Protein 7UQ2 (pdb70)

Radius of gyration: 23.05 Å; Cα contacts (8 Å, |Δi|>4): 635; chains: 6; bounding box: 56×60×63 Å

Secondary structure (DSSP, 8-state):
--GGGSTT-----HHHHHHHHHHHHHHHHHHHHHHHHHHHHHHHHHHHTTSTTHHHHHHHHHHHHHHHHHHHHHHHHHHHHHH------/-TTSTT-----HHHHHHHHHHHHHHHHHHHHHHHHHHHHHHHHHHHTTSTTHHHHHHHHHHHHHHHHHHHHHHHHHHHHHH------/-TTSTT-----HHHHHHHHHHHHHHHHHHHHHHHHHHHHHHHHHH-TTSTTHHHHHHHHHHHHHHHHHHHHHHHHHHHHHH------/----STT-----HHHHHHHHHHHHHHHHHHHHHHHHHHHHHHHHHT--TTHHHHHHHHHHHHHHHHHHHHHHHHHHHHHH------/-GGGSTT-----HHHHHHHHHHHHHHHHHHHHHHHHHHHHHHHHHT--TTHHHHHHHHHHHHHHHHHHHHHHHHHHHHHH------/-TTSTT-----HHHHHHHHHHHHHHHHHHHHHHHHHHHHHHHHHH-TTSTTHHHHHHHHHHHHHHHHHHHHHHHHHHHHHH------

Organism: Enterobacteria phage T4 (NCBI:txid10665)

B-factor: mean 27.43, std 14.89, range [6.22, 125.49]

Nearest PDB structures (foldseek):
  7uq2-assembly1_E  TM=9.913E-01  e=6.673E-12  Tequatrovirus
  4wwf-assembly1_A-3  TM=8.194E-01  e=4.900E-01  Cupriavidus metallidurans CH34
  2y3d-assembly1_A  TM=8.731E-01  e=9.202E-01  Cupriavidus metallidurans CH34
  8q72-assembly1_B  TM=6.284E-01  e=1.840E+00  Escherichia coli
  6c04-assembly1_D  TM=8.275E-01  e=6.095E+00  Mycobacterium tuberculosis

InterPro domains:
  IPR056098 Acb2/Tad1, hairpin domain [PF24729] (4-82)

Structure (mmCIF, N/CA/C/O backbone):
data_7UQ2
#
_entry.id   7UQ2
#
_cell.length_a   81.694
_cell.length_b   81.694
_cell.length_c   217.616
_cell.angle_alpha   90.000
_cell.angle_beta   90.000
_cell.angle_gamma   90.000
#
_symmetry.space_group_name_H-M   'P 41 21 2'
#
loop_
_entity.id
_entity.type
_entity.pdbx_description
1 polymer Vs.4
2 non-polymer "2-amino-9-[(2R,3R,3aS,5R,7aR,9R,10R,10aS,12R,14aR)-9-(6-amino-9H-purin-9-yl)-3,5,10,12-tetrahydroxy-5,12-dioxidooctahydro-2H,7H-difuro[3,2-d:3',2'-j][1,3,7,9,2,8]tetraoxadiphosphacyclododecin-2-yl]-1,9-dihydro-6H-purin-6-one"
3 non-polymer 'CALCIUM ION'
4 water water
#
loop_
_atom_site.group_PDB
_atom_site.id
_atom_site.type_symbol
_atom_site.label_atom_id
_atom_site.label_alt_id
_atom_site.label_comp_id
_atom_site.label_asym_id
_atom_site.label_entity_id
_atom_site.label_seq_id
_atom_site.pdbx_PDB_ins_code
_atom_site.Cartn_x
_atom_site.Cartn_y
_atom_site.Cartn_z
_atom_site.occupancy
_atom_site.B_iso_or_equiv
_atom_site.auth_seq_id
_atom_site.auth_comp_id
_atom_site.auth_asym_id
_atom_site.auth_atom_id
_atom_site.pdbx_PDB_model_num
ATOM 1 N N . SER A 1 1 ? 59.55500 24.85700 106.28200 1.000 39.52000 0 SER A N 1
ATOM 2 C CA . SER A 1 1 ? 59.80500 23.52000 105.75500 1.000 43.74000 0 SER A CA 1
ATOM 3 C C . SER A 1 1 ? 60.30600 23.57800 104.31700 1.000 53.67000 0 SER A C 1
ATOM 4 O O . SER A 1 1 ? 60.02700 24.53100 103.59000 1.000 51.91000 0 SER A O 1
ATOM 7 N N . MET A 1 2 ? 61.04700 22.54900 103.91300 1.000 41.51000 1 MET A N 1
ATOM 8 C CA . MET A 1 2 ? 61.65500 22.48100 102.59000 1.000 48.28000 1 MET A CA 1
ATOM 9 C C . MET A 1 2 ? 61.11900 21.26200 101.85500 1.000 37.65000 1 MET A C 1
ATOM 10 O O . MET A 1 2 ? 61.27300 20.13100 102.32800 1.000 33.52000 1 MET A O 1
ATOM 15 N N . ILE A 1 3 ? 60.49100 21.49300 100.70000 1.000 30.39000 2 ILE A N 1
ATOM 16 C CA . ILE A 1 3 ? 60.05600 20.37800 99.86300 1.000 34.73000 2 ILE A CA 1
ATOM 17 C C . ILE A 1 3 ? 61.25000 19.54500 99.42400 1.000 34.61000 2 ILE A C 1
ATOM 18 O O . ILE A 1 3 ? 61.12700 18.33300 99.20100 1.000 28.84000 2 ILE A O 1
ATOM 23 N N . GLU A 1 4 ? 62.42200 20.17300 99.29600 1.000 28.90000 3 GLU A N 1
ATOM 24 C CA . GLU A 1 4 ? 63.61800 19.46300 98.86200 1.000 30.59000 3 GLU A CA 1
ATOM 25 C C . GLU A 1 4 ? 63.99600 18.33100 99.80800 1.000 28.90000 3 GLU A C 1
ATOM 26 O O . GLU A 1 4 ? 64.72800 17.42000 99.40300 1.000 32.12000 3 GLU A O 1
ATOM 32 N N . ASP A 1 5 ? 63.53800 18.38000 101.04300 1.000 28.39000 4 ASP A N 1
ATOM 33 C CA . ASP A 1 5 ? 63.80100 17.32300 102.00000 1.000 34.38000 4 ASP A CA 1
ATOM 34 C C . ASP A 1 5 ? 63.06300 16.00200 101.65300 1.000 35.71000 4 ASP A C 1
ATOM 35 O O . ASP A 1 5 ? 63.45700 14.94900 102.09000 1.000 27.57000 4 ASP A O 1
ATOM 40 N N . ILE A 1 6 ? 62.01200 16.09100 100.86100 1.000 20.81000 5 ILE A N 1
ATOM 41 C CA . ILE A 1 6 ? 61.22700 14.91400 100.51700 1.000 22.43000 5 ILE A CA 1
ATOM 42 C C . ILE A 1 6 ? 61.66400 14.29500 99.18500 1.000 24.00000 5 ILE A C 1
ATOM 43 O O . ILE A 1 6 ? 61.72700 14.96700 98.21200 1.000 25.10000 5 ILE A O 1
ATOM 48 N N . LYS A 1 7 ? 61.88800 13.00600 99.15100 1.000 16.89000 6 LYS A N 1
ATOM 49 C CA . LYS A 1 7 ? 62.32600 12.36300 97.94000 1.000 20.69000 6 LYS A CA 1
ATOM 50 C C . LYS A 1 7 ? 61.36800 12.47900 96.75800 1.000 38.37000 6 LYS A C 1
ATOM 51 O O . LYS A 1 7 ? 60.22400 12.16700 96.86900 1.000 21.75000 6 LYS A O 1
ATOM 57 N N . GLY A 1 8 ? 61.87300 12.96400 95.64100 1.000 21.01000 7 GLY A N 1
ATOM 58 C CA . GLY A 1 8 ? 61.08800 13.10000 94.44300 1.000 20.92000 7 GLY A CA 1
ATOM 59 C C . GLY A 1 8 ? 60.30900 14.37800 94.27100 1.000 21.91000 7 GLY A C 1
ATOM 60 O O . GLY A 1 8 ? 59.76100 14.63100 93.22100 1.000 24.78000 7 GLY A O 1
ATOM 61 N N . TYR A 1 9 ? 60.26300 15.17200 95.31000 1.000 16.06000 8 TYR A N 1
ATOM 62 C CA . TYR A 1 9 ? 59.55200 16.41000 95.26200 1.000 17.73000 8 TYR A CA 1
ATOM 63 C C . TYR A 1 9 ? 60.31200 17.42900 94.42700 1.000 30.62000 8 TYR A C 1
ATOM 64 O O . TYR A 1 9 ? 61.49500 17.39700 94.34000 1.000 24.50000 8 TYR A O 1
ATOM 73 N N . LYS A 1 10 ? 59.57000 18.27900 93.76900 1.000 24.86000 9 LYS A N 1
ATOM 74 C CA . LYS A 1 10 ? 60.11800 19.34600 92.98000 1.000 28.20000 9 LYS A CA 1
ATOM 75 C C . LYS A 1 10 ? 59.51500 20.64700 93.46400 1.000 33.51000 9 LYS A C 1
ATOM 76 O O . LYS A 1 10 ? 58.51500 20.66000 94.11200 1.000 25.99000 9 LYS A O 1
ATOM 82 N N . PRO A 1 11 ? 60.16000 21.76100 93.14900 1.000 34.59000 10 PRO A N 1
ATOM 83 C CA . PRO A 1 11 ? 59.71800 23.07600 93.58800 1.000 28.36000 10 PRO A CA 1
ATOM 84 C C . PRO A 1 11 ? 58.35300 23.47900 93.08100 1.000 27.69000 10 PRO A C 1
ATOM 85 O O . PRO A 1 11 ? 57.93400 23.07500 92.04400 1.000 22.90000 10 PRO A O 1
ATOM 89 N N . HIS A 1 12 ? 57.69300 24.29800 93.86600 1.000 24.41000 11 HIS A N 1
ATOM 90 C CA . HIS A 1 12 ? 56.40800 24.81800 93.52900 1.000 27.42000 11 HIS A CA 1
ATOM 91 C C . HIS A 1 12 ? 56.57300 25.96600 92.53300 1.000 36.75000 11 HIS A C 1
ATOM 92 O O . HIS A 1 12 ? 57.62700 26.53300 92.39500 1.000 29.91000 11 HIS A O 1
ATOM 99 N N . THR A 1 13 ? 55.49100 26.28900 91.86900 1.000 24.97000 12 THR A N 1
ATOM 100 C CA . THR A 1 13 ? 55.36000 27.43200 90.99500 1.000 23.07000 12 THR A CA 1
ATOM 101 C C . THR A 1 13 ? 53.96800 28.02600 91.26900 1.000 29.27000 12 THR A C 1
ATOM 102 O O . THR A 1 13 ? 53.09100 27.35000 91.73100 1.000 27.49000 12 THR A O 1
ATOM 106 N N . GLU A 1 14 ? 53.79600 29.30000 91.00400 1.000 22.22000 13 GLU A N 1
ATOM 107 C CA . GLU A 1 14 ? 52.53100 30.01500 91.13300 1.000 32.91000 13 GLU A CA 1
ATOM 108 C C . GLU A 1 14 ? 51.43500 29.27500 90.37700 1.000 30.76000 13 GLU A C 1
ATOM 109 O O . GLU A 1 14 ? 50.31000 29.14300 90.85900 1.000 21.27000 13 GLU A O 1
ATOM 115 N N . GLU A 1 15 ? 51.77700 28.79500 89.18600 1.000 22.73000 14 GLU A N 1
ATOM 116 C CA . GLU A 1 15 ? 50.86400 28.07200 88.37200 1.000 27.97000 14 GLU A CA 1
ATOM 117 C C . GLU A 1 15 ? 50.39300 26.77700 89.06000 1.000 21.39000 14 GLU A C 1
ATOM 118 O O . GLU A 1 15 ? 49.22300 26.54300 89.16400 1.000 22.34000 14 GLU A O 1
ATOM 124 N N . LYS A 1 16 ? 51.32900 25.97600 89.51900 1.000 15.51000 15 LYS A N 1
ATOM 125 C CA . LY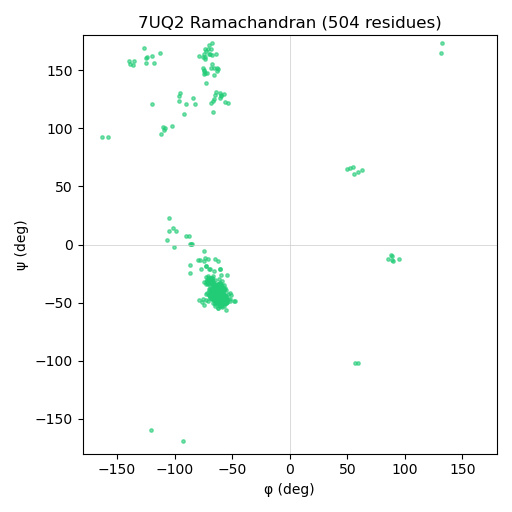S A 1 16 ? 51.00800 24.74700 90.19600 1.000 21.74000 15 LYS A CA 1
ATOM 126 C C . LYS A 1 16 ? 50.19100 24.99200 91.46400 1.000 22.01000 15 LYS A C 1
ATOM 127 O O . LYS A 1 16 ? 49.22500 24.34700 91.67800 1.000 16.07000 15 LYS A O 1
ATOM 133 N N . ILE A 1 17 ? 50.61300 25.95200 92.27200 1.000 18.82000 16 ILE A N 1
ATOM 134 C CA . ILE A 1 17 ? 49.95300 26.29500 93.51800 1.000 18.93000 16 ILE A CA 1
ATOM 135 C C . ILE A 1 17 ? 48.49800 26.63500 93.26000 1.000 26.05000 16 ILE A C 1
ATOM 136 O O . ILE A 1 17 ? 47.62700 26.12100 93.89400 1.000 18.81000 16 ILE A O 1
ATOM 141 N N . GLY A 1 18 ? 48.26200 27.51300 92.30200 1.000 18.54000 17 GLY A N 1
ATOM 142 C CA . GLY A 1 18 ? 46.92200 27.89900 91.95400 1.000 22.27000 17 GLY A CA 1
ATOM 143 C C . GLY A 1 18 ? 46.06000 26.71900 91.52500 1.000 23.02000 17 GLY A C 1
ATOM 144 O O . GLY A 1 18 ? 44.94200 26.58500 91.94500 1.000 19.29000 17 GLY A O 1
ATOM 145 N N . LYS A 1 19 ? 46.61300 25.87400 90.68400 1.000 16.51000 18 LYS A N 1
ATOM 146 C CA . LYS A 1 19 ? 45.89800 24.71200 90.19400 1.000 19.84000 18 LYS A CA 1
ATOM 147 C C . LYS A 1 19 ? 45.63900 23.68900 91.31100 1.000 15.13000 18 LYS A C 1
ATOM 148 O O . LYS A 1 19 ? 44.54900 23.21100 91.46500 1.000 14.95000 18 LYS A O 1
ATOM 154 N N . VAL A 1 20 ? 46.66300 23.40600 92.08200 1.000 13.90000 19 VAL A N 1
ATOM 155 C CA . VAL A 1 20 ? 46.51700 22.44800 93.17400 1.000 17.40000 19 VAL A CA 1
ATOM 156 C C . VAL A 1 20 ? 45.46100 22.92900 94.16200 1.000 22.59000 19 VAL A C 1
ATOM 157 O O . VAL A 1 20 ? 44.59000 22.16200 94.59000 1.000 16.80000 19 VAL A O 1
ATOM 161 N N . ASN A 1 21 ? 45.51300 24.21100 94.53100 1.000 15.06000 20 ASN A N 1
ATOM 162 C CA . ASN A 1 21 ? 44.54700 24.73600 95.49000 1.000 15.56000 20 ASN A CA 1
ATOM 163 C C . ASN A 1 21 ? 43.14600 24.81500 94.89700 1.000 19.02000 20 ASN A C 1
ATOM 164 O O . ASN A 1 21 ? 42.15900 24.71200 95.63400 1.000 19.76000 20 ASN A O 1
ATOM 169 N N . ALA A 1 22 ? 43.03400 25.00200 93.57900 1.000 16.07000 21 ALA A N 1
ATOM 170 C CA . ALA A 1 22 ? 41.72200 24.94000 92.94300 1.000 17.25000 21 ALA A CA 1
ATOM 171 C C . ALA A 1 22 ? 41.13500 23.53700 93.04200 1.000 19.55000 21 ALA A C 1
ATOM 172 O O . ALA A 1 22 ? 39.93300 23.37500 93.28800 1.000 13.41000 21 ALA A O 1
ATOM 174 N N . ILE A 1 23 ? 41.96800 22.51200 92.85400 1.000 17.23000 22 ILE A N 1
ATOM 175 C CA . ILE A 1 23 ? 41.51300 21.13500 93.03100 1.000 16.57000 22 ILE A CA 1
ATOM 176 C C . ILE A 1 23 ? 41.04500 20.91700 94.46300 1.000 13.66000 22 ILE A C 1
ATOM 177 O O . ILE A 1 23 ? 39.94200 20.41400 94.70800 1.000 14.94000 22 ILE A O 1
ATOM 182 N N . LYS A 1 24 ? 41.88100 21.29600 95.43100 1.000 11.89000 23 LYS A N 1
ATOM 183 C CA . LYS A 1 24 ? 41.55600 21.05000 96.83200 1.000 15.21000 23 LYS A CA 1
ATOM 184 C C . LYS A 1 24 ? 40.31900 21.83000 97.26100 1.000 15.78000 23 LYS A C 1
ATOM 185 O O . LYS A 1 24 ? 39.50800 21.33300 98.05100 1.000 15.50000 23 LYS A O 1
ATOM 191 N N . ASP A 1 25 ? 40.15600 23.05400 96.75200 1.000 19.65000 24 ASP A N 1
ATOM 192 C CA . ASP A 1 25 ? 38.95900 23.82900 97.06500 1.000 18.98000 24 ASP A CA 1
ATOM 193 C C . ASP A 1 25 ? 37.70200 23.09700 96.61200 1.000 20.43000 24 ASP A C 1
ATOM 194 O O . ASP A 1 25 ? 36.74700 22.94000 97.38200 1.000 17.17000 24 ASP A O 1
ATOM 199 N N . ALA A 1 26 ? 37.68400 22.64200 95.35600 1.000 14.19000 25 ALA A N 1
ATOM 200 C CA . ALA A 1 26 ? 36.52400 21.91900 94.84900 1.000 14.50000 25 ALA A CA 1
ATOM 201 C C . ALA A 1 26 ? 36.36400 20.56600 95.53100 1.000 12.87000 25 ALA A C 1
ATOM 202 O O . ALA A 1 26 ? 35.23500 20.10800 95.74000 1.000 14.27000 25 ALA A O 1
ATOM 204 N N . GLU A 1 27 ? 37.47500 19.91400 95.88100 1.000 11.00000 26 GLU A N 1
ATOM 205 C CA . GLU A 1 27 ? 37.39500 18.63600 96.58100 1.000 10.54000 26 GLU A CA 1
ATOM 206 C C . GLU A 1 27 ? 36.71300 18.79600 97.93400 1.000 11.41000 26 GLU A C 1
ATOM 207 O O . GLU A 1 27 ? 35.78300 18.05200 98.26700 1.000 15.91000 26 GLU A O 1
ATOM 213 N N . VAL A 1 28 ? 37.16300 19.77100 98.72800 1.000 10.69000 27 VAL A N 1
ATOM 214 C CA . VAL A 1 28 ? 36.58000 19.98500 100.04900 1.000 11.67000 27 VAL A CA 1
ATOM 215 C C . VAL A 1 28 ? 35.10800 20.35500 99.94200 1.000 19.02000 27 VAL A C 1
ATOM 216 O O . VAL A 1 28 ? 34.30000 19.97500 100.79800 1.000 14.63000 27 VAL A O 1
ATOM 220 N N . ARG A 1 29 ? 34.73300 21.07400 98.90500 1.000 13.63000 28 ARG A N 1
ATOM 221 C CA . ARG A 1 29 ? 33.35700 21.45000 98.69000 1.000 19.07000 28 ARG A CA 1
ATOM 222 C C . ARG A 1 29 ? 32.48100 20.19000 98.62500 1.000 19.51000 28 ARG A C 1
ATOM 223 O O . ARG A 1 29 ? 31.50500 20.07700 99.30000 1.000 15.46000 28 ARG A O 1
ATOM 231 N N . LEU A 1 30 ? 32.89200 19.23900 97.81500 1.000 12.43000 29 LEU A N 1
ATOM 232 C CA . LEU A 1 30 ? 32.15600 17.98500 97.71300 1.000 15.30000 29 LEU A CA 1
ATOM 233 C C . LEU A 1 30 ? 32.25300 17.19100 99.00800 1.000 11.35000 29 LEU A C 1
ATOM 234 O O . LEU A 1 30 ? 31.26200 16.60300 99.45700 1.000 14.02000 29 LEU A O 1
ATOM 239 N N . GLY A 1 31 ? 33.43400 17.17300 99.62900 1.000 12.07000 30 GLY A N 1
ATOM 240 C CA . GLY A 1 31 ? 33.60200 16.40600 100.85200 1.000 9.11000 30 GLY A CA 1
ATOM 241 C C . GLY A 1 31 ? 32.70900 16.89200 101.97700 1.000 17.54000 30 GLY A C 1
ATOM 242 O O . GLY A 1 31 ? 32.21700 16.09500 102.78100 1.000 11.88000 30 GLY A O 1
ATOM 243 N N . LEU A 1 32 ? 32.49100 18.20700 102.05600 1.000 14.20000 31 LEU A N 1
ATOM 244 C CA . LEU A 1 32 ? 31.60000 18.74000 103.08100 1.000 16.54000 31 LEU A CA 1
ATOM 245 C C . LEU A 1 32 ? 30.15500 18.32500 102.83500 1.000 18.29000 31 LEU A C 1
ATOM 246 O O . LEU A 1 32 ? 29.38700 18.16500 103.78900 1.000 14.73000 31 LEU A O 1
ATOM 251 N N . ILE A 1 33 ? 29.76800 18.14400 101.57000 1.000 17.44000 32 ILE A N 1
ATOM 252 C CA . ILE A 1 33 ? 28.44800 17.59600 101.27300 1.000 14.51000 32 ILE A CA 1
ATOM 253 C C . ILE A 1 33 ? 28.35200 16.16100 101.77400 1.000 17.10000 32 ILE A C 1
ATOM 254 O O . ILE A 1 33 ? 27.36600 15.77300 102.41200 1.000 13.74000 32 ILE A O 1
ATOM 259 N N . PHE A 1 34 ? 29.37900 15.35100 101.49300 1.000 15.14000 33 PHE A N 1
ATOM 260 C CA . PHE A 1 34 ? 29.43900 14.00600 102.05700 1.000 13.49000 33 PHE A CA 1
ATOM 261 C C . PHE A 1 34 ? 29.33300 14.04700 103.57500 1.000 14.03000 33 PHE A C 1
ATOM 262 O O . PHE A 1 34 ? 28.60400 13.25200 104.18000 1.000 14.34000 33 PHE A O 1
ATOM 270 N N . ASP A 1 35 ? 30.06500 14.96700 104.20800 1.000 13.46000 34 ASP A N 1
ATOM 271 C CA . ASP A 1 35 ? 30.07700 15.03900 105.66500 1.000 11.75000 34 ASP A CA 1
ATOM 272 C C . ASP A 1 35 ? 28.70800 15.42200 106.21400 1.000 17.98000 34 ASP A C 1
ATOM 273 O O . ASP A 1 35 ? 28.26400 14.87000 107.22700 1.000 16.08000 34 ASP A O 1
ATOM 278 N N . ALA A 1 36 ? 28.02700 16.36900 105.56500 1.000 14.72000 35 ALA A N 1
ATOM 279 C CA . ALA A 1 36 ? 26.68700 16.74500 106.00300 1.000 19.84000 35 ALA A CA 1
ATOM 280 C C . ALA A 1 36 ? 25.73000 15.56300 105.91000 1.000 17.60000 35 ALA A C 1
ATOM 281 O O . ALA A 1 36 ? 24.95400 15.30200 106.83600 1.000 15.98000 35 ALA A O 1
ATOM 283 N N . LEU A 1 37 ? 25.77000 14.83400 104.79200 1.000 11.54000 36 LEU A N 1
ATOM 284 C CA . LEU A 1 37 ? 24.92800 13.64900 104.65900 1.000 9.80000 36 LEU A CA 1
ATOM 285 C C . LEU A 1 37 ? 25.29400 12.59800 105.69800 1.000 13.92000 36 LEU A C 1
ATOM 286 O O . LEU A 1 37 ? 24.41400 11.94400 106.27000 1.000 13.38000 36 LEU A O 1
ATOM 291 N N . TYR A 1 38 ? 26.59200 12.42100 105.95500 1.000 11.77000 37 TYR A N 1
ATOM 292 C CA . TYR A 1 38 ? 27.02700 11.46900 106.97100 1.000 17.53000 37 TYR A CA 1
ATOM 293 C C . TYR A 1 38 ? 26.46000 11.83300 108.33800 1.000 18.20000 37 TYR A C 1
ATOM 294 O O . TYR A 1 38 ? 25.87400 10.98900 109.02700 1.000 14.36000 37 TYR A O 1
ATOM 303 N N . ASP A 1 39 ? 26.62500 13.09300 108.74700 1.000 16.27000 38 ASP A N 1
ATOM 304 C CA . ASP A 1 39 ? 26.11000 13.52200 110.04300 1.000 15.83000 38 ASP A CA 1
ATOM 305 C C . ASP A 1 39 ? 24.59900 13.34300 110.12500 1.000 16.97000 38 ASP A C 1
ATOM 306 O O . ASP A 1 39 ? 24.06400 12.99100 111.18200 1.000 19.64000 38 ASP A O 1
ATOM 311 N N . GLU A 1 40 ? 23.89300 13.58300 109.01800 1.000 12.77000 39 GLU A N 1
ATOM 312 C CA . GLU A 1 40 ? 22.44400 13.41400 109.01600 1.000 17.10000 39 GLU A CA 1
ATOM 313 C C . GLU A 1 40 ? 22.06100 11.95900 109.25900 1.000 18.58000 39 GLU A C 1
ATOM 314 O O . GLU A 1 40 ? 21.16700 11.66400 110.06200 1.000 15.15000 39 GLU A O 1
ATOM 320 N N . PHE A 1 41 ? 22.72800 11.02900 108.57100 1.000 13.70000 40 PHE A N 1
ATOM 321 C CA . PHE A 1 41 ? 22.46700 9.61300 108.80800 1.000 11.67000 40 PHE A CA 1
ATOM 322 C C . PHE A 1 41 ? 22.87600 9.20800 110.21800 1.000 18.25000 40 PHE A C 1
ATOM 323 O O . PHE A 1 41 ? 22.20800 8.38400 110.85300 1.000 14.49000 40 PHE A O 1
ATOM 331 N N . TRP A 1 42 ? 23.97500 9.77500 110.72300 1.000 9.95000 41 TRP A N 1
ATOM 332 C CA . TRP A 1 42 ? 24.41700 9.46500 112.07900 1.000 9.94000 41 TRP A CA 1
ATOM 333 C C . TRP A 1 42 ? 23.36100 9.86200 113.10200 1.000 21.32000 41 TRP A C 1
ATOM 334 O O . TRP A 1 42 ? 23.03000 9.08600 114.00600 1.000 16.67000 41 TRP A O 1
ATOM 345 N N . GLU A 1 43 ? 22.82700 11.08000 112.98100 1.000 17.04000 42 GLU A N 1
ATOM 346 C CA . GLU A 1 43 ? 21.77900 11.52200 113.89400 1.000 18.81000 42 GLU A CA 1
ATOM 347 C C . GLU A 1 43 ? 20.53400 10.65600 113.75800 1.000 24.80000 42 GLU A C 1
ATOM 348 O O . GLU A 1 43 ? 19.90400 10.29700 114.76100 1.000 23.81000 42 GLU A O 1
ATOM 354 N N . ALA A 1 44 ? 20.16100 10.31400 112.52300 1.000 19.49000 43 ALA A N 1
ATOM 355 C CA . ALA A 1 44 ? 19.01100 9.44100 112.31400 1.000 25.21000 43 ALA A CA 1
ATOM 356 C C . ALA A 1 44 ? 19.20400 8.10500 113.01800 1.000 23.65000 43 ALA A C 1
ATOM 357 O O . ALA A 1 44 ? 18.28000 7.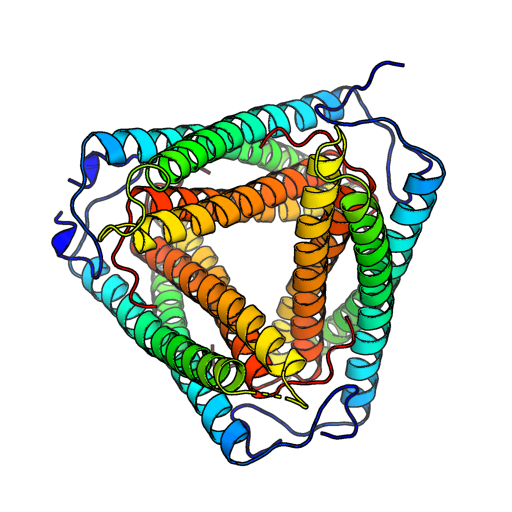59500 113.66400 1.000 22.54000 43 ALA A O 1
ATOM 359 N N . LEU A 1 45 ? 20.40000 7.56600 112.98600 1.000 19.13000 44 LEU A N 1
ATOM 360 C CA . LEU A 1 45 ? 20.68400 6.30800 113.63600 1.000 21.81000 44 LEU A CA 1
ATOM 361 C C . LEU A 1 45 ? 20.67200 6.41500 115.15500 1.000 21.42000 44 LEU A C 1
ATOM 362 O O . LEU A 1 45 ? 20.18000 5.55500 115.82500 1.000 19.23000 44 LEU A O 1
ATOM 367 N N . ASP A 1 46 ? 21.17700 7.52000 115.65900 1.000 15.28000 45 ASP A N 1
ATOM 368 C CA . ASP A 1 46 ? 21.18500 7.81200 117.06800 1.000 17.95000 45 ASP A CA 1
ATOM 369 C C . ASP A 1 46 ? 19.71200 7.79500 117.57200 1.000 25.37000 45 ASP A C 1
ATOM 370 O O . ASP A 1 46 ? 19.40300 7.26000 118.59800 1.000 17.07000 45 ASP A O 1
ATOM 375 N N . ASN A 1 47 ? 18.84400 8.45900 116.82400 1.000 22.48000 46 ASN A N 1
ATOM 376 C CA . ASN A 1 47 ? 17.42600 8.48000 117.09500 1.000 19.92000 46 ASN A CA 1
ATOM 377 C C . ASN A 1 47 ? 16.67800 7.17200 116.84300 1.000 24.20000 46 ASN A C 1
ATOM 378 O O . ASN A 1 47 ? 15.84800 6.81300 117.60200 1.000 37.98000 46 ASN A O 1
ATOM 383 N N . CYS A 1 48 ? 16.95800 6.50200 115.74600 1.000 22.40000 47 CYS A N 1
ATOM 384 C CA . CYS A 1 48 ? 16.31100 5.25900 115.37300 1.000 27.53000 47 CYS A CA 1
ATOM 385 C C . CYS A 1 48 ? 16.59600 4.08800 116.27200 1.000 36.00000 47 CYS A C 1
ATOM 386 O O . CYS A 1 48 ? 15.70200 3.38500 116.63900 1.000 35.13000 47 CYS A O 1
ATOM 389 N N . GLU A 1 49 ? 17.87500 3.83800 116.54600 1.000 29.58000 48 GLU A N 1
ATOM 390 C CA . GLU A 1 49 ? 18.31600 2.70500 117.37500 1.000 39.83000 48 GLU A CA 1
ATOM 391 C C . GLU A 1 49 ? 17.84800 1.32500 116.86900 1.000 37.91000 48 GLU A C 1
ATOM 392 O O . GLU A 1 49 ? 18.42300 0.77900 115.92700 1.000 34.61000 48 GLU A O 1
ATOM 398 N N . ASP A 1 50 ? 16.81200 0.77000 117.49600 1.000 48.12000 49 ASP A N 1
ATOM 399 C CA . ASP A 1 50 ? 16.28300 -0.54900 117.13800 1.000 53.93000 49 ASP A CA 1
ATOM 400 C C . ASP A 1 50 ? 15.24900 -0.53200 116.03900 1.000 33.69000 49 ASP A C 1
ATOM 401 O O . ASP A 1 50 ? 14.79600 -1.55900 115.61700 1.000 40.72000 49 ASP A O 1
ATOM 406 N N . CYS A 1 51 ? 14.93200 0.62800 115.51200 1.000 40.41000 50 CYS A N 1
ATOM 407 C CA . CYS A 1 51 ? 13.91200 0.76400 114.48600 1.000 37.04000 50 CYS A CA 1
ATOM 408 C C . CYS A 1 51 ? 14.22500 0.06900 113.15900 1.000 35.70000 50 CYS A C 1
ATOM 409 O O . CYS A 1 51 ? 15.33900 -0.27700 112.86300 1.000 35.60000 50 CYS A O 1
ATOM 412 N N . GLU A 1 52 ? 13.19600 -0.10400 112.35500 1.000 35.45000 51 GLU A N 1
ATOM 413 C CA . GLU A 1 52 ? 13.28500 -0.84900 111.11300 1.000 40.26000 51 GLU A CA 1
ATOM 414 C C . GLU A 1 52 ? 14.33600 -0.33400 110.11900 1.000 35.24000 51 GLU A C 1
ATOM 415 O O . GLU A 1 52 ? 14.92200 -1.12000 109.42800 1.000 40.90000 51 GLU A O 1
ATOM 421 N N . PHE A 1 53 ? 14.55700 0.96600 110.05200 1.000 32.96000 52 PHE A N 1
ATOM 422 C CA . PHE A 1 53 ? 15.53600 1.53300 109.13800 1.000 35.89000 52 PHE A CA 1
ATOM 423 C C . PHE A 1 53 ? 16.99500 1.58900 109.59200 1.000 34.45000 52 PHE A C 1
ATOM 424 O O . PHE A 1 53 ? 17.83200 2.08400 108.89000 1.000 30.54000 52 PHE A O 1
ATOM 432 N N . ALA A 1 54 ? 17.26400 1.10600 110.78000 1.000 33.15000 53 ALA A N 1
ATOM 433 C CA . ALA A 1 54 ? 18.58800 1.09300 111.32900 1.000 19.95000 53 ALA A CA 1
ATOM 434 C C . ALA A 1 54 ? 19.64100 0.49000 110.39300 1.000 27.51000 53 ALA A C 1
ATOM 435 O O . ALA A 1 54 ? 20.71600 1.02300 110.26900 1.000 24.61000 53 ALA A O 1
ATOM 437 N N . LYS A 1 55 ? 19.32700 -0.61800 109.74500 1.000 23.16000 54 LYS A N 1
ATOM 438 C CA . LYS A 1 55 ? 20.29000 -1.23500 108.83600 1.000 20.41000 54 LYS A CA 1
ATOM 439 C C . LYS A 1 55 ? 20.54100 -0.35600 107.61600 1.000 22.27000 54 LYS A C 1
ATOM 440 O O . LYS A 1 55 ? 21.67300 -0.27900 107.12300 1.000 21.95000 54 LYS A O 1
ATOM 442 N N . ASN A 1 56 ? 19.49900 0.31000 107.11300 1.000 16.35000 55 ASN A N 1
ATOM 443 C CA . ASN A 1 56 ? 19.67800 1.21700 105.98400 1.000 24.17000 55 ASN A CA 1
ATOM 444 C C . ASN A 1 56 ? 20.61200 2.36500 106.35000 1.000 23.73000 55 ASN A C 1
ATOM 445 O O . ASN A 1 56 ? 21.52100 2.71000 105.58600 1.000 19.24000 55 ASN A O 1
ATOM 450 N N . TYR A 1 57 ? 20.39600 2.97300 107.51900 1.000 16.89000 56 TYR A N 1
ATOM 451 C CA . TYR A 1 57 ? 21.24000 4.08600 107.94000 1.000 18.51000 56 TYR A CA 1
ATOM 452 C C . TYR A 1 57 ? 22.69000 3.64800 108.10100 1.000 19.56000 56 TYR A C 1
ATOM 453 O O . TYR A 1 57 ? 23.61200 4.35800 107.68100 1.000 13.26000 56 TYR A O 1
ATOM 462 N N . ALA A 1 58 ? 22.91300 2.47900 108.70800 1.000 13.41000 57 ALA A N 1
ATOM 463 C CA . ALA A 1 58 ? 24.27600 2.00700 108.92800 1.000 15.74000 57 ALA A CA 1
ATOM 464 C C . ALA A 1 58 ? 24.98300 1.72200 107.60900 1.000 17.19000 57 ALA A C 1
ATOM 465 O O . ALA A 1 58 ? 26.17100 2.02900 107.45500 1.000 16.67000 57 ALA A O 1
ATOM 467 N N . GLU A 1 59 ? 24.27300 1.13000 106.64600 1.000 15.02000 58 GLU A N 1
ATOM 468 C CA . GLU A 1 59 ? 24.86700 0.90600 105.33200 1.000 20.25000 58 GLU A CA 1
ATOM 469 C C . GLU A 1 59 ? 25.16800 2.22800 104.63800 1.000 15.24000 58 GLU A C 1
ATOM 470 O O . GLU A 1 59 ? 26.22000 2.38100 104.00600 1.000 15.93000 58 GLU A O 1
ATOM 476 N N . SER A 1 60 ? 24.25800 3.19900 104.74800 1.000 12.91000 59 SER A N 1
ATOM 477 C CA . SER A 1 60 ? 24.50400 4.51300 104.16000 1.000 14.87000 59 SER A CA 1
ATOM 478 C C . SER A 1 60 ? 25.75200 5.15700 104.75100 1.000 17.31000 59 SER A C 1
ATOM 479 O O . SER A 1 60 ? 26.54600 5.77200 104.02800 1.000 11.88000 59 SER A O 1
ATOM 482 N N . LEU A 1 61 ? 25.94300 5.02900 106.06600 1.000 14.22000 60 LEU A N 1
ATOM 483 C CA . LEU A 1 61 ? 27.14700 5.56600 106.69000 1.000 14.45000 60 LEU A CA 1
ATOM 484 C C . LEU A 1 61 ? 28.39700 4.89800 106.13300 1.000 13.00000 60 LEU A C 1
ATOM 485 O O . LEU A 1 61 ? 29.39300 5.57000 105.83700 1.000 11.51000 60 LEU A O 1
ATOM 490 N N . ASP A 1 62 ? 28.36500 3.57100 105.98200 1.000 8.55000 61 ASP A N 1
ATOM 491 C CA . ASP A 1 62 ? 29.51500 2.86000 105.43500 1.000 12.23000 61 ASP A CA 1
ATOM 492 C C . ASP A 1 62 ? 29.80400 3.29900 104.00700 1.000 14.51000 61 ASP A C 1
ATOM 493 O O . ASP A 1 62 ? 30.96800 3.43300 103.61200 1.000 14.52000 61 ASP A O 1
ATOM 498 N N . GLN A 1 63 ? 28.75500 3.52800 103.21500 1.000 9.74000 62 GLN A N 1
ATOM 499 C CA . GLN A 1 63 ? 28.95700 3.90300 101.82100 1.000 11.48000 62 GLN A CA 1
ATOM 500 C C . GLN A 1 63 ? 29.46100 5.33500 101.69200 1.000 10.86000 62 GLN A C 1
ATOM 501 O O . GLN A 1 63 ? 30.23400 5.63800 100.77600 1.000 11.74000 62 GLN A O 1
ATOM 507 N N . LEU A 1 64 ? 29.05400 6.22500 102.60100 1.000 7.96000 63 LEU A N 1
ATOM 508 C CA . LEU A 1 64 ? 29.58100 7.58500 102.57500 1.000 10.94000 63 LEU A CA 1
ATOM 509 C C . LEU A 1 64 ? 31.03200 7.62900 103.03500 1.000 11.18000 63 LEU A C 1
ATOM 510 O O . LEU A 1 64 ? 31.80000 8.48500 102.58000 1.000 10.47000 63 LEU A O 1
ATOM 515 N N . THR A 1 65 ? 31.42500 6.72000 103.93000 1.000 10.93000 64 THR A N 1
ATOM 516 C CA . THR A 1 65 ? 32.83300 6.60900 104.29800 1.000 11.38000 64 THR A CA 1
ATOM 517 C C . THR A 1 65 ? 33.67600 6.18800 103.10100 1.000 9.83000 64 THR A C 1
ATOM 518 O O . THR A 1 65 ? 34.77800 6.70900 102.89300 1.000 12.61000 64 THR A O 1
ATOM 522 N N . ILE A 1 66 ? 33.17200 5.24500 102.30200 1.000 7.54000 65 ILE A N 1
ATOM 523 C CA . ILE A 1 66 ? 33.86000 4.86200 101.07100 1.000 11.99000 65 ILE A CA 1
ATOM 524 C C . ILE A 1 66 ? 33.94200 6.05100 100.12200 1.000 10.15000 65 ILE A C 1
ATOM 525 O O . ILE A 1 66 ? 34.99500 6.33200 99.53700 1.000 11.53000 65 ILE A O 1
ATOM 530 N N . ALA A 1 67 ? 32.82500 6.76200 99.95000 1.000 10.49000 66 ALA A N 1
ATOM 531 C CA . ALA A 1 67 ? 32.80400 7.91500 99.05600 1.000 10.46000 66 ALA A CA 1
ATOM 532 C C . ALA A 1 67 ? 33.87800 8.92500 99.44000 1.000 9.77000 66 ALA A C 1
ATOM 533 O O . ALA A 1 67 ? 34.61600 9.42100 98.58200 1.000 10.37000 66 ALA A O 1
ATOM 535 N N . LYS A 1 68 ? 33.97800 9.24300 100.73300 1.000 8.68000 67 LYS A N 1
ATOM 536 C CA . LYS A 1 68 ? 35.00800 10.16900 101.19200 1.000 11.78000 67 LYS A CA 1
ATOM 537 C C . LYS A 1 68 ? 36.39800 9.67200 100.81600 1.000 13.69000 67 LYS A C 1
ATOM 538 O O . LYS A 1 68 ? 37.23300 10.43800 100.32000 1.000 10.67000 67 LYS A O 1
ATOM 544 N N . THR A 1 69 ? 36.66500 8.38500 101.05300 1.000 11.95000 68 THR A N 1
ATOM 545 C CA . THR A 1 69 ? 37.97000 7.82400 100.71900 1.000 10.96000 68 THR A CA 1
ATOM 546 C C . THR A 1 69 ? 38.26700 7.96000 99.23100 1.000 12.32000 68 THR A C 1
ATOM 547 O O . THR A 1 69 ? 39.38600 8.31800 98.84300 1.000 11.96000 68 THR A O 1
ATOM 551 N N . LYS A 1 70 ? 37.27600 7.67700 98.38000 1.000 9.92000 69 LYS A N 1
ATOM 552 C CA . LYS A 1 70 ? 37.48200 7.78500 96.93900 1.000 9.76000 69 LYS A CA 1
ATOM 553 C C . LYS A 1 70 ? 37.75500 9.22400 96.52400 1.000 12.79000 69 LYS A C 1
ATOM 554 O O . LYS A 1 70 ? 38.55700 9.47700 95.61700 1.000 10.15000 69 LYS A O 1
ATOM 560 N N . LEU A 1 71 ? 37.08400 10.18300 97.16600 1.000 7.86000 70 LEU A N 1
ATOM 561 C CA . LEU A 1 71 ? 37.27800 11.58200 96.80300 1.000 6.22000 70 LEU A CA 1
ATOM 562 C C . LEU A 1 71 ? 38.68700 12.04900 97.14300 1.000 9.43000 70 LEU A C 1
ATOM 563 O O . LEU A 1 71 ? 39.30400 12.79400 96.37200 1.000 9.94000 70 LEU A O 1
ATOM 568 N N . LYS A 1 72 ? 39.21200 11.62900 98.29600 1.000 11.59000 71 LYS A N 1
ATOM 569 C CA . LYS A 1 72 ? 40.58100 11.98800 98.64900 1.000 10.63000 71 LYS A CA 1
ATOM 570 C C . LYS A 1 72 ? 41.57700 11.37100 97.67600 1.000 13.83000 71 LYS A C 1
ATOM 571 O O . LYS A 1 72 ? 42.57100 12.00700 97.30700 1.000 11.00000 71 LYS A O 1
ATOM 577 N N . GLU A 1 73 ? 41.32300 10.13300 97.24300 1.000 9.62000 72 GLU A N 1
ATOM 578 C CA . GLU A 1 73 ? 42.17200 9.51700 96.22800 1.000 9.81000 72 GLU A CA 1
ATOM 579 C C . GLU A 1 73 ? 42.11600 10.29300 94.91900 1.000 12.32000 72 GLU A C 1
ATOM 580 O O . GLU A 1 73 ? 43.15000 10.52200 94.28000 1.000 13.99000 72 GLU A O 1
ATOM 586 N N . ALA A 1 74 ? 40.91700 10.70800 94.50300 1.000 7.06000 73 ALA A N 1
ATOM 587 C CA . ALA A 1 74 ? 40.78800 11.49700 93.28200 1.000 11.96000 73 ALA A CA 1
ATOM 588 C C . ALA A 1 74 ? 41.58600 12.79100 93.38200 1.000 13.26000 73 ALA A C 1
ATOM 589 O O . ALA A 1 74 ? 42.28600 13.17900 92.43900 1.000 13.78000 73 ALA A O 1
ATOM 591 N N . SER A 1 75 ? 41.48200 13.48500 94.49900 1.000 9.02000 74 SER A N 1
ATOM 592 C CA . SER A 1 75 ? 42.22100 14.70000 94.70900 1.000 8.69000 74 SER A CA 1
ATOM 593 C C . SER A 1 75 ? 43.73500 14.48200 94.67700 1.000 14.98000 74 SER A C 1
ATOM 594 O O . SER A 1 75 ? 44.46200 15.24900 94.10300 1.000 13.09000 74 SER A O 1
ATOM 597 N N . MET A 1 76 ? 44.16200 13.42900 95.33600 1.000 10.58000 75 MET A N 1
ATOM 598 C CA . MET A 1 76 ? 45.54900 13.09700 95.41500 1.000 15.13000 75 MET A CA 1
ATOM 599 C C . MET A 1 76 ? 46.13400 12.81100 94.03500 1.000 13.30000 75 MET A C 1
ATOM 600 O O . MET A 1 76 ? 47.12700 13.33900 93.70600 1.000 12.77000 75 MET A O 1
ATOM 605 N N . TRP A 1 77 ? 45.44300 12.04600 93.21100 1.000 10.68000 76 TRP A N 1
ATOM 606 C CA . TRP A 1 77 ? 45.92700 11.76200 91.88100 1.000 11.38000 76 TRP A CA 1
ATOM 607 C C . TRP A 1 77 ? 46.00000 13.04800 90.98700 1.000 9.65000 76 TRP A C 1
ATOM 608 O O . TRP A 1 77 ? 46.94700 13.26600 90.31200 1.000 13.23000 76 TRP A O 1
ATOM 619 N N . ALA A 1 78 ? 44.98500 13.88300 91.06500 1.000 8.68000 77 ALA A N 1
ATOM 620 C CA . ALA A 1 78 ? 44.93700 15.12400 90.30600 1.000 10.92000 77 ALA A CA 1
ATOM 621 C C . ALA A 1 78 ? 46.05200 16.10900 90.71900 1.000 14.94000 77 ALA A C 1
ATOM 622 O O . ALA A 1 78 ? 46.68700 16.71300 89.91000 1.000 11.02000 77 ALA A O 1
ATOM 624 N N . CYS A 1 79 ? 46.25100 16.22500 92.01700 1.000 11.04000 78 CYS A N 1
ATOM 625 C CA . CYS A 1 79 ? 47.28600 17.06600 92.54500 1.000 13.13000 78 CYS A CA 1
ATOM 626 C C . CYS A 1 79 ? 48.68500 16.54400 92.11600 1.000 16.88000 78 CYS A C 1
ATOM 627 O O . CYS A 1 79 ? 49.53400 17.30300 91.73200 1.000 13.55000 78 CYS A O 1
ATOM 630 N N . ARG A 1 80 ? 48.85500 15.23600 92.16700 1.000 11.31000 79 ARG A N 1
ATOM 631 C CA . ARG A 1 80 ? 50.08800 14.60500 91.74100 1.000 16.40000 79 ARG A CA 1
ATOM 632 C C . ARG A 1 80 ? 50.31600 14.94000 90.25000 1.000 15.93000 79 ARG A C 1
ATOM 633 O O . ARG A 1 80 ? 51.40300 15.23500 89.85600 1.000 13.93000 79 ARG A O 1
ATOM 641 N N . ALA A 1 81 ? 49.24700 14.93600 89.46800 1.000 13.80000 80 ALA A N 1
ATOM 642 C CA . ALA A 1 81 ? 49.38300 15.24500 88.05000 1.000 16.70000 80 ALA A CA 1
ATOM 643 C C . ALA A 1 81 ? 49.86900 16.67300 87.84100 1.000 11.99000 80 ALA A C 1
ATOM 644 O O . ALA A 1 81 ? 50.62300 16.94600 86.90000 1.000 12.69000 80 ALA A O 1
ATOM 646 N N . VAL A 1 82 ? 49.44500 17.59900 88.70100 1.000 13.03000 81 VAL A N 1
ATOM 647 C CA . VAL A 1 82 ? 49.86300 18.99100 88.56300 1.000 14.29000 81 VAL A CA 1
ATOM 648 C C . VAL A 1 82 ? 51.27600 19.18500 89.09900 1.000 20.16000 81 VAL A C 1
ATOM 649 O O . VAL A 1 82 ? 52.12700 19.79800 88.44400 1.000 16.07000 81 VAL A O 1
ATOM 653 N N . PHE A 1 83 ? 51.54400 18.66300 90.30000 1.000 15.96000 82 PHE A N 1
ATOM 654 C CA . PHE A 1 83 ? 52.87300 18.78900 90.89000 1.000 20.90000 82 PHE A CA 1
ATOM 655 C C . PHE A 1 83 ? 53.94200 18.18800 89.98500 1.000 18.82000 82 PHE A C 1
ATOM 656 O O . PHE A 1 83 ? 55.01400 18.77600 89.80100 1.000 22.40000 82 PHE A O 1
ATOM 664 N N . GLN A 1 84 ? 53.67400 17.01000 89.42900 1.000 18.81000 83 GLN A N 1
ATOM 665 C CA . GLN A 1 84 ? 54.60600 16.30500 88.55900 1.000 17.46000 83 GLN A CA 1
ATOM 666 C C . GLN A 1 84 ? 55.87800 15.93900 89.31300 1.000 25.79000 83 GLN A C 1
ATOM 667 O O . GLN A 1 84 ? 56.96600 16.42100 88.97200 1.000 20.42000 83 GLN A O 1
ATOM 673 N N . PRO A 1 85 ? 55.78700 15.09100 90.33400 1.000 22.71000 84 PRO A N 1
ATOM 674 C CA . PRO A 1 85 ? 56.99900 14.62400 91.01100 1.000 18.96000 84 PRO A CA 1
ATOM 675 C C . PRO A 1 85 ? 57.80600 13.70600 90.11000 1.000 19.92000 84 PRO A C 1
ATOM 676 O O . PRO A 1 85 ? 57.32500 13.20400 89.09200 1.000 20.62000 84 PRO A O 1
ATOM 680 N N . GLU A 1 86 ? 59.06000 13.49500 90.49700 1.000 24.22000 85 GLU A N 1
ATOM 681 C CA . GLU A 1 86 ? 59.86300 12.48300 89.83000 1.000 28.65000 85 GLU A CA 1
ATOM 682 C C . GLU A 1 86 ? 59.18700 11.12700 89.97400 1.000 30.11000 85 GLU A C 1
ATOM 683 O O . GLU A 1 86 ? 58.83100 10.71200 91.08100 1.000 31.49000 85 GLU A O 1
ATOM 689 N N . GLU A 1 87 ? 58.99200 10.44500 88.85300 1.000 28.18000 86 GLU A N 1
ATOM 690 C CA . GLU A 1 87 ? 58.34400 9.13600 88.82700 1.000 26.34000 86 GLU A CA 1
ATOM 691 C C . GLU A 1 87 ? 59.40500 8.09900 88.47400 1.000 37.41000 86 GLU A C 1
ATOM 692 O O . GLU A 1 87 ? 59.77000 7.94300 87.30500 1.000 38.41000 86 GLU A O 1
ATOM 698 N N . LYS A 1 88 ? 59.90200 7.39500 89.49200 1.000 26.55000 87 LYS A N 1
ATOM 699 C CA . LYS A 1 88 ? 60.94600 6.39800 89.28500 1.000 32.25000 87 LYS A CA 1
ATOM 700 C C . LYS A 1 88 ? 60.42600 5.12000 88.64200 1.000 30.18000 87 LYS A C 1
ATOM 701 O O . LYS A 1 88 ? 61.23500 4.31000 88.17800 1.000 31.40000 87 LYS A O 1
ATOM 707 N N . TYR A 1 89 ? 59.11300 4.91900 88.60400 1.000 23.26000 88 TYR A N 1
ATOM 708 C CA . TYR A 1 89 ? 58.53500 3.72700 87.99300 1.000 27.86000 88 TYR A CA 1
ATOM 709 C C . TYR A 1 89 ? 57.11500 4.00200 87.50900 1.000 31.04000 88 TYR A C 1
ATOM 710 O O . TYR A 1 89 ? 56.53800 3.22200 86.75200 1.000 32.12000 88 TYR A O 1
ATOM 720 N N . ILE B 1 3 ? 11.44400 3.46600 87.10900 1.000 41.91000 2 ILE B N 1
ATOM 721 C CA . ILE B 1 3 ? 12.50600 3.02900 88.01100 1.000 53.11000 2 ILE B CA 1
ATOM 722 C C . ILE B 1 3 ? 12.22600 1.63400 88.55100 1.000 43.27000 2 ILE B C 1
ATOM 723 O O . ILE B 1 3 ? 13.15500 0.84500 88.76500 1.000 38.20000 2 ILE B O 1
ATOM 728 N N . GLU B 1 4 ? 10.95400 1.30200 88.78200 1.000 42.23000 3 GLU B N 1
ATOM 729 C CA . GLU B 1 4 ? 10.61000 -0.01000 89.31700 1.000 38.15000 3 GLU B CA 1
ATOM 730 C C . GLU B 1 4 ? 11.00400 -1.14700 88.38500 1.000 34.12000 3 GLU B C 1
ATOM 731 O O . GLU B 1 4 ? 11.01100 -2.30500 88.81700 1.000 37.05000 3 GLU B O 1
ATOM 733 N N . ASP B 1 5 ? 11.32600 -0.85100 87.12200 1.000 24.04000 4 ASP B N 1
ATOM 734 C CA . ASP B 1 5 ? 11.79100 -1.89600 86.21800 1.000 34.15000 4 ASP B CA 1
ATOM 735 C C . ASP B 1 5 ? 13.18900 -2.37400 86.58800 1.000 20.58000 4 ASP B C 1
ATOM 736 O O . ASP B 1 5 ? 13.54500 -3.52300 86.30300 1.000 30.36000 4 ASP B O 1
ATOM 741 N N . ILE B 1 6 ? 13.98900 -1.51600 87.21500 1.000 25.64000 5 ILE B N 1
ATOM 742 C CA . ILE B 1 6 ? 15.33500 -1.88900 87.63600 1.000 26.51000 5 ILE B CA 1
ATOM 743 C C . ILE B 1 6 ? 15.25500 -2.58500 88.98800 1.000 20.95000 5 ILE B C 1
ATOM 744 O O . ILE B 1 6 ? 14.69100 -2.04500 89.94600 1.000 23.18000 5 ILE B O 1
ATOM 749 N N . LYS B 1 7 ? 15.82900 -3.78300 89.07000 1.000 15.11000 6 LYS B N 1
ATOM 750 C CA . LYS B 1 7 ? 15.76500 -4.55800 90.30200 1.000 24.04000 6 LYS B CA 1
ATOM 751 C C . LYS B 1 7 ? 16.50700 -3.84500 91.42500 1.000 26.81000 6 LYS B C 1
ATOM 752 O O . LYS B 1 7 ? 17.63000 -3.36500 91.24100 1.000 20.47000 6 LYS B O 1
ATOM 758 N N . GLY B 1 8 ? 15.85000 -3.73900 92.56700 1.000 19.75000 7 GLY B N 1
ATOM 759 C CA . GLY B 1 8 ? 16.43000 -3.10000 93.72300 1.000 18.44000 7 GLY B CA 1
ATOM 760 C C . GLY B 1 8 ? 16.19600 -1.61300 93.86200 1.000 17.50000 7 GLY B C 1
ATOM 761 O O . GLY B 1 8 ? 16.41400 -1.05300 94.90700 1.000 19.02000 7 GLY B O 1
ATOM 762 N N . TYR B 1 9 ? 15.74000 -0.99100 92.79700 1.000 17.55000 8 TYR B N 1
ATOM 763 C CA . TYR B 1 9 ? 15.48900 0.43100 92.80300 1.000 20.89000 8 TYR B CA 1
ATOM 764 C C . TYR B 1 9 ? 14.21800 0.80500 93.57800 1.000 27.19000 8 TYR B C 1
ATOM 765 O O . TYR B 1 9 ? 13.30000 0.04000 93.64900 1.000 30.75000 8 TYR B O 1
ATOM 774 N N . LYS B 1 10 ? 14.20500 1.97900 94.16800 1.000 19.15000 9 LYS B N 1
ATOM 775 C CA . LYS B 1 10 ? 13.06000 2.47000 94.89600 1.000 23.08000 9 LYS B CA 1
ATOM 776 C C . LYS B 1 10 ? 12.57800 3.74200 94.26100 1.000 30.88000 9 LYS B C 1
ATOM 777 O O . LYS B 1 10 ? 13.28700 4.37000 93.55200 1.000 24.70000 9 LYS B O 1
ATOM 783 N N . PRO B 1 11 ? 11.35600 4.15500 94.54800 1.000 31.37000 10 PRO B N 1
ATOM 784 C CA . PRO B 1 11 ? 10.89500 5.38200 93.91100 1.000 31.48000 10 PRO B CA 1
ATOM 785 C C . PRO B 1 11 ? 11.67400 6.61500 94.37300 1.000 25.63000 10 PRO B C 1
ATOM 786 O O . PRO B 1 11 ? 12.16700 6.68700 95.45800 1.000 26.57000 10 PRO B O 1
ATOM 790 N N . HIS B 1 12 ? 11.76000 7.60300 93.51200 1.000 25.44000 11 HIS B N 1
ATOM 791 C CA . HIS B 1 12 ? 12.41400 8.82700 93.87000 1.000 23.05000 11 HIS B CA 1
ATOM 792 C C . HIS B 1 12 ? 11.50900 9.61700 94.80300 1.000 31.17000 11 HIS B C 1
ATOM 793 O O . HIS B 1 12 ? 10.30500 9.49300 94.74200 1.000 25.42000 11 HIS B O 1
ATOM 800 N N . THR B 1 13 ? 12.11200 10.39600 95.67600 1.000 19.10000 12 THR B N 1
ATOM 801 C CA . THR B 1 13 ? 11.39900 11.32300 96.52700 1.000 17.16000 12 THR B CA 1
ATOM 802 C C . THR B 1 13 ? 12.02100 12.69600 96.29700 1.000 19.88000 12 THR B C 1
ATOM 803 O O . THR B 1 13 ? 13.15200 12.80900 95.84700 1.000 15.54000 12 THR B O 1
ATOM 807 N N . GLU B 1 14 ? 11.25500 13.73700 96.57700 1.000 18.54000 13 GLU B N 1
ATOM 808 C CA . GLU B 1 14 ? 11.78100 15.08600 96.39900 1.000 20.66000 13 GLU B CA 1
ATOM 809 C C . GLU B 1 14 ? 13.04900 15.28700 97.22000 1.000 20.24000 13 GLU B C 1
ATOM 810 O O . GLU B 1 14 ? 14.00600 15.91800 96.75600 1.000 17.97000 13 GLU B O 1
ATOM 816 N N . GLU B 1 15 ? 13.07900 14.74600 98.43900 1.000 17.05000 14 GLU B N 1
ATOM 817 C CA . GLU B 1 15 ? 14.25900 14.89300 99.28300 1.000 19.40000 14 GLU B CA 1
ATOM 818 C C . GLU B 1 15 ? 15.46700 14.20100 98.66200 1.000 14.23000 14 GLU B C 1
ATOM 819 O O . GLU B 1 15 ? 16.56000 14.77500 98.59800 1.000 16.85000 14 GLU B O 1
ATOM 825 N N . LYS B 1 16 ? 15.29000 12.96000 98.20100 1.000 14.42000 15 LYS B N 1
ATOM 826 C CA . LYS B 1 16 ? 16.40600 12.23300 97.60400 1.000 18.36000 15 LYS B CA 1
ATOM 827 C C . LYS B 1 16 ? 16.89000 12.91500 96.33100 1.000 20.79000 15 LYS B C 1
ATOM 828 O O . LYS B 1 16 ? 18.09900 12.99100 96.08000 1.000 15.95000 15 LYS B O 1
ATOM 834 N N . ILE B 1 17 ? 15.96000 13.41400 95.51200 1.000 14.38000 16 ILE B N 1
ATOM 835 C CA . ILE B 1 17 ? 16.34100 14.08700 94.27300 1.000 16.49000 16 ILE B CA 1
ATOM 836 C C . ILE B 1 17 ? 17.22900 15.28800 94.56900 1.000 15.76000 16 ILE B C 1
ATOM 837 O O . ILE B 1 17 ? 18.24000 15.51400 93.89200 1.000 16.56000 16 ILE B O 1
ATOM 842 N N . GLY B 1 18 ? 16.86800 16.07700 95.58200 1.000 15.37000 17 GLY B N 1
ATOM 843 C CA . GLY B 1 18 ? 17.66500 17.24800 95.91200 1.000 16.22000 17 GLY B CA 1
ATOM 844 C C . GLY B 1 18 ? 19.06100 16.89600 96.38800 1.000 21.03000 17 GLY B C 1
ATOM 845 O O . GLY B 1 18 ? 20.03900 17.54200 96.00300 1.000 19.17000 17 GLY B O 1
ATOM 846 N N . LYS B 1 19 ? 19.17500 15.86900 97.23200 1.000 14.53000 18 LYS B N 1
ATOM 847 C CA . LYS B 1 19 ? 20.48100 15.48700 97.76100 1.000 15.58000 18 LYS B CA 1
ATOM 848 C C . LYS B 1 19 ? 21.36700 14.89900 96.67000 1.000 14.44000 18 LYS B C 1
ATOM 849 O O . LYS B 1 19 ? 22.54500 15.25500 96.55200 1.000 13.67000 18 LYS B O 1
ATOM 855 N N . VAL B 1 20 ? 20.79900 14.00000 95.87300 1.000 13.03000 19 VAL B N 1
ATOM 856 C CA . VAL B 1 20 ? 21.53600 13.36400 94.78800 1.000 14.18000 19 VAL B CA 1
ATOM 857 C C . VAL B 1 20 ? 22.04500 14.40300 93.79400 1.000 17.69000 19 VAL B C 1
ATOM 858 O O . VAL B 1 20 ? 23.19600 14.35000 93.36100 1.000 14.05000 19 VAL B O 1
ATOM 862 N N . ASN B 1 21 ? 21.18000 15.34700 93.43900 1.000 15.42000 20 ASN B N 1
ATOM 863 C CA . ASN B 1 21 ? 21.53800 16.40200 92.49800 1.000 17.11000 20 ASN B CA 1
ATOM 864 C C . ASN B 1 21 ? 22.65600 17.27600 93.05400 1.000 16.19000 20 ASN B C 1
ATOM 865 O O . ASN B 1 21 ? 23.55700 17.68700 92.32300 1.000 13.97000 20 ASN B O 1
ATOM 870 N N . ALA B 1 22 ? 22.59000 17.55800 94.35100 1.000 14.13000 21 ALA B N 1
ATOM 871 C CA . ALA B 1 22 ? 23.59800 18.38100 95.00800 1.000 14.49000 21 ALA B CA 1
ATOM 872 C C . ALA B 1 22 ? 24.96600 17.71000 94.96300 1.000 15.39000 21 ALA B C 1
ATOM 873 O O . ALA B 1 22 ? 25.98400 18.36600 94.74200 1.000 15.29000 21 ALA B O 1
ATOM 875 N N . ILE B 1 23 ? 24.98200 16.39700 95.17200 1.000 12.48000 22 ILE B N 1
ATOM 876 C CA . ILE B 1 23 ? 26.22500 15.63500 95.15200 1.000 14.86000 22 ILE B CA 1
ATOM 877 C C . ILE B 1 23 ? 26.81900 15.60100 93.74900 1.000 10.84000 22 ILE B C 1
ATOM 878 O O . ILE B 1 23 ? 28.02900 15.74200 93.57300 1.000 13.08000 22 ILE B O 1
ATOM 883 N N . LYS B 1 24 ? 25.96000 15.41400 92.75200 1.000 8.71000 23 LYS B N 1
ATOM 884 C CA . LYS B 1 24 ? 26.39900 15.36500 91.36300 1.000 9.67000 23 LYS B CA 1
ATOM 885 C C . LYS B 1 24 ? 26.88600 16.73500 90.90300 1.000 18.53000 23 LYS B C 1
ATOM 886 O O . LYS B 1 24 ? 27.88600 16.84300 90.19400 1.000 14.13000 23 LYS B O 1
ATOM 892 N N . ASP B 1 25 ? 26.17100 17.77800 91.31200 1.000 13.30000 24 ASP B N 1
ATOM 893 C CA . ASP B 1 25 ? 26.52900 19.14200 90.94700 1.000 15.56000 24 ASP B CA 1
ATOM 894 C C . ASP B 1 25 ? 27.96900 19.44800 91.34100 1.000 14.64000 24 ASP B C 1
ATOM 895 O O . ASP B 1 25 ? 28.75000 19.95300 90.53500 1.000 14.70000 24 ASP B O 1
ATOM 900 N N . ALA B 1 26 ? 28.31400 19.13700 92.58700 1.000 12.26000 25 ALA B N 1
ATOM 901 C CA . ALA B 1 26 ? 29.66100 19.37500 93.09000 1.000 14.88000 25 ALA B CA 1
ATOM 902 C C . ALA B 1 26 ? 30.66800 18.46500 92.39400 1.000 12.92000 25 ALA B C 1
ATOM 903 O O . ALA B 1 26 ? 31.78200 18.88200 92.07700 1.000 15.19000 25 ALA B O 1
ATOM 905 N N . GLU B 1 27 ? 30.26700 17.21900 92.16000 1.000 11.02000 26 GLU B N 1
ATOM 906 C CA . GLU B 1 27 ? 31.13100 16.24900 91.49900 1.000 13.71000 26 GLU B CA 1
ATOM 907 C C . GLU B 1 27 ? 31.51700 16.72800 90.10400 1.000 13.93000 26 GLU B C 1
ATOM 908 O O . GLU B 1 27 ? 32.67400 16.62100 89.69900 1.000 15.20000 26 GLU B O 1
ATOM 914 N N . VAL B 1 28 ? 30.54100 17.25900 89.37400 1.000 12.88000 27 VAL B N 1
ATOM 915 C CA . VAL B 1 28 ? 30.77900 17.75900 88.02500 1.000 14.48000 27 VAL B CA 1
ATOM 916 C C . VAL B 1 28 ? 31.74500 18.93800 88.04900 1.000 10.92000 27 VAL B C 1
ATOM 917 O O . VAL B 1 28 ? 32.60700 19.06400 87.17800 1.000 16.66000 27 VAL B O 1
ATOM 921 N N . ARG B 1 29 ? 31.59300 19.80100 89.04900 1.000 13.96000 28 ARG B N 1
ATOM 922 C CA . ARG B 1 29 ? 32.45800 20.96500 89.19000 1.000 18.35000 28 ARG B CA 1
ATOM 923 C C . ARG B 1 29 ? 33.91900 20.53300 89.22400 1.000 21.65000 28 ARG B C 1
ATOM 924 O O . ARG B 1 29 ? 34.73000 20.98800 88.41700 1.000 12.50000 28 ARG B O 1
ATOM 932 N N . LEU B 1 30 ? 34.24800 19.65100 90.16200 1.000 12.00000 29 LEU B N 1
ATOM 933 C CA . LEU B 1 30 ? 35.60900 19.14800 90.28800 1.000 11.16000 29 LEU B CA 1
ATOM 934 C C . LEU B 1 30 ? 36.00400 18.43000 89.00500 1.000 12.12000 29 LEU B C 1
ATOM 935 O O . LEU B 1 30 ? 37.10900 18.61000 88.49300 1.000 14.04000 29 LEU B O 1
ATOM 940 N N . GLY B 1 31 ? 35.08900 17.61600 88.48900 1.000 11.13000 30 GLY B N 1
ATOM 941 C CA . GLY B 1 31 ? 35.32500 16.88200 87.26800 1.000 11.38000 30 GLY B CA 1
ATOM 942 C C . GLY B 1 31 ? 35.72500 17.77000 86.08700 1.000 14.04000 30 GLY B C 1
ATOM 943 O O . GLY B 1 31 ? 36.59700 17.44800 85.33800 1.000 13.68000 30 GLY B O 1
ATOM 944 N N . LEU B 1 32 ? 35.09100 18.92400 85.99300 1.000 10.90000 31 LEU B N 1
ATOM 945 C CA . LEU B 1 32 ? 35.36200 19.88800 84.96300 1.000 16.53000 31 LEU B CA 1
ATOM 946 C C . LEU B 1 32 ? 36.75600 20.50100 85.17300 1.000 13.70000 31 LEU B C 1
ATOM 947 O O . LEU B 1 32 ? 37.38100 20.85600 84.24000 1.000 18.05000 31 LEU B O 1
ATOM 952 N N . ILE B 1 33 ? 37.19500 20.63300 86.41700 1.000 12.11000 32 ILE B N 1
ATOM 953 C CA . ILE B 1 33 ? 38.52900 21.09700 86.72000 1.000 14.59000 32 ILE B CA 1
ATOM 954 C C . ILE B 1 33 ? 39.51300 20.03600 86.19100 1.000 18.78000 32 ILE B C 1
ATOM 955 O O . ILE B 1 33 ? 40.43400 20.37500 85.48400 1.000 13.98000 32 ILE B O 1
ATOM 960 N N . PHE B 1 34 ? 39.28700 18.77000 86.54000 1.000 10.72000 33 PHE B N 1
ATOM 961 C CA . PHE B 1 34 ? 40.10400 17.68900 85.99700 1.000 15.41000 33 PHE B CA 1
ATOM 962 C C . PHE B 1 34 ? 40.12800 17.73800 84.47500 1.000 15.64000 33 PHE B C 1
ATOM 963 O O . PHE B 1 34 ? 41.18100 17.55800 83.85200 1.000 13.66000 33 PHE B O 1
ATOM 971 N N . ASP B 1 35 ? 38.96900 17.98000 83.85900 1.000 13.52000 34 ASP B N 1
ATOM 972 C CA . ASP B 1 35 ? 38.88800 17.99600 82.40200 1.000 15.94000 34 ASP B CA 1
ATOM 973 C C . ASP B 1 35 ? 39.69300 19.14900 81.81400 1.000 19.95000 34 ASP B C 1
ATOM 974 O O . ASP B 1 35 ? 40.36300 18.98500 80.78700 1.000 13.36000 34 ASP B O 1
ATOM 979 N N . ALA B 1 36 ? 39.63600 20.32300 82.44600 1.000 18.33000 35 ALA B N 1
ATOM 980 C CA . ALA B 1 36 ? 40.40600 21.46300 81.96000 1.000 19.41000 35 ALA B CA 1
ATOM 981 C C . ALA B 1 36 ? 41.90200 21.20800 82.07900 1.000 19.53000 35 ALA B C 1
ATOM 982 O O . ALA B 1 36 ? 42.66700 21.52500 81.16000 1.000 16.90000 35 ALA B O 1
ATOM 984 N N . LEU B 1 37 ? 42.34100 20.64200 83.20500 1.000 16.53000 36 LEU B N 1
ATOM 985 C CA . LEU B 1 37 ? 43.75200 20.30300 83.35300 1.000 15.28000 36 LEU B CA 1
ATOM 986 C C . LEU B 1 37 ? 44.17100 19.25900 82.32700 1.000 16.31000 36 LEU B C 1
ATOM 987 O O . LEU B 1 37 ? 45.27000 19.33300 81.76600 1.000 15.38000 36 LEU B O 1
ATOM 992 N N . TYR B 1 38 ? 43.30400 18.27900 82.06900 1.000 11.72000 37 TYR B N 1
ATOM 993 C CA . TYR B 1 38 ? 43.59300 17.27800 81.04800 1.000 14.48000 37 TYR B CA 1
ATOM 994 C C . TYR B 1 38 ? 43.79900 17.93500 79.68800 1.000 12.59000 37 TYR B C 1
ATOM 995 O O . TYR B 1 38 ? 44.76600 17.63500 78.97800 1.000 12.19000 37 TYR B O 1
ATOM 1004 N N . ASP B 1 39 ? 42.89500 18.84200 79.31100 1.000 14.03000 38 ASP B N 1
ATOM 1005 C CA . ASP B 1 39 ? 43.02600 19.52600 78.02900 1.000 16.50000 38 ASP B CA 1
ATOM 1006 C C . ASP B 1 39 ? 44.30900 20.34300 77.95800 1.000 14.99000 38 ASP B C 1
ATOM 1007 O O . ASP B 1 39 ? 44.90900 20.46300 76.88300 1.000 17.60000 38 ASP B O 1
ATOM 1012 N N . GLU B 1 40 ? 44.74300 20.91200 79.08600 1.000 13.59000 39 GLU B N 1
ATOM 1013 C CA . GLU B 1 40 ? 45.98600 21.67800 79.10400 1.000 20.40000 39 GLU B CA 1
ATOM 1014 C C . GLU B 1 40 ? 47.18100 20.79300 78.77600 1.000 21.36000 39 GLU B C 1
ATOM 1015 O O . GLU B 1 40 ? 48.01000 21.13700 77.92700 1.000 18.19000 39 GLU B O 1
ATOM 1021 N N . PHE B 1 41 ? 47.29400 19.64900 79.45700 1.000 16.48000 40 PHE B N 1
ATOM 1022 C CA . PHE B 1 41 ? 48.40000 18.73800 79.18100 1.000 11.27000 40 PHE B CA 1
ATOM 1023 C C . PHE B 1 41 ? 48.32600 18.20200 77.75700 1.000 18.44000 40 PHE B C 1
ATOM 1024 O O . PHE B 1 41 ? 49.35700 18.01000 77.10200 1.000 19.39000 40 PHE B O 1
ATOM 1032 N N . TRP B 1 42 ? 47.11300 17.95500 77.26000 1.000 13.23000 41 TRP B N 1
ATOM 1033 C CA . TRP B 1 42 ? 46.95400 17.49600 75.88400 1.000 15.26000 41 TRP B CA 1
ATOM 1034 C C . TRP B 1 42 ? 47.47500 18.53600 74.90000 1.000 13.23000 41 TRP B C 1
ATOM 1035 O O . TRP B 1 42 ? 48.21100 18.20900 73.96100 1.000 15.19000 41 TRP B O 1
ATOM 1046 N N . GLU B 1 43 ? 47.09800 19.80100 75.10000 1.000 12.20000 42 GLU B N 1
ATOM 1047 C CA . GLU B 1 43 ? 47.60100 20.86900 74.24400 1.000 14.67000 42 GLU B CA 1
ATOM 1048 C C . GLU B 1 43 ? 49.11400 21.00400 74.36500 1.000 23.93000 42 GLU B C 1
ATOM 1049 O O . GLU B 1 43 ? 49.80300 21.26800 73.37200 1.000 21.27000 42 GLU B O 1
ATOM 1055 N N . ALA B 1 44 ? 49.65000 20.82800 75.57700 1.000 18.56000 43 ALA B N 1
ATOM 1056 C CA . ALA B 1 44 ? 51.09800 20.85500 75.75500 1.000 21.64000 43 ALA B CA 1
ATOM 1057 C C . ALA B 1 44 ? 51.76800 19.74500 74.95700 1.000 23.45000 43 ALA B C 1
ATOM 1058 O O . ALA B 1 44 ? 52.81700 19.95900 74.33800 1.000 19.27000 43 ALA B O 1
ATOM 1060 N N A LEU B 1 45 ? 51.15200 18.58000 74.90300 0.590 16.10000 44 LEU B N 1
ATOM 1061 N N B LEU B 1 45 ? 51.14500 18.58500 74.90300 0.410 16.16000 44 LEU B N 1
ATOM 1062 C CA A LEU B 1 45 ? 51.71400 17.48200 74.14000 0.590 20.27000 44 LEU B CA 1
ATOM 1063 C CA B LEU B 1 45 ? 51.70200 17.47700 74.15500 0.410 20.28000 44 LEU B CA 1
ATOM 1064 C C A LEU B 1 45 ? 51.64600 17.76700 72.64000 0.590 21.19000 44 LEU B C 1
ATOM 1065 C C B LEU B 1 45 ? 51.64100 17.76000 72.64800 0.410 21.19000 44 LEU B C 1
ATOM 1066 O O A LEU B 1 45 ? 52.53700 17.42500 71.89700 0.590 21.94000 44 LEU B O 1
ATOM 1067 O O B LEU B 1 45 ? 52.54700 17.43200 71.90800 0.410 21.94000 44 LEU B O 1
ATOM 1076 N N . ASP B 1 46 ? 50.59800 18.45800 72.23100 1.000 17.43000 45 ASP B N 1
ATOM 1077 C CA . ASP B 1 46 ? 50.42000 18.80000 70.85200 1.000 18.61000 45 ASP B CA 1
ATOM 1078 C C . ASP B 1 46 ? 51.60700 19.66200 70.42200 1.000 25.23000 45 ASP B C 1
ATOM 1079 O O . ASP B 1 46 ? 52.18200 19.42000 69.43600 1.000 20.22000 45 ASP B O 1
ATOM 1084 N N . ASN B 1 47 ? 51.95700 20.65500 71.21800 1.000 19.61000 46 ASN B N 1
ATOM 1085 C CA . ASN B 1 47 ? 53.09000 21.50200 70.94400 1.000 20.95000 46 ASN B CA 1
ATOM 1086 C C . ASN B 1 47 ? 54.45500 20.87200 71.14200 1.000 25.48000 46 ASN B C 1
ATOM 1087 O O . ASN B 1 47 ? 55.34500 21.15100 70.41500 1.000 31.63000 46 ASN B O 1
ATOM 1092 N N . CYS B 1 48 ? 54.61000 20.13200 72.22200 1.000 26.79000 47 CYS B N 1
ATOM 1093 C CA . CYS B 1 48 ? 55.85900 19.50500 72.59800 1.000 25.75000 47 CYS B CA 1
ATOM 1094 C C . CYS B 1 48 ? 56.35100 18.38100 71.75800 1.000 38.81000 47 CYS B C 1
ATOM 1095 O O . CYS B 1 48 ? 57.51900 18.34300 71.46000 1.000 38.76000 47 CYS B O 1
ATOM 1098 N N . GLU B 1 49 ? 55.44200 17.47300 71.41900 1.000 31.69000 48 GLU B N 1
ATOM 1099 C CA . GLU B 1 49 ? 55.73400 16.31000 70.61200 1.000 37.11000 48 GLU B CA 1
ATOM 1100 C C . GLU B 1 49 ? 56.78000 15.39300 71.19700 1.000 41.60000 48 GLU B C 1
ATOM 1101 O O . GLU B 1 49 ? 56.52500 14.57900 72.02200 1.000 46.58000 48 GLU B O 1
ATOM 1107 N N . ASP B 1 50 ? 57.96000 15.51600 70.63800 1.000 49.08000 49 ASP B N 1
ATOM 1108 C CA . ASP B 1 50 ? 59.13000 14.74400 70.93100 1.000 45.09000 49 ASP B CA 1
ATOM 1109 C C . ASP B 1 50 ? 59.99600 15.33500 72.01800 1.000 42.33000 49 ASP B C 1
ATOM 1110 O O . ASP B 1 50 ? 61.05400 14.85000 72.28600 1.000 45.84000 49 ASP B O 1
ATOM 1115 N N . CYS B 1 51 ? 59.53900 16.37800 72.66800 1.000 38.57000 50 CYS B N 1
ATOM 1116 C CA . CYS B 1 51 ? 60.34800 17.05100 73.64900 1.000 32.27000 50 CYS B CA 1
ATOM 1117 C C . CYS B 1 51 ? 60.62900 16.30900 74.94800 1.000 34.39000 50 CYS B C 1
ATOM 1118 O O . CYS B 1 51 ? 60.07600 15.28100 75.22800 1.000 32.95000 50 CYS B O 1
ATOM 1121 N N . GLU B 1 52 ? 61.51000 16.87400 75.74200 1.000 34.20000 51 GLU B N 1
ATOM 1122 C CA . GLU B 1 52 ? 61.92400 16.25200 76.96800 1.000 46.10000 51 GLU B CA 1
ATOM 1123 C C . GLU B 1 52 ? 60.77000 15.94700 77.94000 1.000 33.17000 51 GLU B C 1
ATOM 1124 O O . GLU B 1 52 ? 60.78000 14.93300 78.56700 1.000 37.16000 51 GLU B O 1
ATOM 1130 N N . PHE B 1 53 ? 59.79300 16.82200 78.03600 1.000 31.94000 52 PHE B N 1
ATOM 1131 C CA . PHE B 1 53 ? 58.68500 16.60500 78.93300 1.000 38.48000 52 PHE B CA 1
ATOM 1132 C C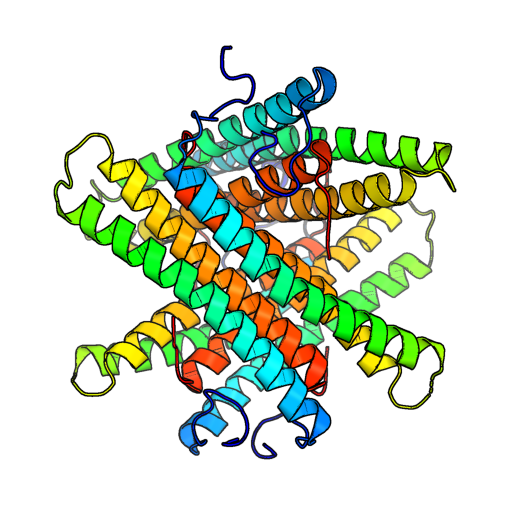 . PHE B 1 53 ? 57.49500 15.80500 78.40300 1.000 29.07000 52 PHE B C 1
ATOM 1133 O O . PHE B 1 53 ? 56.50000 15.69600 79.08300 1.000 27.75000 52 PHE B O 1
ATOM 1141 N N . ALA B 1 54 ? 57.60800 15.23500 77.21900 1.000 25.79000 53 ALA B N 1
ATOM 1142 C CA . ALA B 1 54 ? 56.49900 14.50000 76.61900 1.000 22.71000 53 ALA B CA 1
ATOM 1143 C C . ALA B 1 54 ? 56.03500 13.36500 77.52400 1.000 23.07000 53 ALA B C 1
ATOM 1144 O O . ALA B 1 54 ? 54.82900 13.15600 77.70100 1.000 20.25000 53 ALA B O 1
ATOM 1146 N N . LYS B 1 55 ? 56.97700 12.62200 78.10900 1.000 24.06000 54 LYS B N 1
ATOM 1147 C CA . LYS B 1 55 ? 56.60200 11.52000 78.98700 1.000 28.50000 54 LYS B CA 1
ATOM 1148 C C . LYS B 1 55 ? 55.94900 12.01900 80.27000 1.000 26.38000 54 LYS B C 1
ATOM 1149 O O . LYS B 1 55 ? 55.05600 11.35400 80.80700 1.000 18.64000 54 LYS B O 1
ATOM 1155 N N . ASN B 1 56 ? 56.37400 13.18000 80.77400 1.000 20.67000 55 ASN B N 1
ATOM 1156 C CA . ASN B 1 56 ? 55.75300 13.73100 81.97400 1.000 20.25000 55 ASN B CA 1
ATOM 1157 C C . ASN B 1 56 ? 54.32500 14.18300 81.69900 1.000 18.44000 55 ASN B C 1
ATOM 1158 O O . ASN B 1 56 ? 53.42600 13.95000 82.51600 1.000 19.78000 55 ASN B O 1
ATOM 1163 N N . TYR B 1 57 ? 54.09500 14.83700 80.55800 1.000 16.02000 56 TYR B N 1
ATOM 1164 C CA . TYR B 1 57 ? 52.73400 15.20900 80.18700 1.000 22.61000 56 TYR B CA 1
ATOM 1165 C C . TYR B 1 57 ? 51.85400 13.97500 80.03700 1.000 17.36000 56 TYR B C 1
ATOM 1166 O O . TYR B 1 57 ? 50.70500 13.96200 80.49500 1.000 18.86000 56 TYR B O 1
ATOM 1175 N N . ALA B 1 58 ? 52.37700 12.92900 79.39200 1.000 15.13000 57 ALA B N 1
ATOM 1176 C CA . ALA B 1 58 ? 51.60000 11.70700 79.20900 1.000 17.85000 57 ALA B CA 1
ATOM 1177 C C . ALA B 1 58 ? 51.28300 11.04800 80.54400 1.000 19.73000 57 ALA B C 1
ATOM 1178 O O . ALA B 1 58 ? 50.19200 10.49600 80.72900 1.000 22.48000 57 ALA B O 1
ATOM 1180 N N . GLU B 1 59 ? 52.22500 11.09300 81.49000 1.000 20.66000 58 GLU B N 1
ATOM 1181 C CA . GLU B 1 59 ? 51.96800 10.51300 82.80500 1.000 19.64000 58 GLU B CA 1
ATOM 1182 C C . GLU B 1 59 ? 50.90400 11.30200 83.55800 1.000 17.25000 58 GLU B C 1
ATOM 1183 O O . GLU B 1 59 ? 50.03300 10.71400 84.21000 1.000 16.46000 58 GLU B O 1
ATOM 1189 N N . SER B 1 60 ? 50.95700 12.63400 83.48200 1.000 12.13000 59 SER B N 1
ATOM 1190 C CA . SER B 1 60 ? 49.93300 13.44700 84.13300 1.000 14.51000 59 SER B CA 1
ATOM 1191 C C . SER B 1 60 ? 48.56700 13.21600 83.50000 1.000 14.39000 59 SER B C 1
ATOM 1192 O O . SER B 1 60 ? 47.54100 13.23800 84.19200 1.000 13.17000 59 SER B O 1
ATOM 1195 N N . LEU B 1 61 ? 48.52900 13.00000 82.18400 1.000 13.12000 60 LEU B N 1
ATOM 1196 C CA . LEU B 1 61 ? 47.27300 12.65100 81.52800 1.000 15.94000 60 LEU B CA 1
ATOM 1197 C C . LEU B 1 61 ? 46.70300 11.35700 82.09900 1.000 16.74000 60 LEU B C 1
ATOM 1198 O O . LEU B 1 61 ? 45.51100 11.27500 82.41500 1.000 14.43000 60 LEU B O 1
ATOM 1203 N N . ASP B 1 62 ? 47.54900 10.33200 82.23900 1.000 11.71000 61 ASP B N 1
ATOM 1204 C CA . ASP B 1 62 ? 47.09600 9.06900 82.81400 1.000 15.25000 61 ASP B CA 1
ATOM 1205 C C . ASP B 1 62 ? 46.62500 9.25300 84.25000 1.000 16.94000 61 ASP B C 1
ATOM 1206 O O . ASP B 1 62 ? 45.63400 8.64500 84.67100 1.000 16.35000 61 ASP B O 1
ATOM 1211 N N . GLN B 1 63 ? 47.32900 10.08300 85.02200 1.000 9.11000 62 GLN B N 1
ATOM 1212 C CA . GLN B 1 63 ? 46.95100 10.28000 86.41500 1.000 7.67000 62 GLN B CA 1
ATOM 1213 C C . GLN B 1 63 ? 45.64600 11.05800 86.53800 1.000 12.69000 62 GLN B C 1
ATOM 1214 O O . GLN B 1 63 ? 44.85700 10.79800 87.45400 1.000 9.75000 62 GLN B O 1
ATOM 1220 N N . LEU B 1 64 ? 45.39400 12.00300 85.62800 1.000 8.51000 63 LEU B N 1
ATOM 1221 C CA . LEU B 1 64 ? 44.11600 12.70700 85.64300 1.000 13.69000 63 LEU B CA 1
ATOM 1222 C C . LEU B 1 64 ? 42.97400 11.79800 85.20600 1.000 13.08000 63 LEU B C 1
ATOM 1223 O O . LEU B 1 64 ? 41.83900 11.96300 85.66900 1.000 10.83000 63 LEU B O 1
ATOM 1228 N N . THR B 1 65 ? 43.24900 10.84100 84.31700 1.000 8.74000 64 THR B N 1
ATOM 1229 C CA . THR B 1 65 ? 42.24200 9.84000 83.98200 1.000 13.18000 64 THR B CA 1
ATOM 1230 C C . THR B 1 65 ? 41.88000 9.00400 85.20200 1.000 12.71000 64 THR B C 1
ATOM 1231 O O . THR B 1 65 ? 40.70200 8.70700 85.43600 1.000 11.98000 64 THR B O 1
ATOM 1235 N N . ILE B 1 66 ? 42.87300 8.67800 86.00200 1.000 10.42000 65 ILE B N 1
ATOM 1236 C CA . ILE B 1 66 ? 42.63500 7.94600 87.21200 1.000 9.76000 65 ILE B CA 1
ATOM 1237 C C . ILE B 1 66 ? 41.79600 8.79200 88.17900 1.000 10.43000 65 ILE B C 1
ATOM 1238 O O . ILE B 1 66 ? 40.86600 8.29800 88.74500 1.000 10.44000 65 ILE B O 1
ATOM 1243 N N . ALA B 1 67 ? 42.14800 10.05600 88.33300 1.000 8.57000 66 ALA B N 1
ATOM 1244 C CA . ALA B 1 67 ? 41.44000 10.97600 89.21200 1.000 10.36000 66 ALA B CA 1
ATOM 1245 C C . ALA B 1 67 ? 39.94500 11.03000 88.85800 1.000 10.39000 66 ALA B C 1
ATOM 1246 O O . ALA B 1 67 ? 39.11400 10.92100 89.70300 1.000 10.45000 66 ALA B O 1
ATOM 1248 N N . LYS B 1 68 ? 39.67000 11.17200 87.57200 1.000 10.31000 67 LYS B N 1
ATOM 1249 C CA . LYS B 1 68 ? 38.31700 11.19800 87.04100 1.000 12.20000 67 LYS B CA 1
ATOM 1250 C C . LYS B 1 68 ? 37.55000 9.91900 87.46100 1.000 12.03000 67 LYS B C 1
ATOM 1251 O O . LYS B 1 68 ? 36.43100 9.98400 87.87800 1.000 10.28000 67 LYS B O 1
ATOM 1257 N N . THR B 1 69 ? 38.20200 8.78400 87.31400 1.000 11.05000 68 THR B N 1
ATOM 1258 C CA . THR B 1 69 ? 37.64100 7.51000 87.68400 1.000 12.03000 68 THR B CA 1
ATOM 1259 C C . THR B 1 69 ? 37.29000 7.46600 89.16200 1.000 12.04000 68 THR B C 1
ATOM 1260 O O . THR B 1 69 ? 36.22000 7.08700 89.52900 1.000 10.96000 68 THR B O 1
ATOM 1264 N N . LYS B 1 70 ? 38.22500 7.89000 89.98900 1.000 10.07000 69 LYS B N 1
ATOM 1265 C CA . LYS B 1 70 ? 38.03500 7.93400 91.40500 1.000 9.25000 69 LYS B CA 1
ATOM 1266 C C . LYS B 1 70 ? 36.84100 8.82500 91.77600 1.000 9.81000 69 LYS B C 1
ATOM 1267 O O . LYS B 1 70 ? 36.05100 8.47100 92.57900 1.000 10.55000 69 LYS B O 1
ATOM 1273 N N . LEU B 1 71 ? 36.75300 9.97600 91.14500 1.000 6.77000 70 LEU B N 1
ATOM 1274 C CA . LEU B 1 71 ? 35.70100 10.91400 91.41900 1.000 9.23000 70 LEU B CA 1
ATOM 1275 C C . LEU B 1 71 ? 34.31500 10.31800 91.12700 1.000 11.02000 70 LEU B C 1
ATOM 1276 O O . LEU B 1 71 ? 33.43300 10.44000 91.90800 1.000 8.84000 70 LEU B O 1
ATOM 1281 N N . LYS B 1 72 ? 34.19100 9.69300 89.97200 1.000 11.71000 71 LYS B N 1
ATOM 1282 C CA . LYS B 1 72 ? 32.95400 9.06000 89.58500 1.000 14.40000 71 LYS B CA 1
ATOM 1283 C C . LYS B 1 72 ? 32.55900 7.99500 90.61600 1.000 12.20000 71 LYS B C 1
ATOM 1284 O O . LYS B 1 72 ? 31.42000 7.89600 90.95500 1.000 10.66000 71 LYS B O 1
ATOM 1290 N N . GLU B 1 73 ? 33.53300 7.23300 91.10000 1.000 9.66000 72 GLU B N 1
ATOM 1291 C CA . GLU B 1 73 ? 33.26300 6.21600 92.11100 1.000 11.33000 72 GLU B CA 1
ATOM 1292 C C . GLU B 1 73 ? 32.80300 6.84900 93.41900 1.000 13.62000 72 GLU B C 1
ATOM 1293 O O . GLU B 1 73 ? 31.88400 6.34100 94.07200 1.000 12.16000 72 GLU B O 1
ATOM 1299 N N . ALA B 1 74 ? 33.38200 7.97500 93.79200 1.000 11.81000 73 ALA B N 1
ATOM 1300 C CA . ALA B 1 74 ? 32.98900 8.67700 94.99300 1.000 11.04000 73 ALA B CA 1
ATOM 1301 C C . ALA B 1 74 ? 31.49100 9.09900 94.89400 1.000 13.62000 73 ALA B C 1
ATOM 1302 O O . ALA B 1 74 ? 30.71100 8.85600 95.77000 1.000 10.36000 73 ALA B O 1
ATOM 1304 N N . SER B 1 75 ? 31.15100 9.69800 93.77300 1.000 10.53000 74 SER B N 1
ATOM 1305 C CA . SER B 1 75 ? 29.82100 10.14900 93.52400 1.000 10.70000 74 SER B CA 1
ATOM 1306 C C . SER B 1 75 ? 28.82900 8.99100 93.53800 1.000 10.76000 74 SER B C 1
ATOM 1307 O O . SER B 1 75 ? 27.77100 9.11000 94.07600 1.000 9.64000 74 SER B O 1
ATOM 1310 N N . MET B 1 76 ? 29.21000 7.89000 92.92800 1.000 9.48000 75 MET B N 1
ATOM 1311 C CA . MET B 1 76 ? 28.35100 6.73600 92.84600 1.000 7.67000 75 MET B CA 1
ATOM 1312 C C . MET B 1 76 ? 28.07600 6.16600 94.22200 1.000 12.39000 75 MET B C 1
ATOM 1313 O O . MET B 1 76 ? 26.97600 5.92400 94.55000 1.000 9.45000 75 MET B O 1
ATOM 1318 N N . TRP B 1 77 ? 29.10300 6.05900 95.04100 1.000 7.87000 76 TRP B N 1
ATOM 1319 C CA . TRP B 1 77 ? 28.93100 5.55200 96.37500 1.000 11.22000 76 TRP B CA 1
ATOM 1320 C C . TRP B 1 77 ? 28.01600 6.50300 97.22900 1.000 13.21000 76 TRP B C 1
ATOM 1321 O O . TRP B 1 77 ? 27.15200 6.07800 97.92000 1.000 8.93000 76 TRP B O 1
ATOM 1332 N N . ALA B 1 78 ? 28.22800 7.79000 97.07300 1.000 7.42000 77 ALA B N 1
ATOM 1333 C CA . ALA B 1 78 ? 27.47200 8.78400 97.79800 1.000 11.98000 77 ALA B CA 1
ATOM 1334 C C . ALA B 1 78 ? 26.01000 8.78700 97.38800 1.000 9.52000 77 ALA B C 1
ATOM 1335 O O . ALA B 1 78 ? 25.15000 8.81600 98.20500 1.000 12.84000 77 ALA B O 1
ATOM 1337 N N . CYS B 1 79 ? 25.77000 8.70500 96.09100 1.000 10.10000 78 CYS B N 1
ATOM 1338 C CA . CYS B 1 79 ? 24.43300 8.67700 95.55800 1.000 12.38000 78 CYS B CA 1
ATOM 1339 C C . CYS B 1 79 ? 23.68600 7.41200 96.01800 1.000 12.88000 78 CYS B C 1
ATOM 1340 O O . CYS B 1 79 ? 22.55500 7.46300 96.38300 1.000 12.37000 78 CYS B O 1
ATOM 1343 N N . ARG B 1 80 ? 24.40700 6.30700 96.06300 1.000 10.02000 79 ARG B N 1
ATOM 1344 C CA . ARG B 1 80 ? 23.88000 5.04900 96.52100 1.000 12.94000 79 ARG B CA 1
ATOM 1345 C C . ARG B 1 80 ? 23.43500 5.15700 97.98500 1.000 12.15000 79 ARG B C 1
ATOM 1346 O O . ARG B 1 80 ? 22.42400 4.65700 98.33900 1.000 14.38000 79 ARG B O 1
ATOM 1354 N N . ALA B 1 81 ? 24.21600 5.85500 98.79200 1.000 11.25000 80 ALA B N 1
ATOM 1355 C CA . ALA B 1 81 ? 23.92400 6.06600 100.18000 1.000 14.29000 80 ALA B CA 1
ATOM 1356 C C . ALA B 1 81 ? 22.61300 6.82800 100.34600 1.000 13.22000 80 ALA B C 1
ATOM 1357 O O . ALA B 1 81 ? 21.91700 6.59400 101.25900 1.000 13.60000 80 ALA B O 1
ATOM 1359 N N . VAL B 1 82 ? 22.40200 7.82200 99.51200 1.000 10.71000 81 VAL B N 1
ATOM 1360 C CA . VAL B 1 82 ? 21.17300 8.57600 99.49100 1.000 14.36000 81 VAL B CA 1
ATOM 1361 C C . VAL B 1 82 ? 19.94500 7.84100 98.94800 1.000 13.78000 81 VAL B C 1
ATOM 1362 O O . VAL B 1 82 ? 18.92500 7.85400 99.55100 1.000 15.61000 81 VAL B O 1
ATOM 1366 N N . PHE B 1 83 ? 20.07500 7.20700 97.79800 1.000 10.93000 82 PHE B N 1
ATOM 1367 C CA . PHE B 1 83 ? 18.99700 6.46200 97.19400 1.000 15.81000 82 PHE B CA 1
ATOM 1368 C C . PHE B 1 83 ? 18.52400 5.28200 98.06400 1.000 18.41000 82 PHE B C 1
ATOM 1369 O O . PHE B 1 83 ? 17.38700 4.94500 98.04900 1.000 17.72000 82 PHE B O 1
ATOM 1377 N N . GLN B 1 84 ? 19.44900 4.67000 98.77300 1.000 13.95000 83 GLN B N 1
ATOM 1378 C CA . GLN B 1 84 ? 19.18500 3.53100 99.62900 1.000 21.80000 83 GLN B CA 1
ATOM 1379 C C . GLN B 1 84 ? 18.45300 2.37700 98.94600 1.000 22.21000 83 GLN B C 1
ATOM 1380 O O . GLN B 1 84 ? 17.37400 2.05700 99.28300 1.000 19.70000 83 GLN B O 1
ATOM 1386 N N . PRO B 1 85 ? 19.09000 1.73700 97.97900 1.000 19.28000 84 PRO B N 1
ATOM 1387 C CA . PRO B 1 85 ? 18.48900 0.57500 97.33900 1.000 19.03000 84 PRO B CA 1
ATOM 1388 C C . PRO B 1 85 ? 18.50700 -0.64700 98.24200 1.000 24.23000 84 PRO B C 1
ATOM 1389 O O . PRO B 1 85 ? 19.19500 -0.70700 99.20500 1.000 18.95000 84 PRO B O 1
ATOM 1393 N N . GLU B 1 86 ? 17.78300 -1.67000 97.84700 1.000 32.13000 85 GLU B N 1
ATOM 1394 C CA . GLU B 1 86 ? 17.80700 -2.90800 98.60500 1.000 38.18000 85 GLU B CA 1
ATOM 1395 C C . GLU B 1 86 ? 19.20100 -3.50100 98.50300 1.000 27.51000 85 GLU B C 1
ATOM 1396 O O . GLU B 1 86 ? 19.70500 -3.65700 97.42000 1.000 42.15000 85 GLU B O 1
ATOM 1402 N N . GLU B 1 87 ? 19.83600 -3.77300 99.62400 1.000 24.36000 86 GLU B N 1
ATOM 1403 C CA . GLU B 1 87 ? 21.16000 -4.35400 99.60000 1.000 25.35000 86 GLU B CA 1
ATOM 1404 C C . GLU B 1 87 ? 21.02900 -5.85700 99.91400 1.000 28.45000 86 GLU B C 1
ATOM 1405 O O . GLU B 1 87 ? 20.85600 -6.25700 101.04000 1.000 27.11000 86 GLU B O 1
ATOM 1411 N N . LYS B 1 88 ? 21.09900 -6.66300 98.88100 1.000 25.15000 87 LYS B N 1
ATOM 1412 C CA . LYS B 1 88 ? 20.98300 -8.09800 99.00500 1.000 32.50000 87 LYS B CA 1
ATOM 1413 C C . LYS B 1 88 ? 22.18800 -8.80100 99.62900 1.000 30.63000 87 LYS B C 1
ATOM 1414 O O . LYS B 1 88 ? 22.08100 -9.91600 100.06300 1.000 33.50000 87 LYS B O 1
ATOM 1420 N N . TYR B 1 89 ? 23.32600 -8.14300 99.65300 1.000 23.12000 88 TYR B N 1
ATOM 1421 C CA . TYR B 1 89 ? 24.50500 -8.69500 100.25800 1.000 19.72000 88 TYR B CA 1
ATOM 1422 C C . TYR B 1 89 ? 25.38000 -7.56000 100.76900 1.000 27.61000 88 TYR B C 1
ATOM 1423 O O . TYR B 1 89 ? 26.29500 -7.77100 101.48600 1.000 28.82000 88 TYR B O 1
ATOM 1433 N N . ILE C 1 3 ? 48.11000 -27.44600 92.26400 1.000 60.15000 2 ILE C N 1
ATOM 1434 C CA . ILE C 1 3 ? 47.56700 -26.26800 91.58900 1.000 67.62000 2 ILE C CA 1
ATOM 1435 C C . ILE C 1 3 ? 46.52700 -26.57900 90.53600 1.000 68.81000 2 ILE C C 1
ATOM 1436 O O . ILE C 1 3 ? 45.58700 -25.84100 90.37000 1.000 53.44000 2 ILE C O 1
ATOM 1441 N N . GLU C 1 4 ? 46.61200 -27.74600 89.90100 1.000 71.82000 3 GLU C N 1
ATOM 1442 C CA . GLU C 1 4 ? 45.64900 -28.15200 88.88900 1.000 62.51000 3 GLU C CA 1
ATOM 1443 C C . GLU C 1 4 ? 44.18300 -28.38300 89.37100 1.000 50.10000 3 GLU C C 1
ATOM 1444 O O . GLU C 1 4 ? 43.30600 -28.51000 88.56900 1.000 50.86000 3 GLU C O 1
ATOM 1450 N N . ASP C 1 5 ? 43.93200 -28.45000 90.66800 1.000 41.43000 4 ASP C N 1
ATOM 1451 C CA . ASP C 1 5 ? 42.59900 -28.55500 91.19000 1.000 53.18000 4 ASP C CA 1
ATOM 1452 C C . ASP C 1 5 ? 41.87700 -27.18500 91.15100 1.000 43.57000 4 ASP C C 1
ATOM 1453 O O . ASP C 1 5 ? 40.68800 -27.13500 91.18600 1.000 33.68000 4 ASP C O 1
ATOM 1458 N N . ILE C 1 6 ? 42.62300 -26.09000 91.08900 1.000 46.63000 5 ILE C N 1
ATOM 1459 C CA . ILE C 1 6 ? 42.03500 -24.74600 91.07000 1.000 33.91000 5 ILE C CA 1
ATOM 1460 C C . ILE C 1 6 ? 41.76700 -24.28400 89.64600 1.000 22.06000 5 ILE C C 1
ATOM 1461 O O . ILE C 1 6 ? 42.67200 -24.18100 88.86400 1.000 27.16000 5 ILE C O 1
ATOM 1466 N N . LYS C 1 7 ? 40.52300 -23.98700 89.33500 1.000 24.44000 6 LYS C N 1
ATOM 1467 C CA . LYS C 1 7 ? 40.14300 -23.53900 87.99500 1.000 33.73000 6 LYS C CA 1
ATOM 1468 C C . LYS C 1 7 ? 40.94900 -22.35400 87.49600 1.000 35.79000 6 LYS C C 1
ATOM 1469 O O . LYS C 1 7 ? 41.00300 -21.34100 88.13000 1.000 30.53000 6 LYS C O 1
ATOM 1475 N N . GLY C 1 8 ? 41.61800 -22.53400 86.37000 1.000 28.86000 7 GLY C N 1
ATOM 1476 C CA . GLY C 1 8 ? 42.40900 -21.48600 85.78000 1.000 27.70000 7 GLY C CA 1
ATOM 1477 C C . GLY C 1 8 ? 43.88400 -21.44800 86.11000 1.000 23.09000 7 GLY C C 1
ATOM 1478 O O . GLY C 1 8 ? 44.62100 -20.74600 85.47500 1.000 25.29000 7 GLY C O 1
ATOM 1479 N N . TYR C 1 9 ? 44.30400 -22.20700 87.10000 1.000 23.68000 8 TYR C N 1
ATOM 1480 C CA . TYR C 1 9 ? 45.70500 -22.22500 87.49200 1.000 23.82000 8 TYR C CA 1
ATOM 1481 C C . TYR C 1 9 ? 46.53800 -23.00400 86.48100 1.000 34.35000 8 TYR C C 1
ATOM 1482 O O . TYR C 1 9 ? 46.07600 -23.97700 85.87800 1.000 32.09000 8 TYR C O 1
ATOM 1491 N N . LYS C 1 10 ? 47.77700 -22.56200 86.30200 1.000 35.70000 9 LYS C N 1
ATOM 1492 C CA . LYS C 1 10 ? 48.75900 -23.22300 85.46000 1.000 41.64000 9 LYS C CA 1
ATOM 1493 C C . LYS C 1 10 ? 49.94100 -23.67300 86.31000 1.000 40.36000 9 LYS C C 1
ATOM 1494 O O . LYS C 1 10 ? 50.19900 -23.10700 87.37900 1.000 42.91000 9 LYS C O 1
ATOM 1500 N N . PRO C 1 11 ? 50.68100 -24.66900 85.87300 1.000 48.34000 10 PRO C N 1
ATOM 1501 C CA . PRO C 1 11 ? 51.78500 -25.12200 86.72000 1.000 43.91000 10 PRO C CA 1
ATOM 1502 C C . PRO C 1 11 ? 52.85800 -24.09100 86.95900 1.000 34.36000 10 PRO C C 1
ATOM 1503 O O . PRO C 1 11 ? 53.11200 -23.26100 86.13700 1.000 35.51000 10 PRO C O 1
ATOM 1507 N N . HIS C 1 12 ? 53.53100 -24.19900 88.09000 1.000 38.02000 11 HIS C N 1
ATOM 1508 C CA . HIS C 1 12 ? 54.62000 -23.31400 88.39900 1.000 30.74000 11 HIS C CA 1
ATOM 1509 C C . HIS C 1 12 ? 55.86300 -23.64900 87.60500 1.000 45.00000 11 HIS C C 1
ATOM 1510 O O . HIS C 1 12 ? 55.99900 -24.70400 87.02400 1.000 38.99000 11 HIS C O 1
ATOM 1517 N N . THR C 1 13 ? 56.77800 -22.70700 87.58600 1.000 35.22000 12 THR C N 1
ATOM 1518 C CA . THR C 1 13 ? 58.07300 -22.87800 86.98700 1.000 33.74000 12 THR C CA 1
ATOM 1519 C C . THR C 1 13 ? 59.05600 -22.20900 87.92800 1.000 45.50000 12 THR C C 1
ATOM 1520 O O . THR C 1 13 ? 58.71400 -21.33200 88.68500 1.000 35.08000 12 THR C O 1
ATOM 1524 N N . GLU C 1 14 ? 60.31100 -22.59000 87.85400 1.000 33.43000 13 GLU C N 1
ATOM 1525 C CA . GLU C 1 14 ? 61.27200 -21.98100 88.73500 1.000 36.95000 13 GLU C CA 1
ATOM 1526 C C . GLU C 1 14 ? 61.42500 -20.48900 88.51700 1.000 32.32000 13 GLU C C 1
ATOM 1527 O O . GLU C 1 14 ? 61.63600 -19.77500 89.45000 1.000 30.89000 13 GLU C O 1
ATOM 1533 N N . GLU C 1 15 ? 61.35300 -20.02900 87.27700 1.000 34.24000 14 GLU C N 1
ATOM 1534 C CA . GLU C 1 15 ? 61.43700 -18.61600 87.00000 1.000 41.55000 14 GLU C CA 1
ATOM 1535 C C . GLU C 1 15 ? 60.27400 -17.88800 87.67300 1.000 30.40000 14 GLU C C 1
ATOM 1536 O O . GLU C 1 15 ? 60.46600 -16.86400 88.26800 1.000 27.54000 14 GLU C O 1
ATOM 1542 N N . LYS C 1 16 ? 59.07800 -18.43500 87.55700 1.000 29.61000 15 LYS C N 1
ATOM 1543 C CA . LYS C 1 16 ? 57.90100 -17.82000 88.14100 1.000 35.33000 15 LYS C CA 1
ATOM 1544 C C . LYS C 1 16 ? 58.03500 -17.74500 89.64100 1.000 34.15000 15 LYS C C 1
ATOM 1545 O O . LYS C 1 16 ? 57.95100 -16.67600 90.17900 1.000 31.72000 15 LYS C O 1
ATOM 1551 N N . ILE C 1 17 ? 58.29500 -18.87100 90.28600 1.000 27.88000 16 ILE C N 1
ATOM 1552 C CA . ILE C 1 17 ? 58.49500 -18.92700 91.72500 1.000 26.17000 16 ILE C CA 1
ATOM 1553 C C . ILE C 1 17 ? 59.47400 -17.86600 92.22900 1.000 28.93000 16 ILE C C 1
ATOM 1554 O O . ILE C 1 17 ? 59.18000 -17.15700 93.14300 1.000 28.26000 16 ILE C O 1
ATOM 1559 N N . GLY C 1 18 ? 60.62000 -17.73300 91.59500 1.000 24.80000 17 GLY C N 1
ATOM 1560 C CA . GLY C 1 18 ? 61.57500 -16.74800 92.02100 1.000 26.25000 17 GLY C CA 1
ATOM 1561 C C . GLY C 1 18 ? 61.06200 -15.32200 91.93400 1.000 34.98000 17 GLY C C 1
ATOM 1562 O O . GLY C 1 18 ? 61.27300 -14.52000 92.82800 1.000 25.80000 17 GLY C O 1
ATOM 1563 N N . LYS C 1 19 ? 60.40300 -15.00600 90.83300 1.000 26.96000 18 LYS C N 1
ATOM 1564 C CA . LYS C 1 19 ? 59.87100 -13.67300 90.62300 1.000 28.51000 18 LYS C CA 1
ATOM 1565 C C . LYS C 1 19 ? 58.74300 -13.35900 91.59800 1.000 20.51000 18 LYS C C 1
ATOM 1566 O O . LYS C 1 19 ? 58.72900 -12.31000 92.19000 1.000 24.67000 18 LYS C O 1
ATOM 1572 N N . VAL C 1 20 ? 57.81700 -14.28700 91.75200 1.000 20.90000 19 VAL C N 1
ATOM 1573 C CA . VAL C 1 20 ? 56.69600 -14.07500 92.66400 1.000 23.96000 19 VAL C CA 1
ATOM 1574 C C . VAL C 1 20 ? 57.20100 -13.84600 94.08300 1.000 33.24000 19 VAL C C 1
ATOM 1575 O O . VAL C 1 20 ? 56.76700 -12.91800 94.77500 1.000 23.48000 19 VAL C O 1
ATOM 1579 N N . ASN C 1 21 ? 58.13000 -14.69000 94.53900 1.000 28.88000 20 ASN C N 1
ATOM 1580 C CA . ASN C 1 21 ? 58.67400 -14.52100 95.88200 1.000 28.76000 20 ASN C CA 1
ATOM 1581 C C . ASN C 1 21 ? 59.48000 -13.23500 96.00300 1.000 23.80000 20 ASN C C 1
ATOM 1582 O O . ASN C 1 21 ? 59.54300 -12.64600 97.08800 1.000 28.47000 20 ASN C O 1
ATOM 1587 N N . ALA C 1 22 ? 60.04800 -12.75400 94.92700 1.000 23.87000 21 ALA C N 1
ATOM 1588 C CA . ALA C 1 22 ? 60.76000 -11.49600 94.98900 1.000 22.02000 21 ALA C CA 1
ATOM 1589 C C . ALA C 1 22 ? 59.75300 -10.35700 95.19600 1.000 21.40000 21 ALA C C 1
ATOM 1590 O O . ALA C 1 22 ? 60.00300 -9.41500 95.88900 1.000 22.23000 21 ALA C O 1
ATOM 1592 N N . ILE C 1 23 ? 58.60600 -10.47700 94.56000 1.000 24.95000 22 ILE C N 1
ATOM 1593 C CA . ILE C 1 23 ? 57.57500 -9.49500 94.71300 1.000 22.31000 22 ILE C CA 1
ATOM 1594 C C . ILE C 1 23 ? 57.10500 -9.51400 96.15700 1.000 19.82000 22 ILE C C 1
ATOM 1595 O O . ILE C 1 23 ? 57.11700 -8.52200 96.81800 1.000 19.59000 22 ILE C O 1
ATOM 1600 N N . LYS C 1 24 ? 56.73800 -10.68100 96.63700 1.000 22.80000 23 LYS C N 1
ATOM 1601 C CA . LYS C 1 24 ? 56.24900 -10.81800 97.97900 1.000 20.20000 23 LYS C CA 1
ATOM 1602 C C . LYS C 1 24 ? 57.22800 -10.30800 99.05500 1.000 22.41000 23 LYS C C 1
ATOM 1603 O O . LYS C 1 24 ? 56.80800 -9.68500 99.99400 1.000 23.09000 2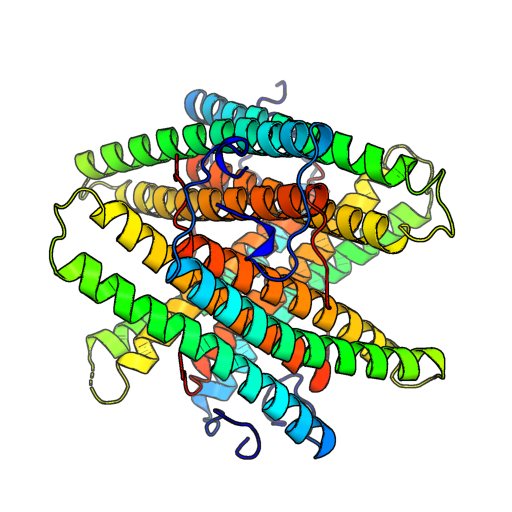3 LYS C O 1
ATOM 1609 N N . ASP C 1 25 ? 58.52000 -10.55500 98.88300 1.000 22.10000 24 ASP C N 1
ATOM 1610 C CA . ASP C 1 25 ? 59.53400 -10.10900 99.82600 1.000 25.43000 24 ASP C CA 1
ATOM 1611 C C . ASP C 1 25 ? 59.53400 -8.60100 99.91600 1.000 28.46000 24 ASP C C 1
ATOM 1612 O O . ASP C 1 25 ? 59.50800 -8.05600 100.98700 1.000 24.79000 24 ASP C O 1
ATOM 1617 N N . ALA C 1 26 ? 59.56200 -7.93800 98.76000 1.000 23.69000 25 ALA C N 1
ATOM 1618 C CA . ALA C 1 26 ? 59.54900 -6.49200 98.70500 1.000 21.95000 25 ALA C CA 1
ATOM 1619 C C . ALA C 1 26 ? 58.22900 -5.91300 99.26600 1.000 19.36000 25 ALA C C 1
ATOM 1620 O O . ALA C 1 26 ? 58.22800 -4.88600 99.87600 1.000 19.88000 25 ALA C O 1
ATOM 1622 N N . GLU C 1 27 ? 57.12500 -6.61200 99.04600 1.000 24.46000 26 GLU C N 1
ATOM 1623 C CA . GLU C 1 27 ? 55.81200 -6.20700 99.53300 1.000 18.35000 26 GLU C CA 1
ATOM 1624 C C . GLU C 1 27 ? 55.82300 -6.17000 101.06000 1.000 26.77000 26 GLU C C 1
ATOM 1625 O O . GLU C 1 27 ? 55.55200 -5.16900 101.66500 1.000 20.61000 26 GLU C O 1
ATOM 1631 N N . VAL C 1 28 ? 56.20800 -7.28800 101.66200 1.000 24.27000 27 VAL C N 1
ATOM 1632 C CA . VAL C 1 28 ? 56.27300 -7.39700 103.11000 1.000 26.15000 27 VAL C CA 1
ATOM 1633 C C . VAL C 1 28 ? 57.17600 -6.34900 103.76400 1.000 17.09000 27 VAL C C 1
ATOM 1634 O O . VAL C 1 28 ? 56.85400 -5.85100 104.78200 1.000 21.08000 27 VAL C O 1
ATOM 1638 N N . ARG C 1 29 ? 58.29700 -6.04000 103.13600 1.000 24.70000 28 ARG C N 1
ATOM 1639 C CA . ARG C 1 29 ? 59.20300 -5.03200 103.62300 1.000 25.13000 28 ARG C CA 1
ATOM 1640 C C . ARG C 1 29 ? 58.42300 -3.71900 103.76900 1.000 30.57000 28 ARG C C 1
ATOM 1641 O O . ARG C 1 29 ? 58.45500 -3.09900 104.79400 1.000 18.66000 28 ARG C O 1
ATOM 1649 N N . LEU C 1 30 ? 57.70200 -3.32300 102.73000 1.000 24.33000 29 LEU C N 1
ATOM 1650 C CA . LEU C 1 30 ? 56.91700 -2.10100 102.86100 1.000 21.99000 29 LEU C CA 1
ATOM 1651 C C . LEU C 1 30 ? 55.77100 -2.28800 103.84700 1.000 20.28000 29 LEU C C 1
ATOM 1652 O O . LEU C 1 30 ? 55.49400 -1.40000 104.66300 1.000 16.95000 29 LEU C O 1
ATOM 1657 N N . GLY C 1 31 ? 55.10100 -3.44100 103.79600 1.000 16.98000 30 GLY C N 1
ATOM 1658 C CA . GLY C 1 31 ? 53.98200 -3.67600 104.69400 1.000 17.51000 30 GLY C CA 1
ATOM 1659 C C . GLY C 1 31 ? 54.37700 -3.61500 106.15700 1.000 24.03000 30 GLY C C 1
ATOM 1660 O O . GLY C 1 31 ? 53.61400 -3.12800 106.99600 1.000 17.54000 30 GLY C O 1
ATOM 1661 N N . LEU C 1 32 ? 55.57100 -4.11400 106.48600 1.000 24.24000 31 LEU C N 1
ATOM 1662 C CA . LEU C 1 32 ? 56.03200 -4.06300 107.86900 1.000 23.69000 31 LEU C CA 1
ATOM 1663 C C . LEU C 1 32 ? 56.31200 -2.63400 108.31300 1.000 19.54000 31 LEU C C 1
ATOM 1664 O O . LEU C 1 32 ? 56.15700 -2.31200 109.49700 1.000 23.29000 31 LEU C O 1
ATOM 1669 N N . ILE C 1 33 ? 56.72300 -1.76600 107.38600 1.000 23.27000 32 ILE C N 1
ATOM 1670 C CA . ILE C 1 33 ? 56.85800 -0.34800 107.71100 1.000 20.06000 32 ILE C CA 1
ATOM 1671 C C . ILE C 1 33 ? 55.49400 0.24300 108.04100 1.000 19.66000 32 ILE C C 1
ATOM 1672 O O . ILE C 1 33 ? 55.32300 0.93200 109.05400 1.000 21.58000 32 ILE C O 1
ATOM 1677 N N . PHE C 1 34 ? 54.50000 -0.01900 107.18600 1.000 15.21000 33 PHE C N 1
ATOM 1678 C CA . PHE C 1 34 ? 53.12900 0.37900 107.49000 1.000 18.01000 33 PHE C CA 1
ATOM 1679 C C . PHE C 1 34 ? 52.71500 -0.12600 108.86600 1.000 18.32000 33 PHE C C 1
ATOM 1680 O O . PHE C 1 34 ? 52.14700 0.61800 109.67400 1.000 20.74000 33 PHE C O 1
ATOM 1688 N N . ASP C 1 35 ? 52.99300 -1.40100 109.14400 1.000 19.37000 34 ASP C N 1
ATOM 1689 C CA . ASP C 1 35 ? 52.59700 -1.99400 110.41600 1.000 19.96000 34 ASP C CA 1
ATOM 1690 C C . ASP C 1 35 ? 53.26500 -1.28700 111.58900 1.000 21.55000 34 ASP C C 1
ATOM 1691 O O . ASP C 1 35 ? 52.61800 -1.01100 112.60700 1.000 18.16000 34 ASP C O 1
ATOM 1696 N N . ALA C 1 36 ? 54.56100 -0.99100 111.46900 1.000 24.01000 35 ALA C N 1
ATOM 1697 C CA . ALA C 1 36 ? 55.25900 -0.29200 112.54400 1.000 25.38000 35 ALA C CA 1
ATOM 1698 C C . ALA C 1 36 ? 54.65200 1.08200 112.79200 1.000 26.32000 35 ALA C C 1
ATOM 1699 O O . ALA C 1 36 ? 54.44800 1.48100 113.94400 1.000 20.61000 35 ALA C O 1
ATOM 1701 N N . LEU C 1 37 ? 54.35700 1.82400 111.72100 1.000 22.00000 36 LEU C N 1
ATOM 1702 C CA . LEU C 1 37 ? 53.73900 3.13600 111.88300 1.000 20.35000 36 LEU C CA 1
ATOM 1703 C C . LEU C 1 37 ? 52.35800 3.01700 112.51300 1.000 20.61000 36 LEU C C 1
ATOM 1704 O O . LEU C 1 37 ? 51.97300 3.84500 113.34700 1.000 20.15000 36 LEU C O 1
ATOM 1709 N N . TYR C 1 38 ? 51.59600 1.99400 112.12100 1.000 20.45000 37 TYR C N 1
ATOM 1710 C CA . TYR C 1 38 ? 50.27700 1.78200 112.70700 1.000 17.63000 37 TYR C CA 1
ATOM 1711 C C . TYR C 1 38 ? 50.37300 1.60100 114.21700 1.000 16.07000 37 TYR C C 1
ATOM 1712 O O . TYR C 1 38 ? 49.64400 2.24500 114.98100 1.000 19.41000 37 TYR C O 1
ATOM 1721 N N . ASP C 1 39 ? 51.27300 0.72300 114.66600 1.000 20.84000 38 ASP C N 1
ATOM 1722 C CA . ASP C 1 39 ? 51.41000 0.47200 116.09700 1.000 26.70000 38 ASP C CA 1
ATOM 1723 C C . ASP C 1 39 ? 51.81000 1.73800 116.84200 1.000 25.84000 38 ASP C C 1
ATOM 1724 O O . ASP C 1 39 ? 51.30400 2.01000 117.93700 1.000 22.70000 38 ASP C O 1
ATOM 1729 N N . GLU C 1 40 ? 52.71700 2.52600 116.26200 1.000 20.37000 39 GLU C N 1
ATOM 1730 C CA . GLU C 1 40 ? 53.12800 3.77500 116.89500 1.000 26.30000 39 GLU C CA 1
ATOM 1731 C C . GLU C 1 40 ? 51.93900 4.71000 117.08100 1.000 25.81000 39 GLU C C 1
ATOM 1732 O O . GLU C 1 40 ? 51.73300 5.26500 118.16600 1.000 24.23000 39 GLU C O 1
ATOM 1738 N N . PHE C 1 41 ? 51.14300 4.89700 116.02600 1.000 18.05000 40 PHE C N 1
ATOM 1739 C CA . PHE C 1 41 ? 49.97700 5.76800 116.12800 1.000 17.69000 40 PHE C CA 1
ATOM 1740 C C . PHE C 1 41 ? 48.97000 5.22600 117.13300 1.000 21.69000 40 PHE C C 1
ATOM 1741 O O . PHE C 1 41 ? 48.33100 5.99600 117.86100 1.000 19.80000 40 PHE C O 1
ATOM 1749 N N . TRP C 1 42 ? 48.80700 3.90300 117.18600 1.000 18.57000 41 TRP C N 1
ATOM 1750 C CA . TRP C 1 42 ? 47.84900 3.32000 118.11800 1.000 24.23000 41 TRP C CA 1
ATOM 1751 C C . TRP C 1 42 ? 48.21700 3.65400 119.55900 1.000 23.58000 41 TRP C C 1
ATOM 1752 O O . TRP C 1 42 ? 47.36500 4.07900 120.34900 1.000 24.23000 41 TRP C O 1
ATOM 1763 N N . GLU C 1 43 ? 49.48800 3.46800 119.92000 1.000 22.06000 42 GLU C N 1
ATOM 1764 C CA . GLU C 1 43 ? 49.92200 3.78600 121.27700 1.000 25.71000 42 GLU C CA 1
ATOM 1765 C C . GLU C 1 43 ? 49.71300 5.26300 121.59000 1.000 29.40000 42 GLU C C 1
ATOM 1766 O O . GLU C 1 43 ? 49.26800 5.61600 122.68800 1.000 34.06000 42 GLU C O 1
ATOM 1772 N N . ALA C 1 44 ? 50.03000 6.14100 120.63600 1.000 29.19000 43 ALA C N 1
ATOM 1773 C CA . ALA C 1 44 ? 49.83800 7.57000 120.85800 1.000 25.29000 43 ALA C CA 1
ATOM 1774 C C . ALA C 1 44 ? 48.37200 7.89500 121.11700 1.000 30.13000 43 ALA C C 1
ATOM 1775 O O . ALA C 1 44 ? 48.05400 8.71400 121.98800 1.000 27.43000 43 ALA C O 1
ATOM 1777 N N . LEU C 1 45 ? 47.46400 7.26600 120.36900 1.000 24.99000 44 LEU C N 1
ATOM 1778 C CA . LEU C 1 45 ? 46.04000 7.47700 120.61000 1.000 22.40000 44 LEU C CA 1
ATOM 1779 C C . LEU C 1 45 ? 45.62100 6.90000 121.95600 1.000 25.04000 44 LEU C C 1
ATOM 1780 O O . LEU C 1 45 ? 44.80600 7.49700 122.66900 1.000 27.69000 44 LEU C O 1
ATOM 1785 N N . ASP C 1 46 ? 46.17500 5.74200 122.32300 1.000 27.97000 45 ASP C N 1
ATOM 1786 C CA . ASP C 1 46 ? 45.80900 5.09500 123.57600 1.000 30.28000 45 ASP C CA 1
ATOM 1787 C C . ASP C 1 46 ? 46.23600 5.89800 124.79900 1.000 29.50000 45 ASP C C 1
ATOM 1788 O O . ASP C 1 46 ? 45.65400 5.72000 125.87400 1.000 34.99000 45 ASP C O 1
ATOM 1793 N N . ASN C 1 47 ? 47.23400 6.77500 124.66400 1.000 27.66000 46 ASN C N 1
ATOM 1794 C CA . ASN C 1 47 ? 47.69700 7.53900 125.81700 1.000 32.27000 46 ASN C CA 1
ATOM 1795 C C . ASN C 1 47 ? 46.70300 8.62000 126.22100 1.000 34.48000 46 ASN C C 1
ATOM 1796 O O . ASN C 1 47 ? 46.64000 8.99100 127.39800 1.000 41.39000 46 ASN C O 1
ATOM 1801 N N . CYS C 1 48 ? 45.92200 9.13700 125.27100 1.000 32.24000 47 CYS C N 1
ATOM 1802 C CA . CYS C 1 48 ? 44.99000 10.22100 125.58200 1.000 30.71000 47 CYS C CA 1
ATOM 1803 C C . CYS C 1 48 ? 43.95600 10.28800 124.42500 1.000 38.79000 47 CYS C C 1
ATOM 1804 O O . CYS C 1 48 ? 44.18400 10.95800 123.43600 1.000 34.17000 47 CYS C O 1
ATOM 1807 N N . GLU C 1 49 ? 42.84700 9.57800 124.62300 1.000 32.20000 48 GLU C N 1
ATOM 1808 C CA . GLU C 1 49 ? 41.81200 9.51300 123.59400 1.000 34.05000 48 GLU C CA 1
ATOM 1809 C C . GLU C 1 49 ? 40.93700 10.75800 123.54800 1.000 45.88000 48 GLU C C 1
ATOM 1810 O O . GLU C 1 49 ? 40.19800 10.93800 122.57400 1.000 36.88000 48 GLU C O 1
ATOM 1816 N N . ASP C 1 50 ? 41.00300 11.61800 124.56200 1.000 35.70000 49 ASP C N 1
ATOM 1817 C CA . ASP C 1 50 ? 40.26900 12.87500 124.56900 1.000 46.04000 49 ASP C CA 1
ATOM 1818 C C . ASP C 1 50 ? 41.13800 14.06700 124.19200 1.000 43.47000 49 ASP C C 1
ATOM 1819 O O . ASP C 1 50 ? 40.64300 15.19800 124.17900 1.000 36.35000 49 ASP C O 1
ATOM 1824 N N . CYS C 1 51 ? 42.41400 13.85500 123.94600 1.000 38.62000 50 CYS C N 1
ATOM 1825 C CA . CYS C 1 51 ? 43.29700 14.95100 123.57700 1.000 37.48000 50 CYS C CA 1
ATOM 1826 C C . CYS C 1 51 ? 42.98200 15.56000 122.21400 1.000 39.66000 50 CYS C C 1
ATOM 1827 O O . CYS C 1 51 ? 42.37600 14.93800 121.36900 1.000 35.57000 50 CYS C O 1
ATOM 1830 N N . GLU C 1 52 ? 43.50500 16.74400 121.97700 1.000 32.80000 51 GLU C N 1
ATOM 1831 C CA . GLU C 1 52 ? 43.23400 17.44400 120.74100 1.000 45.94000 51 GLU C CA 1
ATOM 1832 C C . GLU C 1 52 ? 43.67600 16.63700 119.50600 1.000 31.81000 51 GLU C C 1
ATOM 1833 O O . GLU C 1 52 ? 42.96200 16.58700 118.57100 1.000 38.19000 51 GLU C O 1
ATOM 1839 N N . PHE C 1 53 ? 44.80500 15.97000 119.56400 1.000 26.62000 52 PHE C N 1
ATOM 1840 C CA . PHE C 1 53 ? 45.29500 15.22000 118.42500 1.000 41.12000 52 PHE C CA 1
ATOM 1841 C C . PHE C 1 53 ? 44.78200 13.79100 118.26400 1.000 31.74000 52 PHE C C 1
ATOM 1842 O O . PHE C 1 53 ? 45.10100 13.15100 117.31600 1.000 27.66000 52 PHE C O 1
ATOM 1850 N N . ALA C 1 54 ? 43.91800 13.33000 119.15400 1.000 33.83000 53 ALA C N 1
ATOM 1851 C CA . ALA C 1 54 ? 43.40400 11.97400 119.06500 1.000 32.67000 53 ALA C CA 1
ATOM 1852 C C . ALA C 1 54 ? 42.67400 11.74400 117.73600 1.000 26.71000 53 ALA C C 1
ATOM 1853 O O . ALA C 1 54 ? 42.82500 10.72400 117.13500 1.000 22.95000 53 ALA C O 1
ATOM 1855 N N . LYS C 1 55 ? 41.89100 12.71100 117.31100 1.000 24.96000 54 LYS C N 1
ATOM 1856 C CA . LYS C 1 55 ? 41.22600 12.58900 116.05600 1.000 26.37000 54 LYS C CA 1
ATOM 1857 C C . LYS C 1 55 ? 42.24600 12.40000 114.91700 1.000 23.10000 54 LYS C C 1
ATOM 1858 O O . LYS C 1 55 ? 42.05900 11.54500 114.11500 1.000 20.33000 54 LYS C O 1
ATOM 1864 N N . ASN C 1 56 ? 43.34100 13.13900 114.92400 1.000 22.79000 55 ASN C N 1
ATOM 1865 C CA . ASN C 1 56 ? 44.33100 13.00500 113.86200 1.000 24.62000 55 ASN C CA 1
ATOM 1866 C C . ASN C 1 56 ? 44.99200 11.63100 113.88700 1.000 22.96000 55 ASN C C 1
ATOM 1867 O O . ASN C 1 56 ? 45.17800 11.00800 112.83400 1.000 17.94000 55 ASN C O 1
ATOM 1872 N N . TYR C 1 57 ? 45.32500 11.13400 115.05800 1.000 16.76000 56 TYR C N 1
ATOM 1873 C CA . TYR C 1 57 ? 45.92100 9.81400 115.14200 1.000 21.58000 56 TYR C CA 1
ATOM 1874 C C . TYR C 1 57 ? 44.96500 8.72800 114.64200 1.000 17.71000 56 TYR C C 1
ATOM 1875 O O . TYR C 1 57 ? 45.37100 7.81200 113.98300 1.000 17.19000 56 TYR C O 1
ATOM 1884 N N . ALA C 1 58 ? 43.70000 8.87600 114.97700 1.000 17.48000 57 ALA C N 1
ATOM 1885 C CA . ALA C 1 58 ? 42.69600 7.93700 114.57200 1.000 24.41000 57 ALA C CA 1
ATOM 1886 C C . ALA C 1 58 ? 42.55500 7.91000 113.03900 1.000 22.18000 57 ALA C C 1
ATOM 1887 O O . ALA C 1 58 ? 42.42400 6.87900 112.44300 1.000 16.30000 57 ALA C O 1
ATOM 1889 N N . GLU C 1 59 ? 42.59300 9.08600 112.44400 1.000 19.91000 58 GLU C N 1
ATOM 1890 C CA . GLU C 1 59 ? 42.51900 9.21500 111.01700 1.000 20.25000 58 GLU C CA 1
ATOM 1891 C C . GLU C 1 59 ? 43.72800 8.55400 110.35300 1.000 15.96000 58 GLU C C 1
ATOM 1892 O O . GLU C 1 59 ? 43.59800 7.84900 109.40400 1.000 14.12000 58 GLU C O 1
ATOM 1898 N N . SER C 1 60 ? 44.89300 8.74700 110.94800 1.000 18.09000 59 SER C N 1
ATOM 1899 C CA . SER C 1 60 ? 46.12400 8.16900 110.46000 1.000 15.19000 59 SER C CA 1
ATOM 1900 C C . SER C 1 60 ? 46.05100 6.65000 110.48700 1.000 15.66000 59 SER C C 1
ATOM 1901 O O . SER C 1 60 ? 46.51600 6.03100 109.58900 1.000 16.36000 59 SER C O 1
ATOM 1904 N N . LEU C 1 61 ? 45.45400 6.07800 111.51500 1.000 14.02000 60 LEU C N 1
ATOM 1905 C CA . LEU C 1 61 ? 45.28600 4.63700 111.58400 1.000 16.63000 60 LEU C CA 1
ATOM 1906 C C . LEU C 1 61 ? 44.41100 4.12900 110.43400 1.000 11.27000 60 LEU C C 1
ATOM 1907 O O . LEU C 1 61 ? 44.75600 3.20200 109.79300 1.000 15.47000 60 LEU C O 1
ATOM 1912 N N . ASP C 1 62 ? 43.32300 4.81700 110.15800 1.000 11.95000 61 ASP C N 1
ATOM 1913 C CA . ASP C 1 62 ? 42.44900 4.44800 109.06600 1.000 14.69000 61 ASP C CA 1
ATOM 1914 C C . ASP C 1 62 ? 43.18800 4.54500 107.71400 1.000 15.09000 61 ASP C C 1
ATOM 1915 O O . ASP C 1 62 ? 43.00900 3.73900 106.86400 1.000 12.00000 61 ASP C O 1
ATOM 1920 N N . GLN C 1 63 ? 43.99400 5.57600 107.55800 1.000 11.98000 62 GLN C N 1
ATOM 1921 C CA . GLN C 1 63 ? 44.76500 5.78300 106.35000 1.000 9.20000 62 GLN C CA 1
ATOM 1922 C C . GLN C 1 63 ? 45.80100 4.66100 106.12600 1.000 14.43000 62 GLN C C 1
ATOM 1923 O O . GLN C 1 63 ? 45.93000 4.15400 105.06400 1.000 14.85000 62 GLN C O 1
ATOM 1929 N N . LEU C 1 64 ? 46.47000 4.24500 107.18400 1.000 15.47000 63 LEU C N 1
ATOM 1930 C CA . LEU C 1 64 ? 47.42500 3.16300 107.12600 1.000 14.07000 63 LEU C CA 1
ATOM 1931 C C . LEU C 1 64 ? 46.74100 1.83200 106.76700 1.000 13.48000 63 LEU C C 1
ATOM 1932 O O . LEU C 1 64 ? 47.26900 1.03000 106.08000 1.000 16.81000 63 LEU C O 1
ATOM 1937 N N . THR C 1 65 ? 45.54700 1.64100 107.27700 1.000 16.84000 64 THR C N 1
ATOM 1938 C CA . THR C 1 65 ? 44.76200 0.47200 106.98400 1.000 15.25000 64 THR C CA 1
ATOM 1939 C C . THR C 1 65 ? 44.45600 0.44000 105.47100 1.000 15.20000 64 THR C C 1
ATOM 1940 O O . THR C 1 65 ? 44.58400 -0.55500 104.84100 1.000 15.05000 64 THR C O 1
ATOM 1944 N N . ILE C 1 66 ? 44.09400 1.57200 104.91000 1.000 13.05000 65 ILE C N 1
ATOM 1945 C CA . ILE C 1 66 ? 43.85900 1.67000 103.49400 1.000 12.68000 65 ILE C CA 1
ATOM 1946 C C . ILE C 1 66 ? 45.14600 1.38700 102.72300 1.000 15.64000 65 ILE C C 1
ATOM 1947 O O . ILE C 1 66 ? 45.13500 0.67200 101.76000 1.000 11.62000 65 ILE C O 1
ATOM 1952 N N . ALA C 1 67 ? 46.22900 1.95300 103.21000 1.000 11.74000 66 ALA C N 1
ATOM 1953 C CA . ALA C 1 67 ? 47.52400 1.76900 102.63400 1.000 13.45000 66 ALA C CA 1
ATOM 1954 C C . ALA C 1 67 ? 47.87100 0.28200 102.53900 1.000 12.75000 66 ALA C C 1
ATOM 1955 O O . ALA C 1 67 ? 48.23600 -0.15700 101.50400 1.000 14.79000 66 ALA C O 1
ATOM 1957 N N . LYS C 1 68 ? 47.71900 -0.44300 103.63300 1.000 10.34000 67 LYS C N 1
ATOM 1958 C CA . LYS C 1 68 ? 47.96400 -1.88200 103.64500 1.000 11.67000 67 LYS C CA 1
ATOM 1959 C C . LYS C 1 68 ? 47.11800 -2.59200 102.59600 1.000 17.00000 67 LYS C C 1
ATOM 1960 O O . LYS C 1 68 ? 47.60500 -3.48400 101.89100 1.000 14.93000 67 LYS C O 1
ATOM 1966 N N . THR C 1 69 ? 45.84200 -2.21600 102.48900 1.000 17.12000 68 THR C N 1
ATOM 1967 C CA . THR C 1 69 ? 44.95800 -2.87000 101.53000 1.000 12.80000 68 THR C CA 1
ATOM 1968 C C . THR C 1 69 ? 45.41600 -2.62300 100.09800 1.000 12.09000 68 THR C C 1
ATOM 1969 O O . THR C 1 69 ? 45.40300 -3.53900 99.26800 1.000 15.02000 68 THR C O 1
ATOM 1973 N N . LYS C 1 70 ? 45.82300 -1.38900 99.78800 1.000 14.13000 69 LYS C N 1
ATOM 1974 C CA . LYS C 1 70 ? 46.34300 -1.10000 98.45500 1.000 11.55000 69 LYS C CA 1
ATOM 1975 C C . LYS C 1 70 ? 47.59300 -1.91900 98.16500 1.000 13.47000 69 LYS C C 1
ATOM 1976 O O . LYS C 1 70 ? 47.74700 -2.46400 97.06500 1.000 12.51000 69 LYS C O 1
ATOM 1982 N N . LEU C 1 71 ? 48.50100 -2.01000 99.13900 1.000 13.44000 70 LEU C N 1
ATOM 1983 C CA . LEU C 1 71 ? 49.74900 -2.73500 98.92200 1.000 13.85000 70 LEU C CA 1
ATOM 1984 C C . LEU C 1 71 ? 49.48700 -4.19600 98.58300 1.000 11.82000 70 LEU C C 1
ATOM 1985 O O . LEU C 1 71 ? 50.11500 -4.75300 97.67500 1.000 16.16000 70 LEU C O 1
ATOM 1990 N N . LYS C 1 72 ? 48.56300 -4.83700 99.30100 1.000 15.53000 71 LYS C N 1
ATOM 1991 C CA . LYS C 1 72 ? 48.24700 -6.23000 99.00400 1.000 10.91000 71 LYS C CA 1
ATOM 1992 C C . LYS C 1 72 ? 47.62500 -6.37800 97.62300 1.000 19.97000 71 LYS C C 1
ATOM 1993 O O . LYS C 1 72 ? 47.85200 -7.38700 96.94500 1.000 16.30000 71 LYS C O 1
ATOM 1999 N N . GLU C 1 73 ? 46.84600 -5.38600 97.18500 1.000 13.72000 72 GLU C N 1
ATOM 2000 C CA . GLU C 1 73 ? 46.27600 -5.44000 95.84200 1.000 13.18000 72 GLU C CA 1
ATOM 2001 C C . GLU C 1 73 ? 47.35700 -5.28600 94.78100 1.000 11.28000 72 GLU C C 1
ATOM 2002 O O . GLU C 1 73 ? 47.33900 -5.98700 93.76200 1.000 12.93000 72 GLU C O 1
ATOM 2008 N N . ALA C 1 74 ? 48.32300 -4.43200 95.03500 1.000 11.38000 73 ALA C N 1
ATOM 2009 C CA . ALA C 1 74 ? 49.42400 -4.22900 94.14100 1.000 15.67000 73 ALA C CA 1
ATOM 2010 C C . ALA C 1 74 ? 50.15600 -5.56200 93.93900 1.000 19.38000 73 ALA C C 1
ATOM 2011 O O . ALA C 1 74 ? 50.44800 -5.95500 92.83300 1.000 17.71000 73 ALA C O 1
ATOM 2013 N N . SER C 1 75 ? 50.44100 -6.22600 95.04200 1.000 18.00000 74 SER C N 1
ATOM 2014 C CA . SER C 1 75 ? 51.11900 -7.50600 95.03500 1.000 13.91000 74 SER C CA 1
ATOM 2015 C C . SER C 1 75 ? 50.34500 -8.60300 94.31200 1.000 13.75000 74 SER C C 1
ATOM 2016 O O . SER C 1 75 ? 50.89000 -9.32100 93.53700 1.000 17.39000 74 SER C O 1
ATOM 2019 N N . MET C 1 76 ? 49.06300 -8.68300 94.57300 1.000 16.93000 75 MET C N 1
ATOM 2020 C CA . MET C 1 76 ? 48.23500 -9.67100 93.93800 1.000 15.03000 75 MET C CA 1
ATOM 2021 C C . MET C 1 76 ? 48.20400 -9.45000 92.40600 1.000 16.40000 75 MET C C 1
ATOM 2022 O O . MET C 1 76 ? 48.41900 -10.34800 91.68000 1.000 15.51000 75 MET C O 1
ATOM 2027 N N . TRP C 1 77 ? 48.03900 -8.22200 91.94700 1.000 13.45000 76 TRP C N 1
ATOM 2028 C CA . TRP C 1 77 ? 48.04700 -7.95300 90.52100 1.000 13.92000 76 TRP C CA 1
ATOM 2029 C C . TRP C 1 77 ? 49.42100 -8.30200 89.86900 1.000 16.46000 76 TRP C C 1
ATOM 2030 O O . TRP C 1 77 ? 49.46600 -8.89200 88.83600 1.000 15.70000 76 TRP C O 1
ATOM 2041 N N . ALA C 1 78 ? 50.51400 -7.95100 90.51800 1.000 14.36000 77 ALA C N 1
ATOM 2042 C CA . ALA C 1 78 ? 51.84800 -8.22600 90.00300 1.000 16.29000 77 ALA C CA 1
ATOM 2043 C C . ALA C 1 78 ? 52.07200 -9.71800 89.94300 1.000 15.61000 77 ALA C C 1
ATOM 2044 O O . ALA C 1 78 ? 52.54400 -10.23000 88.98100 1.000 20.92000 77 ALA C O 1
ATOM 2046 N N . CYS C 1 79 ? 51.70700 -10.39800 91.00700 1.000 17.84000 78 CYS C N 1
ATOM 2047 C CA . CYS C 1 79 ? 51.86100 -11.83300 91.06700 1.000 21.41000 78 CYS C CA 1
ATOM 2048 C C . CYS C 1 79 ? 51.05000 -12.51200 89.97500 1.000 19.81000 78 CYS C C 1
ATOM 2049 O O . CYS C 1 79 ? 51.54600 -13.37000 89.30800 1.000 20.66000 78 CYS C O 1
ATOM 2052 N N . ARG C 1 80 ? 49.82400 -12.05600 89.76700 1.000 14.04000 79 ARG C N 1
ATOM 2053 C CA . ARG C 1 80 ? 48.95300 -12.55600 88.71900 1.000 18.57000 79 ARG C CA 1
ATOM 2054 C C . ARG C 1 80 ? 49.61000 -12.38900 87.34500 1.000 18.65000 79 ARG C C 1
ATOM 2055 O O . ARG C 1 80 ? 49.55700 -13.26800 86.55000 1.000 20.19000 79 ARG C O 1
ATOM 2063 N N . ALA C 1 81 ? 50.23000 -11.24700 87.12000 1.000 16.59000 80 ALA C N 1
ATOM 2064 C CA . ALA C 1 81 ? 50.94800 -10.95600 85.91100 1.000 16.57000 80 ALA C CA 1
ATOM 2065 C C . ALA C 1 81 ? 52.06700 -11.98100 85.67400 1.000 26.28000 80 ALA C C 1
ATOM 2066 O O . ALA C 1 81 ? 52.26400 -12.40700 84.57200 1.000 22.52000 80 ALA C O 1
ATOM 2068 N N . VAL C 1 82 ? 52.80000 -12.33400 86.71800 1.000 20.28000 81 VAL C N 1
ATOM 2069 C CA . VAL C 1 82 ? 53.87200 -13.31900 86.59200 1.000 23.08000 81 VAL C CA 1
ATOM 2070 C C . VAL C 1 82 ? 53.33100 -14.74500 86.41400 1.000 22.91000 81 VAL C C 1
ATOM 2071 O O . VAL C 1 82 ? 53.76100 -15.43900 85.53900 1.000 26.99000 81 VAL C O 1
ATOM 2075 N N . PHE C 1 83 ? 52.38100 -15.15300 87.24000 1.000 17.37000 82 PHE C N 1
ATOM 2076 C CA . PHE C 1 83 ? 51.77000 -16.45400 87.15000 1.000 18.57000 82 PHE C CA 1
ATOM 2077 C C . PHE C 1 83 ? 51.06900 -16.71500 85.82500 1.000 28.79000 82 PHE C C 1
ATOM 2078 O O . PHE C 1 83 ? 51.05300 -17.85200 85.39700 1.000 26.81000 82 PHE C O 1
ATOM 2086 N N . GLN C 1 84 ? 50.42500 -15.68500 85.26100 1.000 23.15000 83 GLN C N 1
ATOM 2087 C CA . GLN C 1 84 ? 49.74000 -15.76900 83.97700 1.000 18.39000 83 GLN C CA 1
ATOM 2088 C C . GLN C 1 84 ? 48.70200 -16.88300 83.98900 1.000 27.89000 83 GLN C C 1
ATOM 2089 O O . GLN C 1 84 ? 48.79200 -17.82700 83.19300 1.000 25.45000 83 GLN C O 1
ATOM 2095 N N . PRO C 1 85 ? 47.70300 -16.81200 84.86400 1.000 26.50000 84 PRO C N 1
ATOM 2096 C CA . PRO C 1 85 ? 46.63700 -17.81700 84.84800 1.000 18.87000 84 PRO C CA 1
ATOM 2097 C C . PRO C 1 85 ? 45.80300 -17.69400 83.58200 1.000 28.23000 84 PRO C C 1
ATOM 2098 O O . PRO C 1 85 ? 45.97000 -16.77900 82.77300 1.000 25.41000 84 PRO C O 1
ATOM 2102 N N . GLU C 1 86 ? 44.89100 -18.64600 83.41600 1.000 21.10000 85 GLU C N 1
ATOM 2103 C CA . GLU C 1 86 ? 43.92800 -18.57300 82.32600 1.000 37.86000 85 GLU C CA 1
ATOM 2104 C C . GLU C 1 86 ? 42.99200 -17.39300 82.56000 1.000 34.45000 85 GLU C C 1
ATOM 2105 O O . GLU C 1 86 ? 42.35300 -17.30000 83.61400 1.000 40.59000 85 GLU C O 1
ATOM 2111 N N . GLU C 1 87 ? 42.91800 -16.48700 81.58900 1.000 30.84000 86 GLU C N 1
ATOM 2112 C CA . GLU C 1 87 ? 42.08500 -15.28900 81.68100 1.000 31.14000 86 GLU C CA 1
ATOM 2113 C C . GLU C 1 87 ? 40.90100 -15.46100 80.73400 1.000 35.01000 86 GLU C C 1
ATOM 2114 O O . GLU C 1 87 ? 41.02600 -15.25700 79.52300 1.000 37.05000 86 GLU C O 1
ATOM 2120 N N . LYS C 1 88 ? 39.75300 -15.82700 81.26700 1.000 29.85000 87 LYS C N 1
ATOM 2121 C CA . LYS C 1 88 ? 38.56200 -16.04200 80.48500 1.000 22.24000 87 LYS C CA 1
ATOM 2122 C C . LYS C 1 88 ? 37.80700 -14.79600 80.08000 1.000 29.11000 87 LYS C C 1
ATOM 2123 O O . LYS C 1 88 ? 36.92700 -14.84400 79.27600 1.000 28.21000 87 LYS C O 1
ATOM 2129 N N . TYR C 1 89 ? 38.14400 -13.68100 80.68600 1.000 27.09000 88 TYR C N 1
ATOM 2130 C CA . TYR C 1 89 ? 37.51700 -12.41900 80.31000 1.000 26.70000 88 TYR C CA 1
ATOM 2131 C C . TYR C 1 89 ? 38.45300 -11.25200 80.60100 1.000 32.92000 88 TYR C C 1
ATOM 2132 O O . TYR C 1 89 ? 39.51000 -11.42900 81.20800 1.000 31.06000 88 TYR C O 1
ATOM 2142 N N . MET D 1 2 ? 7.06000 12.73500 81.79100 1.000 73.10000 1 MET D N 1
ATOM 2143 C CA . MET D 1 2 ? 7.71800 13.39100 82.89800 1.000 70.52000 1 MET D CA 1
ATOM 2144 C C . MET D 1 2 ? 9.18400 13.63700 82.58000 1.000 80.38000 1 MET D C 1
ATOM 2145 O O . MET D 1 2 ? 9.85100 12.76000 82.06600 1.000 85.33000 1 MET D O 1
ATOM 2147 N N . ILE D 1 3 ? 9.63500 14.86000 82.85500 1.000 71.22000 2 ILE D N 1
ATOM 2148 C CA . ILE D 1 3 ? 11.00000 15.37500 82.65800 1.000 61.17000 2 ILE D CA 1
ATOM 2149 C C . ILE D 1 3 ? 12.00800 14.66300 83.58800 1.000 44.14000 2 ILE D C 1
ATOM 2150 O O . ILE D 1 3 ? 11.66100 14.34300 84.68900 1.000 49.03000 2 ILE D O 1
ATOM 2155 N N . GLU D 1 4 ? 13.25100 14.44900 83.16100 1.000 36.69000 3 GLU D N 1
ATOM 2156 C CA . GLU D 1 4 ? 14.24200 13.75600 83.98700 1.000 36.36000 3 GLU D CA 1
ATOM 2157 C C . GLU D 1 4 ? 14.68800 14.53700 85.23600 1.000 34.03000 3 GLU D C 1
ATOM 2158 O O . GLU D 1 4 ? 15.24900 15.58000 85.13400 1.000 36.09000 3 GLU D O 1
ATOM 2164 N N . ASP D 1 5 ? 14.50200 13.95800 86.39900 1.000 23.15000 4 ASP D N 1
ATOM 2165 C CA . ASP D 1 5 ? 14.76500 14.67000 87.64400 1.000 38.43000 4 ASP D CA 1
ATOM 2166 C C . ASP D 1 5 ? 16.21400 14.57700 88.08800 1.000 24.55000 4 ASP D C 1
ATOM 2167 O O . ASP D 1 5 ? 16.67600 15.45700 88.81900 1.000 26.70000 4 ASP D O 1
ATOM 2172 N N . ILE D 1 6 ? 16.94000 13.53900 87.67300 1.000 24.58000 5 ILE D N 1
ATOM 2173 C CA . ILE D 1 6 ? 18.31000 13.31100 88.11800 1.000 20.22000 5 ILE D CA 1
ATOM 2174 C C . ILE D 1 6 ? 19.26700 13.89200 87.08800 1.000 17.61000 5 ILE D C 1
ATOM 2175 O O . ILE D 1 6 ? 19.16600 13.59000 85.89200 1.000 18.68000 5 ILE D O 1
ATOM 2180 N N . LYS D 1 7 ? 20.19800 14.71700 87.55500 1.000 15.32000 6 LYS D N 1
ATOM 2181 C CA . LYS D 1 7 ? 21.18300 15.34000 86.68000 1.000 24.89000 6 LYS D CA 1
ATOM 2182 C C . LYS D 1 7 ? 21.95200 14.28300 85.89600 1.000 22.42000 6 LYS D C 1
ATOM 2183 O O . LYS D 1 7 ? 22.57600 13.39200 86.48100 1.000 16.51000 6 LYS D O 1
ATOM 2189 N N . GLY D 1 8 ? 21.90300 14.38200 84.56700 1.000 15.64000 7 GLY D N 1
ATOM 2190 C CA . GLY D 1 8 ? 22.65400 13.50500 83.69600 1.000 16.40000 7 GLY D CA 1
ATOM 2191 C C . GLY D 1 8 ? 21.95800 12.21900 83.30200 1.000 21.65000 7 GLY D C 1
ATOM 2192 O O . GLY D 1 8 ? 22.45900 11.51300 82.41700 1.000 17.51000 7 GLY D O 1
ATOM 2193 N N . TYR D 1 9 ? 20.83100 11.88800 83.92200 1.000 16.86000 8 TYR D N 1
ATOM 2194 C CA . TYR D 1 9 ? 20.13000 10.65700 83.58400 1.000 22.89000 8 TYR D CA 1
ATOM 2195 C C . TYR D 1 9 ? 19.44700 10.78400 82.22800 1.000 23.74000 8 TYR D C 1
ATOM 2196 O O . TYR D 1 9 ? 18.86300 11.82200 81.90200 1.000 18.94000 8 TYR D O 1
ATOM 2205 N N . LYS D 1 10 ? 19.52900 9.72300 81.43700 1.000 24.10000 9 LYS D N 1
ATOM 2206 C CA . LYS D 1 10 ? 18.80000 9.59800 80.18700 1.000 22.47000 9 LYS D CA 1
ATOM 2207 C C . LYS D 1 10 ? 17.75000 8.50000 80.30400 1.000 27.72000 9 LYS D C 1
ATOM 2208 O O . LYS D 1 10 ? 17.78900 7.68500 81.23100 1.000 23.14000 9 LYS D O 1
ATOM 2214 N N . PRO D 1 11 ? 16.79000 8.45100 79.38400 1.000 29.41000 10 PRO D N 1
ATOM 2215 C CA . PRO D 1 11 ? 15.66300 7.52600 79.55000 1.000 26.85000 10 PRO D CA 1
ATOM 2216 C C . PRO D 1 11 ? 16.09700 6.07400 79.43500 1.000 24.97000 10 PRO D C 1
ATOM 2217 O O . PRO D 1 11 ? 17.10600 5.73600 78.81200 1.000 20.08000 10 PRO D O 1
ATOM 2221 N N . HIS D 1 12 ? 15.30400 5.20700 80.05700 1.000 22.51000 11 HIS D N 1
ATOM 2222 C CA . HIS D 1 12 ? 15.50900 3.77700 79.92100 1.000 30.51000 11 HIS D CA 1
ATOM 2223 C C . HIS D 1 12 ? 15.02800 3.29700 78.55600 1.000 33.23000 11 HIS D C 1
ATOM 2224 O O . HIS D 1 12 ? 14.26000 3.96800 77.86000 1.000 35.08000 11 HIS D O 1
ATOM 2231 N N . THR D 1 13 ? 15.50700 2.11800 78.17600 1.000 27.73000 12 THR D N 1
ATOM 2232 C CA . THR D 1 13 ? 14.96500 1.37100 77.05500 1.000 33.06000 12 THR D CA 1
ATOM 2233 C C . THR D 1 13 ? 14.85000 -0.08200 77.48300 1.000 33.43000 12 THR D C 1
ATOM 2234 O O . THR D 1 13 ? 15.56600 -0.53600 78.38000 1.000 28.01000 12 THR D O 1
ATOM 2238 N N . GLU D 1 14 ? 13.92800 -0.80500 76.84800 1.000 25.67000 13 GLU D N 1
ATOM 2239 C CA . GLU D 1 14 ? 13.71800 -2.20100 77.21200 1.000 25.32000 13 GLU D CA 1
ATOM 2240 C C . GLU D 1 14 ? 15.01000 -2.99900 77.09700 1.000 22.99000 13 GLU D C 1
ATOM 2241 O O . GLU D 1 14 ? 15.27900 -3.88500 77.91700 1.000 27.70000 13 GLU D O 1
ATOM 2247 N N . GLU D 1 15 ? 15.83000 -2.69200 76.09000 1.000 20.99000 14 GLU D N 1
ATOM 2248 C CA . GLU D 1 15 ? 17.10700 -3.38100 75.94600 1.000 28.18000 14 GLU D CA 1
ATOM 2249 C C . GLU D 1 15 ? 18.03700 -3.06700 77.11100 1.000 23.66000 14 GLU D C 1
ATOM 2250 O O . GLU D 1 15 ? 18.71200 -3.96100 77.63400 1.000 19.79000 14 GLU D O 1
ATOM 2256 N N . LYS D 1 16 ? 18.08500 -1.80100 77.53400 1.000 20.00000 15 LYS D N 1
ATOM 2257 C CA . LYS D 1 16 ? 18.95300 -1.42600 78.64700 1.000 24.34000 15 LYS D CA 1
ATOM 2258 C C . LYS D 1 16 ? 18.48000 -2.04900 79.95400 1.000 24.55000 15 LYS D C 1
ATOM 2259 O O . LYS D 1 16 ? 19.29600 -2.52200 80.75400 1.000 17.32000 15 LYS D O 1
ATOM 2265 N N . ILE D 1 17 ? 17.16600 -2.05400 80.19200 1.000 19.63000 16 ILE D N 1
ATOM 2266 C CA . ILE D 1 17 ? 16.63100 -2.65400 81.41200 1.000 17.78000 16 ILE D CA 1
ATOM 2267 C C . ILE D 1 17 ? 17.02200 -4.12400 81.49400 1.000 32.46000 16 ILE D C 1
ATOM 2268 O O . ILE D 1 17 ? 17.51200 -4.60000 82.52600 1.000 20.34000 16 ILE D O 1
ATOM 2273 N N . GLY D 1 18 ? 16.80800 -4.86600 80.40700 1.000 20.62000 17 GLY D N 1
ATOM 2274 C CA . GLY D 1 18 ? 17.16000 -6.27500 80.40900 1.000 19.53000 17 GLY D CA 1
ATOM 2275 C C . GLY D 1 18 ? 18.63200 -6.50900 80.69000 1.000 17.68000 17 GLY D C 1
ATOM 2276 O O . GLY D 1 18 ? 18.99200 -7.39900 81.46400 1.000 21.09000 17 GLY D O 1
ATOM 2277 N N . LYS D 1 19 ? 19.50200 -5.71000 80.07000 1.000 17.42000 18 LYS D N 1
ATOM 2278 C CA . LYS D 1 19 ? 20.93700 -5.88300 80.27300 1.000 19.15000 18 LYS D CA 1
ATOM 2279 C C . LYS D 1 19 ? 21.34300 -5.52700 81.69800 1.000 17.35000 18 LYS D C 1
ATOM 2280 O O . LYS D 1 19 ? 22.12500 -6.25100 82.32600 1.000 18.81000 18 LYS D O 1
ATOM 2286 N N . VAL D 1 20 ? 20.83000 -4.41300 82.22400 1.000 19.09000 19 VAL D N 1
ATOM 2287 C CA . VAL D 1 20 ? 21.18500 -4.00300 83.58000 1.000 16.81000 19 VAL D CA 1
ATOM 2288 C C . VAL D 1 20 ? 20.71600 -5.04300 84.58800 1.000 21.96000 19 VAL D C 1
ATOM 2289 O O . VAL D 1 20 ? 21.45000 -5.40500 85.51600 1.000 17.49000 19 VAL D O 1
ATOM 2293 N N . ASN D 1 21 ? 19.49100 -5.54600 84.42100 1.000 18.29000 20 ASN D N 1
ATOM 2294 C CA . ASN D 1 21 ? 18.98300 -6.55500 85.34400 1.000 19.74000 20 ASN D CA 1
ATOM 2295 C C . ASN D 1 21 ? 19.75000 -7.86600 85.22000 1.000 17.31000 20 ASN D C 1
ATOM 2296 O O . ASN D 1 21 ? 19.86300 -8.60900 86.20200 1.000 20.07000 20 ASN D O 1
ATOM 2301 N N . ALA D 1 22 ? 20.28500 -8.16700 84.03500 1.000 19.21000 21 ALA D N 1
ATOM 2302 C CA . ALA D 1 22 ? 21.12400 -9.35200 83.89200 1.000 19.71000 21 ALA D CA 1
ATOM 2303 C C . ALA D 1 22 ? 22.44200 -9.18100 84.63800 1.000 21.24000 21 ALA D C 1
ATOM 2304 O O . ALA D 1 22 ? 22.93500 -10.12600 85.26600 1.000 18.36000 21 ALA D O 1
ATOM 2306 N N . ILE D 1 23 ? 23.02600 -7.98400 84.57800 1.000 17.56000 22 ILE D N 1
ATOM 2307 C CA . ILE D 1 23 ? 24.24100 -7.70800 85.34100 1.000 16.57000 22 ILE D CA 1
ATOM 2308 C C . ILE D 1 23 ? 23.97500 -7.87400 86.83100 1.000 14.14000 22 ILE D C 1
ATOM 2309 O O . ILE D 1 23 ? 24.71200 -8.57100 87.54100 1.000 12.86000 22 ILE D O 1
ATOM 2314 N N . LYS D 1 24 ? 22.91100 -7.23900 87.32700 1.000 14.73000 23 LYS D N 1
ATOM 2315 C CA . LYS D 1 24 ? 22.62200 -7.28400 88.75700 1.000 18.72000 23 LYS D CA 1
ATOM 2316 C C . LYS D 1 24 ? 22.30500 -8.70200 89.21500 1.000 22.54000 23 LYS D C 1
ATOM 2317 O O . LYS D 1 24 ? 22.69300 -9.10600 90.31800 1.000 14.30000 23 LYS D O 1
ATOM 2323 N N . ASP D 1 25 ? 21.59700 -9.47200 88.38400 1.000 17.86000 24 ASP D N 1
ATOM 2324 C CA . ASP D 1 25 ? 21.31600 -10.86400 88.72200 1.000 17.58000 24 ASP D CA 1
ATOM 2325 C C . ASP D 1 25 ? 22.60500 -11.63700 88.96600 1.000 18.08000 24 ASP D C 1
ATOM 2326 O O . ASP D 1 25 ? 22.77000 -12.28500 90.00600 1.000 19.35000 24 ASP D O 1
ATOM 2331 N N . ALA D 1 26 ? 23.53100 -11.58700 88.00500 1.000 14.80000 25 ALA D N 1
ATOM 2332 C CA . ALA D 1 26 ? 24.79900 -12.28800 88.16600 1.000 17.33000 25 ALA D CA 1
ATOM 2333 C C . ALA D 1 26 ? 25.63600 -11.68500 89.28600 1.000 17.00000 25 ALA D C 1
ATOM 2334 O O . ALA D 1 26 ? 26.39200 -12.40400 89.94900 1.000 18.53000 25 ALA D O 1
ATOM 2336 N N . GLU D 1 27 ? 25.52100 -10.37400 89.51100 1.000 16.39000 26 GLU D N 1
ATOM 2337 C CA . GLU D 1 27 ? 26.23200 -9.75400 90.62400 1.000 16.24000 26 GLU D CA 1
ATOM 2338 C C . GLU D 1 27 ? 25.75900 -10.32400 91.95400 1.000 16.92000 26 GLU D C 1
ATOM 2339 O O . GLU D 1 27 ? 26.57000 -10.71700 92.80100 1.000 13.76000 26 GLU D O 1
ATOM 2345 N N . VAL D 1 28 ? 24.44100 -10.38400 92.15100 1.000 16.16000 27 VAL D N 1
ATOM 2346 C CA . VAL D 1 28 ? 23.89800 -10.83700 93.42700 1.000 17.10000 27 VAL D CA 1
ATOM 2347 C C . VAL D 1 28 ? 24.22200 -12.30800 93.66000 1.000 21.15000 27 VAL D C 1
ATOM 2348 O O . VAL D 1 28 ? 24.47700 -12.72700 94.79500 1.000 20.43000 27 VAL D O 1
ATOM 2352 N N . ARG D 1 29 ? 24.21700 -13.11500 92.59600 1.000 18.68000 28 ARG D N 1
ATOM 2353 C CA . ARG D 1 29 ? 24.58000 -14.52100 92.73800 1.000 27.47000 28 ARG D CA 1
ATOM 2354 C C . ARG D 1 29 ? 25.96000 -14.66600 93.36400 1.000 22.91000 28 ARG D C 1
ATOM 2355 O O . ARG D 1 29 ? 26.14400 -15.41600 94.33000 1.000 20.02000 28 ARG D O 1
ATOM 2363 N N . LEU D 1 30 ? 26.94900 -13.95300 92.82100 1.000 20.03000 29 LEU D N 1
ATOM 2364 C CA . LEU D 1 30 ? 28.28300 -13.98100 93.40900 1.000 16.22000 29 LEU D CA 1
ATOM 2365 C C . LEU D 1 30 ? 28.28500 -13.34600 94.79500 1.000 14.33000 29 LEU D C 1
ATOM 2366 O O . LEU D 1 30 ? 28.95400 -13.84200 95.71000 1.000 15.69000 29 LEU D O 1
ATOM 2371 N N . GLY D 1 31 ? 27.53900 -12.25400 94.96900 1.000 15.21000 30 GLY D N 1
ATOM 2372 C CA . GLY D 1 31 ? 27.51400 -11.58400 96.25900 1.000 16.45000 30 GLY D CA 1
ATOM 2373 C C . GLY D 1 31 ? 26.94800 -12.45500 97.36400 1.000 18.81000 30 GLY D C 1
ATOM 2374 O O . GLY D 1 31 ? 27.38700 -12.37900 98.51400 1.000 15.16000 30 GLY D O 1
ATOM 2375 N N . LEU D 1 32 ? 25.95900 -13.29000 97.03500 1.000 16.87000 31 LEU D N 1
ATOM 2376 C CA . LEU D 1 32 ? 25.39400 -14.18200 98.04200 1.000 23.76000 31 LEU D CA 1
ATOM 2377 C C . LEU D 1 32 ? 26.38000 -15.27600 98.43300 1.000 20.60000 31 LEU D C 1
ATOM 2378 O O . LEU D 1 32 ? 26.37000 -15.73600 99.58000 1.000 24.11000 31 LEU D O 1
ATOM 2383 N N . ILE D 1 33 ? 27.23800 -15.70000 97.50200 1.000 18.65000 32 ILE D N 1
ATOM 2384 C CA . ILE D 1 33 ? 28.32800 -16.60400 97.85900 1.000 19.21000 32 ILE D CA 1
ATOM 2385 C C . ILE D 1 33 ? 29.26500 -15.92600 98.85000 1.000 24.68000 32 ILE D C 1
ATOM 2386 O O . ILE D 1 33 ? 29.66300 -16.51500 99.86300 1.000 18.70000 32 ILE D O 1
ATOM 2391 N N . PHE D 1 34 ? 29.63200 -14.67100 98.57000 1.000 15.96000 33 PHE D N 1
ATOM 2392 C CA . PHE D 1 34 ? 30.41900 -13.89700 99.52500 1.000 20.57000 33 PHE D CA 1
ATOM 2393 C C . PHE D 1 34 ? 29.72100 -13.82600 100.87600 1.000 15.89000 33 PHE D C 1
ATOM 2394 O O . PHE D 1 34 ? 30.35600 -13.98900 101.92400 1.000 21.46000 33 PHE D O 1
ATOM 2402 N N . ASP D 1 35 ? 28.40900 -13.57800 100.86900 1.000 13.31000 34 ASP D N 1
ATOM 2403 C CA . ASP D 1 35 ? 27.66700 -13.46300 102.12000 1.000 15.86000 34 ASP D CA 1
ATOM 2404 C C . ASP D 1 35 ? 27.69500 -14.77000 102.90200 1.000 20.07000 34 ASP D C 1
ATOM 2405 O O . ASP D 1 35 ? 27.84300 -14.76400 104.13000 1.000 20.00000 34 ASP D O 1
ATOM 2410 N N . ALA D 1 36 ? 27.55300 -15.90100 102.20800 1.000 21.95000 35 ALA D N 1
ATOM 2411 C CA . ALA D 1 36 ? 27.54500 -17.19400 102.88600 1.000 25.62000 35 ALA D CA 1
ATOM 2412 C C . ALA D 1 36 ? 28.89400 -17.48000 103.53400 1.000 21.21000 35 ALA D C 1
ATOM 2413 O O . ALA D 1 36 ? 28.96200 -17.90200 104.69400 1.000 24.34000 35 ALA D O 1
ATOM 2415 N N . LEU D 1 37 ? 29.98400 -17.26200 102.79400 1.000 16.25000 36 LEU D N 1
ATOM 2416 C CA . LEU D 1 37 ? 31.31100 -17.43400 103.37400 1.000 16.67000 36 LEU D CA 1
ATOM 2417 C C . LEU D 1 37 ? 31.51300 -16.50300 104.56200 1.000 20.94000 36 LEU D C 1
ATOM 2418 O O . LEU D 1 37 ? 32.11000 -16.89200 105.57300 1.000 18.81000 36 LEU D O 1
ATOM 2423 N N . TYR D 1 38 ? 31.01700 -15.26900 104.45800 1.000 15.94000 37 TYR D N 1
ATOM 2424 C CA . TYR D 1 38 ? 31.13400 -14.32100 105.56100 1.000 21.06000 37 TYR D CA 1
ATOM 2425 C C . TYR D 1 38 ? 30.44800 -14.85200 106.81300 1.000 18.53000 37 TYR D C 1
ATOM 2426 O O . TYR D 1 38 ? 31.04800 -14.90000 107.89300 1.000 18.65000 37 TYR D O 1
ATOM 2435 N N . ASP D 1 39 ? 29.18000 -15.25300 106.68600 1.000 19.25000 38 ASP D N 1
ATOM 2436 C CA . ASP D 1 39 ? 28.44600 -15.76300 107.84000 1.000 25.78000 38 ASP D CA 1
ATOM 2437 C C . ASP D 1 39 ? 29.12900 -16.99000 108.43000 1.000 27.05000 38 ASP D C 1
ATOM 2438 O O . ASP D 1 39 ? 29.17400 -17.15600 109.65500 1.000 24.76000 38 ASP D O 1
ATOM 2443 N N . GLU D 1 40 ? 29.66400 -17.86100 107.57300 1.000 21.35000 39 GLU D N 1
ATOM 2444 C CA . GLU D 1 40 ? 30.35900 -19.04900 108.05800 1.000 23.26000 39 GLU D CA 1
ATOM 2445 C C . GLU D 1 40 ? 31.57500 -18.66700 108.89200 1.000 34.06000 39 GLU D C 1
ATOM 2446 O O . GLU D 1 40 ? 31.77200 -19.18100 109.99900 1.000 25.60000 39 GLU D O 1
ATOM 2452 N N . PHE D 1 41 ? 32.39500 -17.76400 108.38500 1.000 21.01000 40 PHE D N 1
ATOM 2453 C CA . PHE D 1 41 ? 33.54600 -17.31100 109.11100 1.000 20.78000 40 PHE D CA 1
ATOM 2454 C C . PHE D 1 41 ? 33.15700 -16.65800 110.44500 1.000 19.34000 40 PHE D C 1
ATOM 2455 O O . PHE D 1 41 ? 33.76700 -16.88500 111.44800 1.000 22.62000 40 PHE D O 1
ATOM 2463 N N . TRP D 1 42 ? 32.11900 -15.85500 110.42400 1.000 17.95000 41 TRP D N 1
ATOM 2464 C CA . TRP D 1 42 ? 31.68300 -15.17700 111.60500 1.000 23.96000 41 TRP D CA 1
ATOM 2465 C C . TRP D 1 42 ? 31.23700 -16.14500 112.68400 1.000 30.46000 41 TRP D C 1
ATOM 2466 O O . TRP D 1 42 ? 31.53900 -15.98300 113.83000 1.000 22.69000 41 TRP D O 1
ATOM 2477 N N . GLU D 1 43 ? 30.50500 -17.15100 112.27000 1.000 29.11000 42 GLU D N 1
ATOM 2478 C CA . GLU D 1 43 ? 30.04800 -18.17000 113.17600 1.000 31.48000 42 GLU D CA 1
ATOM 2479 C C . GLU D 1 43 ? 31.22900 -18.90700 113.77400 1.000 22.52000 42 GLU D C 1
ATOM 2480 O O . GLU D 1 43 ? 31.23700 -19.16300 114.93900 1.000 31.94000 42 GLU D O 1
ATOM 2486 N N . ALA D 1 44 ? 32.22700 -19.21800 112.97100 1.000 18.76000 43 ALA D N 1
ATOM 2487 C CA . ALA D 1 44 ? 33.40700 -19.87200 113.47600 1.000 25.80000 43 ALA D CA 1
ATOM 2488 C C . ALA D 1 44 ? 34.08600 -18.98000 114.52800 1.000 39.60000 43 ALA D C 1
ATOM 2489 O O . ALA D 1 44 ? 34.38600 -19.41900 115.60600 1.000 30.62000 43 ALA D O 1
ATOM 2491 N N . LEU D 1 45 ? 34.24200 -17.70200 114.21200 1.000 29.09000 44 LEU D N 1
ATOM 2492 C CA . LEU D 1 45 ? 34.86700 -16.75500 115.10400 1.000 23.11000 44 LEU D CA 1
ATOM 2493 C C . LEU D 1 45 ? 34.14300 -16.68500 116.42200 1.000 32.90000 44 LEU D C 1
ATOM 2494 O O . LEU D 1 45 ? 34.73900 -16.70100 117.45400 1.000 33.11000 44 LEU D O 1
ATOM 2499 N N . ASP D 1 46 ? 32.83500 -16.60900 116.35300 1.000 26.99000 45 ASP D N 1
ATOM 2500 C CA . ASP D 1 46 ? 31.97300 -16.56900 117.49500 1.000 26.32000 45 ASP D CA 1
ATOM 2501 C C . ASP D 1 46 ? 32.10400 -17.80400 118.39900 1.000 43.31000 45 ASP D C 1
ATOM 2502 O O . ASP D 1 46 ? 32.02000 -17.70400 119.58500 1.000 45.32000 45 ASP D O 1
ATOM 2507 N N . ASN D 1 47 ? 32.34100 -18.95100 117.82200 1.000 31.21000 46 ASN D N 1
ATOM 2508 C CA . ASN D 1 47 ? 32.45700 -20.14800 118.58600 1.000 41.67000 46 ASN D CA 1
ATOM 2509 C C . ASN D 1 47 ? 33.91000 -20.49800 118.83200 1.000 50.64000 46 ASN D C 1
ATOM 2510 O O . ASN D 1 47 ? 34.20000 -21.56300 119.29300 1.000 48.41000 46 ASN D O 1
ATOM 2515 N N . CYS D 1 48 ? 34.81400 -19.58200 118.53500 1.000 30.91000 47 CYS D N 1
ATOM 2516 C CA . CYS D 1 48 ? 36.22500 -19.82800 118.69600 1.000 45.57000 47 CYS D CA 1
ATOM 2517 C C . CYS D 1 48 ? 36.72900 -19.37600 120.05200 1.000 65.31000 47 CYS D C 1
ATOM 2518 O O . CYS D 1 48 ? 36.28600 -18.36900 120.57000 1.000 64.16000 47 CYS D O 1
ATOM 2521 N N . CYS D 1 51 ? 40.72700 -19.45200 120.13200 1.000 90.60000 50 CYS D N 1
ATOM 2522 C CA . CYS D 1 51 ? 41.30600 -20.60200 119.46400 1.000 81.35000 50 CYS D CA 1
ATOM 2523 C C . CYS D 1 51 ? 42.38700 -20.16600 118.52500 1.000 60.21000 50 CYS D C 1
ATOM 2524 O O . CYS D 1 51 ? 42.49900 -19.00300 118.19100 1.000 55.06000 50 CYS D O 1
ATOM 2527 N N . GLU D 1 52 ? 43.18900 -21.11700 118.10900 1.000 41.52000 51 GLU D N 1
ATOM 2528 C CA . GLU D 1 52 ? 44.31500 -20.83000 117.27200 1.000 51.05000 51 GLU D CA 1
ATOM 2529 C C . GLU D 1 52 ? 44.03400 -20.06500 115.97600 1.000 37.59000 51 GLU D C 1
ATOM 2530 O O . GLU D 1 52 ? 44.88500 -19.38100 115.52100 1.000 47.64000 51 GLU D O 1
ATOM 2532 N N . PHE D 1 53 ? 42.84000 -20.15600 115.41800 1.000 41.56000 52 PHE D N 1
ATOM 2533 C CA . PHE D 1 53 ? 42.55200 -19.49500 114.16100 1.000 38.13000 52 PHE D CA 1
ATOM 2534 C C . PHE D 1 53 ? 41.70500 -18.22100 114.20300 1.000 44.93000 52 PHE D C 1
ATOM 2535 O O . PHE D 1 53 ? 41.25600 -17.76700 113.17200 1.000 27.51000 52 PHE D O 1
ATOM 2543 N N . ALA D 1 54 ? 41.48200 -17.66400 115.38400 1.000 22.79000 53 ALA D N 1
ATOM 2544 C CA . ALA D 1 54 ? 40.64600 -16.48900 115.50100 1.000 24.45000 53 ALA D CA 1
ATOM 2545 C C . ALA D 1 54 ? 41.12500 -15.33600 114.63000 1.000 30.30000 53 ALA D C 1
ATOM 2546 O O . ALA D 1 54 ? 40.34900 -14.75500 113.92500 1.000 28.94000 53 ALA D O 1
ATOM 2548 N N . LYS D 1 55 ? 42.40900 -15.04200 114.67900 1.000 25.12000 54 LYS D N 1
ATOM 2549 C CA . LYS D 1 55 ? 42.98900 -13.97800 113.87400 1.000 37.74000 54 LYS D CA 1
ATOM 2550 C C . LYS D 1 55 ? 42.72100 -14.20000 112.37900 1.000 29.47000 54 LYS D C 1
ATOM 2551 O O . LYS D 1 55 ? 42.31800 -13.30100 111.69700 1.000 27.21000 54 LYS D O 1
ATOM 2557 N N . ASN D 1 56 ? 42.91600 -15.41800 111.92600 1.000 20.15000 55 ASN D N 1
ATOM 2558 C CA . ASN D 1 56 ? 42.69500 -15.78600 110.55200 1.000 26.06000 55 ASN D CA 1
ATOM 2559 C C . ASN D 1 56 ? 41.24800 -15.56500 110.14500 1.000 27.59000 55 ASN D C 1
ATOM 2560 O O . ASN D 1 56 ? 40.97900 -15.05400 109.08100 1.000 22.41000 55 ASN D O 1
ATOM 2565 N N . TYR D 1 57 ? 40.32900 -15.92000 111.02600 1.000 20.84000 56 TYR D N 1
ATOM 2566 C CA . TYR D 1 57 ? 38.91200 -15.72000 110.74000 1.000 17.46000 56 TYR D CA 1
ATOM 2567 C C . TYR D 1 57 ? 38.58900 -14.24000 110.57600 1.000 21.13000 56 TYR D C 1
ATOM 2568 O O . TYR D 1 57 ? 37.87400 -13.84500 109.64800 1.000 20.92000 56 TYR D O 1
ATOM 2577 N N . ALA D 1 58 ? 39.10500 -13.40200 111.47900 1.000 16.12000 57 ALA D N 1
ATOM 2578 C CA . ALA D 1 58 ? 38.80600 -11.97500 111.41200 1.000 27.18000 57 ALA D CA 1
ATOM 2579 C C . ALA D 1 58 ? 39.40400 -11.34200 110.16300 1.000 18.53000 57 ALA D C 1
ATOM 2580 O O . ALA D 1 58 ? 38.76800 -10.49500 109.52400 1.000 19.52000 57 ALA D O 1
ATOM 2582 N N . GLU D 1 59 ? 40.62900 -11.73200 109.80400 1.000 19.11000 58 GLU D N 1
ATOM 2583 C CA . GLU D 1 59 ? 41.22400 -11.24300 108.56500 1.000 22.87000 58 GLU D CA 1
ATOM 2584 C C . GLU D 1 59 ? 40.38400 -11.64900 107.36100 1.000 21.79000 58 GLU D C 1
ATOM 2585 O O . GLU D 1 59 ? 40.15600 -10.84200 106.45200 1.000 15.96000 58 GLU D O 1
ATOM 2591 N N . SER D 1 60 ? 39.91200 -12.89700 107.34000 1.000 17.20000 59 SER D N 1
ATOM 2592 C CA . SER D 1 60 ? 39.06200 -13.34800 106.24300 1.000 19.00000 59 SER D CA 1
ATOM 2593 C C . SER D 1 60 ? 37.77400 -12.53600 106.17800 1.000 20.78000 59 SER D C 1
ATOM 2594 O O . SER D 1 60 ? 37.29300 -12.20500 105.08700 1.000 18.65000 59 SER D O 1
ATOM 2597 N N . LEU D 1 61 ? 37.19500 -12.21000 107.33600 1.000 17.83000 60 LEU D N 1
ATOM 2598 C CA . LEU D 1 61 ? 35.99600 -11.37900 107.34800 1.000 21.13000 60 LEU D CA 1
ATOM 2599 C C . LEU D 1 61 ? 36.27500 -10.00800 106.74700 1.000 20.32000 60 LEU D C 1
ATOM 2600 O O . LEU D 1 61 ? 35.47300 -9.49100 105.96000 1.000 14.45000 60 LEU D O 1
ATOM 2605 N N . ASP D 1 62 ? 37.40700 -9.40100 107.11000 1.000 17.25000 61 ASP D N 1
ATOM 2606 C CA . ASP D 1 62 ? 37.77000 -8.11000 106.53500 1.000 18.75000 61 ASP D CA 1
ATOM 2607 C C . ASP D 1 62 ? 37.96000 -8.21400 105.02800 1.000 16.88000 61 ASP D C 1
ATOM 2608 O O . ASP D 1 62 ? 37.59600 -7.29600 104.28200 1.000 17.31000 61 ASP D O 1
ATOM 2613 N N . GLN D 1 63 ? 38.53200 -9.32400 104.56000 1.000 13.99000 62 GLN D N 1
ATOM 2614 C CA . GLN D 1 63 ? 38.80800 -9.46000 103.13500 1.000 13.02000 62 GLN D CA 1
ATOM 2615 C C . GLN D 1 63 ? 37.53800 -9.72500 102.33700 1.000 16.08000 62 GLN D C 1
ATOM 2616 O O . GLN D 1 63 ? 37.43200 -9.29200 101.18400 1.000 12.04000 62 GLN D O 1
ATOM 2622 N N . LEU D 1 64 ? 36.56400 -10.42200 102.93000 1.000 11.45000 63 LEU D N 1
ATOM 2623 C CA . LEU D 1 64 ? 35.28100 -10.60100 102.25900 1.000 13.36000 63 LEU D CA 1
ATOM 2624 C C . LEU D 1 64 ? 34.48900 -9.30000 102.21500 1.000 16.07000 63 LEU D C 1
ATOM 2625 O O . LEU D 1 64 ? 33.76100 -9.05100 101.24700 1.000 15.43000 63 LEU D O 1
ATOM 2630 N N . THR D 1 65 ? 34.61300 -8.46300 103.24800 1.000 15.84000 64 THR D N 1
ATOM 2631 C CA . THR D 1 65 ? 34.00700 -7.13600 103.20000 1.000 18.19000 64 THR D CA 1
ATO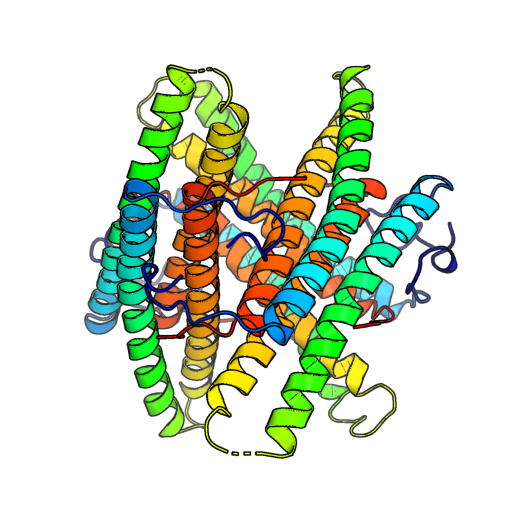M 2632 C C . THR D 1 65 ? 34.55200 -6.34000 102.02100 1.000 15.35000 64 THR D C 1
ATOM 2633 O O . THR D 1 65 ? 33.79500 -5.70100 101.28200 1.000 13.67000 64 THR D O 1
ATOM 2637 N N . ILE D 1 66 ? 35.87200 -6.37500 101.82700 1.000 13.24000 65 ILE D N 1
ATOM 2638 C CA . ILE D 1 66 ? 36.47200 -5.72500 100.66600 1.000 12.63000 65 ILE D CA 1
ATOM 2639 C C . ILE D 1 66 ? 35.93100 -6.33200 99.37900 1.000 14.43000 65 ILE D C 1
ATOM 2640 O O . ILE D 1 66 ? 35.57900 -5.61300 98.43500 1.000 11.54000 65 ILE D O 1
ATOM 2645 N N . ALA D 1 67 ? 35.85300 -7.66400 99.32100 1.000 10.87000 66 ALA D N 1
ATOM 2646 C CA . ALA D 1 67 ? 35.36900 -8.33200 98.11600 1.000 12.40000 66 ALA D CA 1
ATOM 2647 C C . ALA D 1 67 ? 33.97400 -7.84800 97.74300 1.000 13.20000 66 ALA D C 1
ATOM 2648 O O . ALA D 1 67 ? 33.70700 -7.52700 96.58000 1.000 14.43000 66 ALA D O 1
ATOM 2650 N N . LYS D 1 68 ? 33.06500 -7.79600 98.72000 1.000 13.85000 67 LYS D N 1
ATOM 2651 C CA . LYS D 1 68 ? 31.71300 -7.31600 98.44800 1.000 14.70000 67 LYS D CA 1
ATOM 2652 C C . LYS D 1 68 ? 31.73200 -5.88900 97.91400 1.000 16.33000 67 LYS D C 1
ATOM 2653 O O . LYS D 1 68 ? 30.96900 -5.54600 97.00300 1.000 13.85000 67 LYS D O 1
ATOM 2659 N N . THR D 1 69 ? 32.59100 -5.03900 98.47800 1.000 14.54000 68 THR D N 1
ATOM 2660 C CA . THR D 1 69 ? 32.67900 -3.65800 98.01600 1.000 15.40000 68 THR D CA 1
ATOM 2661 C C . THR D 1 69 ? 33.16500 -3.59700 96.57300 1.000 12.80000 68 THR D C 1
ATOM 2662 O O . THR D 1 69 ? 32.60700 -2.86500 95.74800 1.000 12.77000 68 THR D O 1
ATOM 2666 N N . LYS D 1 70 ? 34.20700 -4.36700 96.25200 1.000 10.77000 69 LYS D N 1
ATOM 2667 C CA . LYS D 1 70 ? 34.70200 -4.40800 94.88000 1.000 10.74000 69 LYS D CA 1
ATOM 2668 C C . LYS D 1 70 ? 33.62700 -4.90500 93.92300 1.000 11.52000 69 LYS D C 1
ATOM 2669 O O . LYS D 1 70 ? 33.50200 -4.40100 92.80100 1.000 10.64000 69 LYS D O 1
ATOM 2675 N N . LEU D 1 71 ? 32.84200 -5.89700 94.34900 1.000 11.18000 70 LEU D N 1
ATOM 2676 C CA . LEU D 1 71 ? 31.80400 -6.44100 93.48000 1.000 8.74000 70 LEU D CA 1
ATOM 2677 C C . LEU D 1 71 ? 30.73000 -5.40300 93.18500 1.000 10.49000 70 LEU D C 1
ATOM 2678 O O . LEU D 1 71 ? 30.27600 -5.27800 92.04200 1.000 10.87000 70 LEU D O 1
ATOM 2683 N N . LYS D 1 72 ? 30.30600 -4.65000 94.20200 1.000 10.06000 71 LYS D N 1
ATOM 2684 C CA . LYS D 1 72 ? 29.32100 -3.60000 93.97100 1.000 10.90000 71 LYS D CA 1
ATOM 2685 C C . LYS D 1 72 ? 29.86300 -2.54400 93.01700 1.000 9.37000 71 LYS D C 1
ATOM 2686 O O . LYS D 1 72 ? 29.13100 -2.03300 92.16200 1.000 12.49000 71 LYS D O 1
ATOM 2692 N N . GLU D 1 73 ? 31.15000 -2.21000 93.14200 1.000 10.34000 72 GLU D N 1
ATOM 2693 C CA . GLU D 1 73 ? 31.75900 -1.26400 92.21200 1.000 11.29000 72 GLU D CA 1
ATOM 2694 C C . GLU D 1 73 ? 31.81600 -1.84000 90.80300 1.000 10.60000 72 GLU D C 1
ATOM 2695 O O . GLU D 1 73 ? 31.60000 -1.11900 89.82200 1.000 9.94000 72 GLU D O 1
ATOM 2701 N N . ALA D 1 74 ? 32.11000 -3.13500 90.68100 1.000 11.59000 73 ALA D N 1
ATOM 2702 C CA . ALA D 1 74 ? 32.09300 -3.76700 89.36700 1.000 11.95000 73 ALA D CA 1
ATOM 2703 C C . ALA D 1 74 ? 30.71900 -3.63400 88.72300 1.000 7.73000 73 ALA D C 1
ATOM 2704 O O . ALA D 1 74 ? 30.60200 -3.29300 87.54000 1.000 10.00000 73 ALA D O 1
ATOM 2706 N N . SER D 1 75 ? 29.66300 -3.89100 89.49700 1.000 8.85000 74 SER D N 1
ATOM 2707 C CA . SER D 1 75 ? 28.31000 -3.83000 88.95300 1.000 14.11000 74 SER D CA 1
ATOM 2708 C C . SER D 1 75 ? 27.90900 -2.40200 88.60700 1.000 11.94000 74 SER D C 1
ATOM 2709 O O . SER D 1 75 ? 27.25600 -2.16700 87.58400 1.000 9.16000 74 SER D O 1
ATOM 2712 N N . MET D 1 76 ? 28.28100 -1.43500 89.44800 1.000 9.08000 75 MET D N 1
ATOM 2713 C CA . MET D 1 76 ? 27.90200 -0.05100 89.17700 1.000 13.02000 75 MET D CA 1
ATOM 2714 C C . MET D 1 76 ? 28.56300 0.46200 87.90400 1.000 12.53000 75 MET D C 1
ATOM 2715 O O . MET D 1 76 ? 27.92000 1.13900 87.09400 1.000 10.14000 75 MET D O 1
ATOM 2720 N N . TRP D 1 77 ? 29.84100 0.13700 87.69900 1.000 9.49000 76 TRP D N 1
ATOM 2721 C CA . TRP D 1 77 ? 30.52100 0.57300 86.48300 1.000 6.56000 76 TRP D CA 1
ATOM 2722 C C . TRP D 1 77 ? 29.90400 -0.06300 85.24200 1.000 11.19000 76 TRP D C 1
ATOM 2723 O O . TRP D 1 77 ? 29.76400 0.59400 84.20400 1.000 9.49000 76 TRP D O 1
ATOM 2734 N N . ALA D 1 78 ? 29.52700 -1.34100 85.32900 1.000 8.20000 77 ALA D N 1
ATOM 2735 C CA . ALA D 1 78 ? 28.98300 -2.03000 84.16100 1.000 9.74000 77 ALA D CA 1
ATOM 2736 C C . ALA D 1 78 ? 27.58100 -1.53700 83.82200 1.000 11.24000 77 ALA D C 1
ATOM 2737 O O . ALA D 1 78 ? 27.25100 -1.34500 82.64600 1.000 11.02000 77 ALA D O 1
ATOM 2739 N N . CYS D 1 79 ? 26.73700 -1.33400 84.83600 1.000 9.22000 78 CYS D N 1
ATOM 2740 C CA . CYS D 1 79 ? 25.40300 -0.80200 84.58000 1.000 9.50000 78 CYS D CA 1
ATOM 2741 C C . CYS D 1 79 ? 25.48400 0.62700 84.05900 1.000 13.46000 78 CYS D C 1
ATOM 2742 O O . CYS D 1 79 ? 24.72800 1.01400 83.15900 1.000 12.36000 78 CYS D O 1
ATOM 2745 N N . ARG D 1 80 ? 26.39000 1.42900 84.62100 1.000 9.35000 79 ARG D N 1
ATOM 2746 C CA . ARG D 1 80 ? 26.63900 2.75900 84.07700 1.000 12.49000 79 ARG D CA 1
ATOM 2747 C C . ARG D 1 80 ? 27.00200 2.68300 82.59900 1.000 14.38000 79 ARG D C 1
ATOM 2748 O O . ARG D 1 80 ? 26.50300 3.47100 81.78800 1.000 13.30000 79 ARG D O 1
ATOM 2756 N N . ALA D 1 81 ? 27.87100 1.73800 82.23200 1.000 9.99000 80 ALA D N 1
ATOM 2757 C CA . ALA D 1 81 ? 28.27300 1.60200 80.83600 1.000 10.00000 80 ALA D CA 1
ATOM 2758 C C . ALA D 1 81 ? 27.08200 1.26600 79.94700 1.000 20.23000 80 ALA D C 1
ATOM 2759 O O . ALA D 1 81 ? 27.01000 1.71600 78.79700 1.000 12.65000 80 ALA D O 1
ATOM 2761 N N . VAL D 1 82 ? 26.14200 0.46900 80.45800 1.000 13.52000 81 VAL D N 1
ATOM 2762 C CA . VAL D 1 82 ? 24.95200 0.12600 79.68500 1.000 11.99000 81 VAL D CA 1
ATOM 2763 C C . VAL D 1 82 ? 23.97900 1.29700 79.64800 1.000 16.14000 81 VAL D C 1
ATOM 2764 O O . VAL D 1 82 ? 23.45900 1.65700 78.58500 1.000 18.07000 81 VAL D O 1
ATOM 2768 N N . PHE D 1 83 ? 23.71700 1.90400 80.80900 1.000 14.03000 82 PHE D N 1
ATOM 2769 C CA . PHE D 1 83 ? 22.80500 3.04300 80.87000 1.000 11.97000 82 PHE D CA 1
ATOM 2770 C C . PHE D 1 83 ? 23.27100 4.17700 79.96800 1.000 17.06000 82 PHE D C 1
ATOM 2771 O O . PHE D 1 83 ? 22.46600 4.79200 79.26000 1.000 22.53000 82 PHE D O 1
ATOM 2779 N N . GLN D 1 84 ? 24.56500 4.47800 79.99600 1.000 15.40000 83 GLN D N 1
ATOM 2780 C CA . GLN D 1 84 ? 25.13600 5.57600 79.22900 1.000 9.92000 83 GLN D CA 1
ATOM 2781 C C . GLN D 1 84 ? 24.48800 6.89700 79.62300 1.000 23.09000 83 GLN D C 1
ATOM 2782 O O . GLN D 1 84 ? 23.84900 7.55000 78.78800 1.000 17.17000 83 GLN D O 1
ATOM 2788 N N . PRO D 1 85 ? 24.62200 7.32100 80.87600 1.000 17.57000 84 PRO D N 1
ATOM 2789 C CA . PRO D 1 85 ? 24.20200 8.67600 81.24000 1.000 15.93000 84 PRO D CA 1
ATOM 2790 C C . PRO D 1 85 ? 25.11800 9.70100 80.59100 1.000 16.83000 84 PRO D C 1
ATOM 2791 O O . PRO D 1 85 ? 26.17600 9.38000 80.04700 1.000 15.74000 84 PRO D O 1
ATOM 2795 N N . GLU D 1 86 ? 24.69200 10.95900 80.64500 1.000 15.69000 85 GLU D N 1
ATOM 2796 C CA . GLU D 1 86 ? 25.54900 12.03800 80.17600 1.000 22.21000 85 GLU D CA 1
ATOM 2797 C C . GLU D 1 86 ? 26.83700 12.05600 80.98900 1.000 27.74000 85 GLU D C 1
ATOM 2798 O O . GLU D 1 86 ? 26.80700 12.01400 82.22200 1.000 22.27000 85 GLU D O 1
ATOM 2804 N N . GLU D 1 87 ? 27.97100 12.10100 80.29500 1.000 18.61000 86 GLU D N 1
ATOM 2805 C CA . GLU D 1 87 ? 29.28900 12.12700 80.92500 1.000 20.95000 86 GLU D CA 1
ATOM 2806 C C . GLU D 1 87 ? 29.90000 13.50100 80.66500 1.000 25.45000 86 GLU D C 1
ATOM 2807 O O . GLU D 1 87 ? 30.50400 13.73300 79.61500 1.000 22.27000 86 GLU D O 1
ATOM 2813 N N . LYS D 1 88 ? 29.73700 14.41100 81.62900 1.000 15.58000 87 LYS D N 1
ATOM 2814 C CA . LYS D 1 88 ? 30.23100 15.77300 81.46400 1.000 17.95000 87 LYS D CA 1
ATOM 2815 C C . LYS D 1 88 ? 31.75100 15.85100 81.50500 1.000 27.73000 87 LYS D C 1
ATOM 2816 O O . LYS D 1 88 ? 32.32100 16.83100 81.01400 1.000 23.23000 87 LYS D O 1
ATOM 2822 N N . TYR D 1 89 ? 32.41600 14.85500 82.07900 1.000 16.97000 88 TYR D N 1
ATOM 2823 C CA . TYR D 1 89 ? 33.87200 14.83300 82.12500 1.000 20.50000 88 TYR D CA 1
ATOM 2824 C C . TYR D 1 89 ? 34.37900 13.40100 82.01600 1.000 22.61000 88 TYR D C 1
ATOM 2825 O O . TYR D 1 89 ? 35.57700 13.15900 81.87100 1.000 24.08000 88 TYR D O 1
ATOM 2835 N N . MET E 1 2 ? 57.20100 27.04100 99.72300 1.000 39.05000 1 MET E N 1
ATOM 2836 C CA . MET E 1 2 ? 56.71200 26.89000 101.06900 1.000 39.68000 1 MET E CA 1
ATOM 2837 C C . MET E 1 2 ? 55.44500 26.10200 101.12500 1.000 28.93000 1 MET E C 1
ATOM 2838 O O . MET E 1 2 ? 54.54800 26.30300 100.35000 1.000 27.70000 1 MET E O 1
ATOM 2843 N N . ILE E 1 3 ? 55.38400 25.26500 102.13300 1.000 31.49000 2 ILE E N 1
ATOM 2844 C CA . ILE E 1 3 ? 54.25700 24.41100 102.31900 1.000 30.39000 2 ILE E CA 1
ATOM 2845 C C . ILE E 1 3 ? 53.02800 25.19500 102.66200 1.000 29.56000 2 ILE E C 1
ATOM 2846 O O . ILE E 1 3 ? 51.97000 24.79900 102.29300 1.000 26.18000 2 ILE E O 1
ATOM 2851 N N . GLU E 1 4 ? 53.19900 26.34700 103.29400 1.000 28.57000 3 GLU E N 1
ATOM 2852 C CA . GLU E 1 4 ? 52.05900 27.16600 103.69400 1.000 30.16000 3 GLU E CA 1
ATOM 2853 C C . GLU E 1 4 ? 51.21500 27.60600 102.50700 1.000 28.05000 3 GLU E C 1
ATOM 2854 O O . GLU E 1 4 ? 50.04300 27.95400 102.69100 1.000 24.59000 3 GLU E O 1
ATOM 2860 N N . ASP E 1 5 ? 51.77900 27.60600 101.29700 1.000 18.68000 4 ASP E N 1
ATOM 2861 C CA . ASP E 1 5 ? 51.01800 28.00900 100.12100 1.000 23.01000 4 ASP E CA 1
ATOM 2862 C C . ASP E 1 5 ? 49.99400 26.96200 99.70400 1.000 19.70000 4 ASP E C 1
ATOM 2863 O O . ASP E 1 5 ? 49.06300 27.28700 98.95900 1.000 21.47000 4 ASP E O 1
ATOM 2868 N N . ILE E 1 6 ? 50.14200 25.72200 100.16100 1.000 20.18000 5 ILE E N 1
ATOM 2869 C CA . ILE E 1 6 ? 49.25200 24.62900 99.78800 1.000 17.30000 5 ILE E CA 1
ATOM 2870 C C . ILE E 1 6 ? 48.19600 24.48100 100.87500 1.000 14.85000 5 ILE E C 1
ATOM 2871 O O . ILE E 1 6 ? 48.52600 24.28200 102.05000 1.000 15.89000 5 ILE E O 1
ATOM 2876 N N . LYS E 1 7 ? 46.92800 24.57200 100.48200 1.000 18.97000 6 LYS E N 1
ATOM 2877 C CA . LYS E 1 7 ? 45.83900 24.50600 101.44800 1.000 23.20000 6 LYS E CA 1
ATOM 2878 C C . LYS E 1 7 ? 45.85900 23.18000 102.19600 1.000 21.47000 6 LYS E C 1
ATOM 2879 O O . LYS E 1 7 ? 45.90900 22.10800 101.58600 1.000 20.50000 6 LYS E O 1
ATOM 2885 N N . GLY E 1 8 ? 45.82000 23.25700 103.52600 1.000 21.14000 7 GLY E N 1
ATOM 2886 C CA . GLY E 1 8 ? 45.79000 22.08200 104.36700 1.000 20.87000 7 GLY E CA 1
ATOM 2887 C C . GLY E 1 8 ? 47.14300 21.52900 104.75700 1.000 17.46000 7 GLY E C 1
ATOM 2888 O O . GLY E 1 8 ? 47.21100 20.69100 105.66600 1.000 22.16000 7 GLY E O 1
ATOM 2889 N N . TYR E 1 9 ? 48.21900 21.96100 104.10500 1.000 13.22000 8 TYR E N 1
ATOM 2890 C CA . TYR E 1 9 ? 49.54300 21.46000 104.44400 1.000 18.37000 8 TYR E CA 1
ATOM 2891 C C . TYR E 1 9 ? 49.99700 22.01300 105.79100 1.000 23.04000 8 TYR E C 1
ATOM 2892 O O . TYR E 1 9 ? 49.64500 23.12900 106.18100 1.000 20.10000 8 TYR E O 1
ATOM 2901 N N . LYS E 1 10 ? 50.76900 21.20500 106.49200 1.000 18.67000 9 LYS E N 1
ATOM 2902 C CA . LYS E 1 10 ? 51.33000 21.56000 107.78200 1.000 25.38000 9 LYS E CA 1
ATOM 2903 C C . LYS E 1 10 ? 52.84200 21.43000 107.75200 1.000 23.79000 9 LYS E C 1
ATOM 2904 O O . LYS E 1 10 ? 53.37100 20.71900 106.94600 1.000 24.33000 9 LYS E O 1
ATOM 2910 N N . PRO E 1 11 ? 53.54500 22.06400 108.69800 1.000 31.06000 10 PRO E N 1
ATOM 2911 C CA . PRO E 1 11 ? 55.01200 22.05600 108.63100 1.000 24.80000 10 PRO E CA 1
ATOM 2912 C C . PRO E 1 11 ? 55.58100 20.65300 108.75400 1.000 21.10000 10 PRO E C 1
ATOM 2913 O O . PRO E 1 11 ? 55.01200 19.77800 109.41100 1.000 26.36000 10 PRO E O 1
ATOM 2917 N N . HIS E 1 12 ? 56.72400 20.44600 108.10700 1.000 21.57000 11 HIS E N 1
ATOM 2918 C CA . HIS E 1 12 ? 57.45200 19.20100 108.26800 1.000 28.35000 11 HIS E CA 1
ATOM 2919 C C . HIS E 1 12 ? 58.06100 19.11900 109.66400 1.000 33.42000 11 HIS E C 1
ATOM 2920 O O . HIS E 1 12 ? 58.16100 20.10900 110.39300 1.000 33.65000 11 HIS E O 1
ATOM 2927 N N . THR E 1 13 ? 58.46400 17.90700 110.03100 1.000 28.94000 12 THR E N 1
ATOM 2928 C CA . THR E 1 13 ? 59.33300 17.68500 111.17400 1.000 31.82000 12 THR E CA 1
ATOM 2929 C C . THR E 1 13 ? 60.39800 16.68400 110.75600 1.000 34.56000 12 THR E C 1
ATOM 2930 O O . THR E 1 13 ? 60.24900 15.97100 109.76000 1.000 27.70000 12 THR E O 1
ATOM 2934 N N A GLU E 1 14 ? 61.47500 16.61200 111.52100 0.500 30.78000 13 GLU E N 1
ATOM 2935 N N B GLU E 1 14 ? 61.46400 16.62800 111.53400 0.500 30.78000 13 GLU E N 1
ATOM 2936 C CA A GLU E 1 14 ? 62.54400 15.68900 111.20200 0.500 30.13000 13 GLU E CA 1
ATOM 2937 C CA B GLU E 1 14 ? 62.55300 15.72300 111.25700 0.500 30.16000 13 GLU E CA 1
ATOM 2938 C C A GLU E 1 14 ? 62.05400 14.24600 111.25200 0.500 31.18000 13 GLU E C 1
ATOM 2939 C C B GLU E 1 14 ? 62.07100 14.26500 111.27400 0.500 31.19000 13 GLU E C 1
ATOM 2940 O O A GLU E 1 14 ? 62.38700 13.44900 110.39400 0.500 24.99000 13 GLU E O 1
ATOM 2941 O O B GLU E 1 14 ? 62.39300 13.49300 110.38900 0.500 24.98000 13 GLU E O 1
ATOM 2952 N N . GLU E 1 15 ? 61.17500 13.95000 112.19600 1.000 25.48000 14 GLU E N 1
ATOM 2953 C CA . GLU E 1 15 ? 60.64100 12.59600 112.28300 1.000 21.61000 14 GLU E CA 1
ATOM 2954 C C . GLU E 1 15 ? 59.76600 12.27400 111.07700 1.000 19.57000 14 GLU E C 1
ATOM 2955 O O . GLU E 1 15 ? 59.90400 11.21100 110.46200 1.000 22.21000 14 GLU E O 1
ATOM 2961 N N . LYS E 1 16 ? 58.85800 13.18600 110.72300 1.000 22.27000 15 LYS E N 1
ATOM 2962 C CA . LYS E 1 16 ? 57.99100 12.95900 109.57000 1.000 23.28000 15 LYS E CA 1
ATOM 2963 C C . LYS E 1 16 ? 58.81000 12.77300 108.29900 1.000 27.60000 15 LYS E C 1
ATOM 2964 O O . LYS E 1 16 ? 58.55400 11.85700 107.50800 1.000 22.56000 15 LYS E O 1
ATOM 2970 N N . ILE E 1 17 ? 59.80200 13.64000 108.08500 1.000 27.25000 16 ILE E N 1
ATOM 2971 C CA . ILE E 1 17 ? 60.63300 13.54500 106.88700 1.000 24.80000 16 ILE E CA 1
ATOM 2972 C C . ILE E 1 17 ? 61.27000 12.16500 106.79100 1.000 20.31000 16 ILE E C 1
ATOM 2973 O O . ILE E 1 17 ? 61.26500 11.53000 105.73000 1.000 22.66000 16 ILE E O 1
ATOM 2978 N N . GLY E 1 18 ? 61.83100 11.68200 107.90000 1.000 26.41000 17 GLY E N 1
ATOM 2979 C CA . GLY E 1 18 ? 62.49000 10.38600 107.87700 1.000 22.48000 17 GLY E CA 1
ATOM 2980 C C . GLY E 1 18 ? 61.53300 9.24400 107.59500 1.000 22.88000 17 GLY E C 1
ATOM 2981 O O . GLY E 1 18 ? 61.86600 8.30900 106.86100 1.000 26.40000 17 GLY E O 1
ATOM 2982 N N . LYS E 1 19 ? 60.33400 9.29800 108.17700 1.000 21.82000 18 LYS E N 1
ATOM 2983 C CA . LYS E 1 19 ? 59.35700 8.24000 107.94200 1.000 17.70000 18 LYS E CA 1
ATOM 2984 C C . LYS E 1 19 ? 58.82200 8.28800 106.51600 1.000 17.73000 18 LYS E C 1
ATOM 2985 O O . LYS E 1 19 ? 58.69200 7.24700 105.86100 1.000 20.00000 18 LYS E O 1
ATOM 2991 N N . VAL E 1 20 ? 58.50800 9.48600 106.01900 1.000 21.47000 19 VAL E N 1
ATOM 2992 C CA . VAL E 1 20 ? 57.98700 9.61500 104.66000 1.000 20.52000 19 VAL E CA 1
ATOM 2993 C C . VAL E 1 20 ? 58.99700 9.08000 103.65200 1.000 27.19000 19 VAL E C 1
ATOM 2994 O O . VAL E 1 20 ? 58.64600 8.33800 102.72700 1.000 17.29000 19 VAL E O 1
ATOM 2998 N N . ASN E 1 21 ? 60.26900 9.44900 103.81700 1.000 24.88000 20 ASN E N 1
ATOM 2999 C CA . ASN E 1 21 ? 61.29300 8.97000 102.89500 1.000 22.38000 20 ASN E CA 1
ATOM 3000 C C . ASN E 1 21 ? 61.54600 7.47700 103.06300 1.000 22.51000 20 ASN E C 1
ATOM 3001 O O . ASN E 1 21 ? 61.93900 6.80600 102.10200 1.000 22.72000 20 ASN E O 1
ATOM 3006 N N . ALA E 1 22 ? 61.33100 6.94000 104.26600 1.000 22.13000 21 ALA E N 1
ATOM 3007 C CA . ALA E 1 22 ? 61.43400 5.49600 104.44700 1.000 18.16000 21 ALA E CA 1
ATOM 3008 C C . ALA E 1 22 ? 60.34300 4.77300 103.66800 1.000 21.14000 21 ALA E C 1
ATOM 3009 O O . ALA E 1 22 ? 60.60000 3.74100 103.03700 1.000 16.84000 21 ALA E O 1
ATOM 3011 N N . ILE E 1 23 ? 59.11800 5.30200 103.70100 1.000 22.17000 22 ILE E N 1
ATOM 3012 C CA . ILE E 1 23 ? 58.03600 4.73400 102.90200 1.000 14.46000 22 ILE E CA 1
ATOM 3013 C C . ILE E 1 23 ? 58.38500 4.79600 101.42100 1.000 11.18000 22 ILE E C 1
ATOM 3014 O O . ILE E 1 23 ? 58.33100 3.78800 100.70600 1.000 20.26000 22 ILE E O 1
ATOM 3019 N N . LYS E 1 24 ? 58.75300 5.98600 100.94100 1.000 19.76000 23 LYS E N 1
ATOM 3020 C CA . LYS E 1 24 ? 59.02000 6.16100 99.51800 1.000 19.79000 23 LYS E CA 1
ATOM 3021 C C . LYS E 1 24 ? 60.17500 5.28000 99.05800 1.000 26.72000 23 LYS E C 1
ATOM 3022 O O . LYS E 1 24 ? 60.14100 4.72700 97.95200 1.000 23.49000 23 LYS E O 1
ATOM 3028 N N . ASP E 1 25 ? 61.20600 5.13200 99.89300 1.000 23.52000 24 ASP E N 1
ATOM 3029 C CA . ASP E 1 25 ? 62.32800 4.26800 99.53600 1.000 24.61000 24 ASP E CA 1
ATOM 3030 C C . ASP E 1 25 ? 61.86400 2.83200 99.32500 1.000 19.07000 24 ASP E C 1
ATOM 3031 O O . ASP E 1 25 ? 62.16200 2.21400 98.29600 1.000 23.81000 24 ASP E O 1
ATOM 3036 N N . ALA E 1 26 ? 61.15000 2.28700 100.27900 1.000 17.06000 25 ALA E N 1
ATOM 3037 C CA . ALA E 1 26 ? 60.66100 0.93800 100.16300 1.000 17.62000 25 ALA E CA 1
ATOM 3038 C C . ALA E 1 26 ? 59.64000 0.79600 99.02000 1.000 20.26000 25 ALA E C 1
ATOM 3039 O O . ALA E 1 26 ? 59.53600 -0.24200 98.41100 1.000 21.31000 25 ALA E O 1
ATOM 3041 N N . GLU E 1 27 ? 58.90300 1.86000 98.75000 1.000 18.82000 26 GLU E N 1
ATOM 3042 C CA . GLU E 1 27 ? 57.92300 1.86400 97.67700 1.000 19.93000 26 GLU E CA 1
ATOM 3043 C C . GLU E 1 27 ? 58.65500 1.72400 96.35400 1.000 17.47000 26 GLU E C 1
ATOM 3044 O O . GLU E 1 27 ? 58.29200 0.94100 95.54500 1.000 18.04000 26 GLU E O 1
ATOM 3050 N N . VAL E 1 28 ? 59.70100 2.50600 96.18100 1.000 17.62000 27 VAL E N 1
ATOM 3051 C CA . VAL E 1 28 ? 60.47200 2.46900 94.97000 1.000 16.92000 27 VAL E CA 1
ATOM 3052 C C . VAL E 1 28 ? 61.14700 1.11300 94.71800 1.000 18.97000 27 VAL E C 1
ATOM 3053 O O . VAL E 1 28 ? 61.20800 0.68600 93.60900 1.000 24.93000 27 VAL E O 1
ATOM 3057 N N . ARG E 1 29 ? 61.60800 0.43400 95.75400 1.000 18.56000 28 ARG E N 1
ATOM 3058 C CA . ARG E 1 29 ? 62.23400 -0.86700 95.57300 1.000 23.87000 28 ARG E CA 1
ATOM 3059 C C . ARG E 1 29 ? 61.24600 -1.82600 94.91900 1.000 21.71000 28 ARG E C 1
ATOM 3060 O O . ARG E 1 29 ? 61.55400 -2.46800 93.97300 1.000 19.27000 28 ARG E O 1
ATOM 3068 N N . LEU E 1 30 ? 60.03200 -1.85500 95.42300 1.000 20.67000 29 LEU E N 1
ATOM 3069 C CA . LEU E 1 30 ? 59.00600 -2.70300 94.86300 1.000 23.91000 29 LEU E CA 1
ATOM 3070 C C . LEU E 1 30 ? 58.60700 -2.27000 93.44900 1.000 15.98000 29 LEU E C 1
ATOM 3071 O O . LEU E 1 30 ? 58.46800 -3.06900 92.58200 1.000 18.56000 29 LEU E O 1
ATOM 3076 N N . GLY E 1 31 ? 58.44300 -0.97200 93.25500 1.000 19.33000 30 GLY E N 1
ATOM 3077 C CA . GLY E 1 31 ? 58.07700 -0.39600 91.97900 1.000 17.08000 30 GLY E CA 1
ATOM 3078 C C . GLY E 1 31 ? 59.05000 -0.72600 90.86300 1.000 23.76000 30 GLY E C 1
ATOM 3079 O O . GLY E 1 31 ? 58.67000 -0.99600 89.75200 1.000 19.49000 30 GLY E O 1
ATOM 3080 N N . LEU E 1 32 ? 60.33600 -0.72300 91.19500 1.000 23.71000 31 LEU E N 1
ATOM 3081 C CA . LEU E 1 32 ? 61.39400 -1.07900 90.27500 1.000 21.92000 31 LEU E CA 1
ATOM 3082 C C . LEU E 1 32 ? 61.30600 -2.55700 89.91400 1.000 23.38000 31 LEU E C 1
ATOM 3083 O O . LEU E 1 32 ? 61.66400 -2.93200 88.83200 1.000 26.17000 31 LEU E O 1
ATOM 3088 N N . ILE E 1 33 ? 60.86400 -3.39400 90.84100 1.000 20.04000 32 ILE E N 1
ATOM 3089 C CA . ILE E 1 33 ? 60.65900 -4.78200 90.54400 1.000 20.58000 32 ILE E CA 1
ATOM 3090 C C . ILE E 1 33 ? 59.51300 -4.86000 89.52000 1.000 26.89000 32 ILE E C 1
ATOM 3091 O O . ILE E 1 33 ? 59.63700 -5.56500 88.54900 1.000 22.64000 32 ILE E O 1
ATOM 3096 N N . PHE E 1 34 ? 58.40000 -4.15500 89.76800 1.000 21.61000 33 PHE E N 1
ATOM 3097 C CA . PHE E 1 34 ? 57.31000 -4.07400 88.80100 1.000 18.38000 33 PHE E CA 1
ATOM 3098 C C . PHE E 1 34 ? 57.82500 -3.60100 87.44700 1.000 17.76000 33 PHE E C 1
ATOM 3099 O O . PHE E 1 34 ? 57.50300 -4.18300 86.40500 1.000 15.76000 33 PHE E O 1
ATOM 3107 N N . ASP E 1 35 ? 58.63300 -2.53800 87.44900 1.000 22.29000 34 ASP E N 1
ATOM 3108 C CA . ASP E 1 35 ? 59.13100 -1.97400 86.19900 1.000 22.36000 34 ASP E CA 1
ATOM 3109 C C . ASP E 1 35 ? 60.00500 -2.97100 85.44900 1.000 28.99000 34 ASP E C 1
ATOM 3110 O O . ASP E 1 35 ? 59.91000 -3.09100 84.22100 1.000 26.00000 34 ASP E O 1
ATOM 3115 N N . ALA E 1 36 ? 60.86700 -3.69100 86.16800 1.000 27.09000 35 ALA E N 1
ATOM 3116 C CA . ALA E 1 36 ? 61.72300 -4.68000 85.52100 1.000 31.77000 35 ALA E CA 1
ATOM 3117 C C . ALA E 1 36 ? 60.89000 -5.77200 84.86000 1.000 25.89000 35 ALA E C 1
ATOM 3118 O O . ALA E 1 36 ? 61.13500 -6.14500 83.70700 1.000 28.30000 35 ALA E O 1
ATOM 3120 N N . LEU E 1 37 ? 59.89600 -6.29700 85.58000 1.000 21.86000 36 LEU E N 1
ATOM 3121 C CA . LEU E 1 37 ? 59.01900 -7.30700 84.99700 1.000 26.66000 36 LEU E CA 1
ATOM 3122 C C . LEU E 1 37 ? 58.27100 -6.75500 83.79000 1.000 21.51000 36 LEU E C 1
ATOM 3123 O O . LEU E 1 37 ? 58.10100 -7.45200 82.78300 1.000 21.01000 36 LEU E O 1
ATOM 3128 N N . TYR E 1 38 ? 57.81700 -5.50300 83.87400 1.000 21.73000 37 TYR E N 1
ATOM 3129 C CA . TYR E 1 38 ? 57.12400 -4.88900 82.74500 1.000 23.60000 37 TYR E CA 1
ATOM 3130 C C . TYR E 1 38 ? 58.02300 -4.83900 81.51600 1.000 22.85000 37 TYR E C 1
ATOM 3131 O O . TYR E 1 38 ? 57.62700 -5.26200 80.42400 1.000 23.94000 37 TYR E O 1
ATOM 3140 N N . ASP E 1 39 ? 59.24100 -4.31800 81.67700 1.000 24.88000 38 ASP E N 1
ATOM 3141 C CA . ASP E 1 39 ? 60.16000 -4.22800 80.54700 1.000 32.86000 38 ASP E CA 1
ATOM 3142 C C . ASP E 1 39 ? 60.45100 -5.60300 79.96100 1.000 23.55000 38 ASP E C 1
ATOM 3143 O O . ASP E 1 39 ? 60.52600 -5.76100 78.73800 1.000 26.17000 38 ASP E O 1
ATOM 3148 N N . GLU E 1 40 ? 60.61500 -6.61200 80.81900 1.000 26.02000 39 GLU E N 1
ATOM 3149 C CA . GLU E 1 40 ? 60.84500 -7.96600 80.32700 1.000 23.07000 39 GLU E CA 1
ATOM 3150 C C . GLU E 1 40 ? 59.68000 -8.43700 79.46700 1.000 35.89000 39 GLU E C 1
ATOM 3151 O O . GLU E 1 40 ? 59.87600 -8.95800 78.36300 1.000 27.90000 39 GLU E O 1
ATOM 3157 N N . PHE E 1 41 ? 58.45200 -8.26000 79.96000 1.000 32.65000 40 PHE E N 1
ATOM 3158 C CA . PHE E 1 41 ? 57.28200 -8.66000 79.18600 1.000 23.20000 40 PHE E CA 1
ATOM 3159 C C . PHE E 1 41 ? 57.20200 -7.89400 77.87200 1.000 22.71000 40 PHE E C 1
ATOM 3160 O O . PHE E 1 41 ? 56.85000 -8.46400 76.83300 1.000 26.17000 40 PHE E O 1
ATOM 3168 N N . TRP E 1 42 ? 57.55700 -6.62200 77.90200 1.000 18.96000 41 TRP E N 1
ATOM 3169 C CA . TRP E 1 42 ? 57.50300 -5.79000 76.72300 1.000 29.46000 41 TRP E CA 1
ATOM 3170 C C . TRP E 1 42 ? 58.50500 -6.21700 75.66100 1.000 31.82000 41 TRP E C 1
ATOM 3171 O O . TRP E 1 42 ? 58.15900 -6.36000 74.53400 1.000 29.00000 41 TRP E O 1
ATOM 3182 N N . GLU E 1 43 ? 59.73600 -6.44800 76.06800 1.000 33.33000 42 GLU E N 1
ATOM 3183 C CA . GLU E 1 43 ? 60.75900 -6.92400 75.15400 1.000 30.76000 42 GLU E CA 1
ATOM 3184 C C . GLU E 1 43 ? 60.29100 -8.22400 74.54200 1.000 29.04000 42 GLU E C 1
ATOM 3185 O O . GLU E 1 43 ? 60.40400 -8.41600 73.37000 1.000 32.10000 42 GLU E O 1
ATOM 3191 N N . ALA E 1 44 ? 59.72200 -9.09500 75.35000 1.000 34.16000 43 ALA E N 1
ATOM 3192 C CA . ALA E 1 44 ? 59.23100 -10.36100 74.84700 1.000 37.50000 43 ALA E CA 1
ATOM 3193 C C . ALA E 1 44 ? 58.20800 -10.14300 73.75800 1.000 49.72000 43 ALA E C 1
ATOM 3194 O O . ALA E 1 44 ? 58.35500 -10.69400 72.72000 1.000 39.88000 43 ALA E O 1
ATOM 3196 N N . LEU E 1 45 ? 57.23600 -9.27200 73.98900 1.000 36.01000 44 LEU E N 1
ATOM 3197 C CA . LEU E 1 45 ? 56.20900 -8.96000 73.01000 1.000 42.28000 44 LEU E CA 1
ATOM 3198 C C . LEU E 1 45 ? 56.78400 -8.31500 71.76200 1.000 43.03000 44 LEU E C 1
ATOM 3199 O O . LEU E 1 45 ? 56.43600 -8.68700 70.67800 1.000 41.38000 44 LEU E O 1
ATOM 3204 N N . ASP E 1 46 ? 57.67800 -7.34900 71.94400 1.000 33.31000 45 ASP E N 1
ATOM 3205 C CA . ASP E 1 46 ? 58.30400 -6.62000 70.86700 1.000 40.62000 45 ASP E CA 1
ATOM 3206 C C . ASP E 1 46 ? 59.10900 -7.46100 69.90700 1.000 51.64000 45 ASP E C 1
ATOM 3207 O O . ASP E 1 46 ? 59.20400 -7.14200 68.74600 1.000 61.84000 45 ASP E O 1
ATOM 3212 N N . ASN E 1 47 ? 59.71800 -8.50700 70.41400 1.000 46.82000 46 ASN E N 1
ATOM 3213 C CA . ASN E 1 47 ? 60.52000 -9.37400 69.61200 1.000 53.60000 46 ASN E CA 1
ATOM 3214 C C . ASN E 1 47 ? 59.77300 -10.63800 69.26800 1.000 54.14000 46 ASN E C 1
ATOM 3215 O O . ASN E 1 47 ? 60.34300 -11.59300 68.82200 1.000 61.23000 46 ASN E O 1
ATOM 3220 N N . CYS E 1 48 ? 58.47400 -10.64000 69.46900 1.000 54.32000 47 CYS E N 1
ATOM 3221 C CA . CYS E 1 48 ? 57.70900 -11.79700 69.09400 1.000 58.34000 47 CYS E CA 1
ATOM 3222 C C . CYS E 1 48 ? 56.66800 -11.39800 68.07300 1.000 80.69000 47 CYS E C 1
ATOM 3223 O O . CYS E 1 48 ? 57.00100 -11.23000 66.90500 1.000 83.1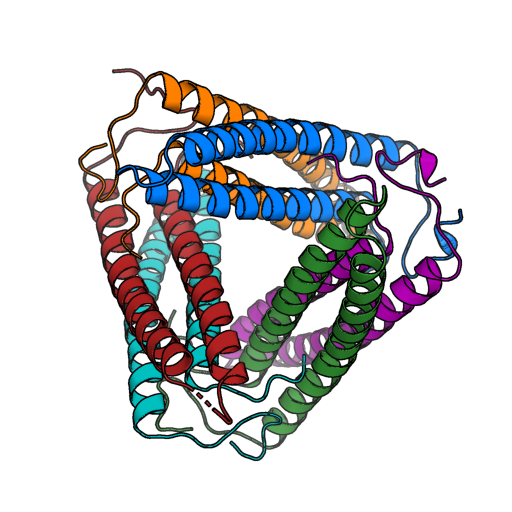6000 47 CYS E O 1
ATOM 3226 N N . CYS E 1 51 ? 53.31800 -14.48100 67.93000 1.000 90.17000 50 CYS E N 1
ATOM 3227 C CA . CYS E 1 51 ? 53.72200 -15.75200 68.52900 1.000 76.49000 50 CYS E CA 1
ATOM 3228 C C . CYS E 1 51 ? 52.68500 -16.28000 69.49700 1.000 70.87000 50 CYS E C 1
ATOM 3229 O O . CYS E 1 51 ? 51.71800 -15.59100 69.82200 1.000 75.27000 50 CYS E O 1
ATOM 3232 N N . GLU E 1 52 ? 52.90800 -17.49400 69.97300 1.000 57.92000 51 GLU E N 1
ATOM 3233 C CA . GLU E 1 52 ? 51.96500 -18.17700 70.84000 1.000 66.33000 51 GLU E CA 1
ATOM 3234 C C . GLU E 1 52 ? 51.36800 -17.42300 72.04600 1.000 69.91000 51 GLU E C 1
ATOM 3235 O O . GLU E 1 52 ? 50.16800 -17.44300 72.26400 1.000 83.70000 51 GLU E O 1
ATOM 3241 N N . PHE E 1 53 ? 52.20500 -16.78400 72.83000 1.000 44.60000 52 PHE E N 1
ATOM 3242 C CA . PHE E 1 53 ? 51.71800 -16.11600 74.02100 1.000 52.41000 52 PHE E CA 1
ATOM 3243 C C . PHE E 1 53 ? 51.60700 -14.59400 74.02400 1.000 42.76000 52 PHE E C 1
ATOM 3244 O O . PHE E 1 53 ? 51.59000 -13.97800 75.08100 1.000 26.12000 52 PHE E O 1
ATOM 3252 N N . ALA E 1 54 ? 51.51100 -14.01700 72.83500 1.000 30.69000 53 ALA E N 1
ATOM 3253 C CA . ALA E 1 54 ? 51.39000 -12.59000 72.67700 1.000 30.31000 53 ALA E CA 1
ATOM 3254 C C . ALA E 1 54 ? 50.26700 -12.01400 73.53000 1.000 28.51000 53 ALA E C 1
ATOM 3255 O O . ALA E 1 54 ? 50.48300 -11.06000 74.22500 1.000 27.90000 53 ALA E O 1
ATOM 3257 N N . LYS E 1 55 ? 49.09600 -12.62100 73.48000 1.000 21.78000 54 LYS E N 1
ATOM 3258 C CA . LYS E 1 55 ? 47.95400 -12.18400 74.26300 1.000 27.35000 54 LYS E CA 1
ATOM 3259 C C . LYS E 1 55 ? 48.26600 -12.19700 75.77500 1.000 33.10000 54 LYS E C 1
ATOM 3260 O O . LYS E 1 55 ? 47.92000 -11.28500 76.49200 1.000 25.76000 54 LYS E O 1
ATOM 3266 N N . ASN E 1 56 ? 48.94100 -13.24300 76.22100 1.000 26.08000 55 ASN E N 1
ATOM 3267 C CA . ASN E 1 56 ? 49.32300 -13.38500 77.60400 1.000 32.66000 55 ASN E CA 1
ATOM 3268 C C . ASN E 1 56 ? 50.29100 -12.28800 78.02600 1.000 28.14000 55 ASN E C 1
ATOM 3269 O O . ASN E 1 56 ? 50.11300 -11.71800 79.08200 1.000 25.72000 55 ASN E O 1
ATOM 3274 N N . TYR E 1 57 ? 51.26800 -11.96400 77.18100 1.000 21.57000 56 TYR E N 1
ATOM 3275 C CA . TYR E 1 57 ? 52.21000 -10.89400 77.49700 1.000 20.38000 56 TYR E CA 1
ATOM 3276 C C . TYR E 1 57 ? 51.49300 -9.55700 77.62600 1.000 25.12000 56 TYR E C 1
ATOM 3277 O O . TYR E 1 57 ? 51.73300 -8.79600 78.57100 1.000 19.12000 56 TYR E O 1
ATOM 3286 N N . ALA E 1 58 ? 50.61200 -9.24900 76.67100 1.000 22.65000 57 ALA E N 1
ATOM 3287 C CA . ALA E 1 58 ? 49.87500 -7.99100 76.72400 1.000 26.29000 57 ALA E CA 1
ATOM 3288 C C . ALA E 1 58 ? 49.02400 -7.90500 77.98400 1.000 14.83000 57 ALA E C 1
ATOM 3289 O O . ALA E 1 58 ? 48.93300 -6.84300 78.61000 1.000 23.26000 57 ALA E O 1
ATOM 3291 N N . GLU E 1 59 ? 48.39600 -9.01600 78.37300 1.000 14.54000 58 GLU E N 1
ATOM 3292 C CA . GLU E 1 59 ? 47.56500 -9.01500 79.57200 1.000 21.59000 58 GLU E CA 1
ATOM 3293 C C . GLU E 1 59 ? 48.39000 -8.72100 80.81900 1.000 26.14000 58 GLU E C 1
ATOM 3294 O O . GLU E 1 59 ? 47.97400 -7.93300 81.67600 1.000 17.02000 58 GLU E O 1
ATOM 3300 N N . SER E 1 60 ? 49.56500 -9.34600 80.94000 1.000 17.39000 59 SER E N 1
ATOM 3301 C CA . SER E 1 60 ? 50.40400 -9.10800 82.11000 1.000 14.69000 59 SER E CA 1
ATOM 3302 C C . SER E 1 60 ? 50.93000 -7.68000 82.14400 1.000 21.54000 59 SER E C 1
ATOM 3303 O O . SER E 1 60 ? 51.10600 -7.11500 83.22900 1.000 19.05000 59 SER E O 1
ATOM 3306 N N . LEU E 1 61 ? 51.19300 -7.08300 80.97900 1.000 15.61000 60 LEU E N 1
ATOM 3307 C CA . LEU E 1 61 ? 51.57300 -5.67400 80.95000 1.000 17.55000 60 LEU E CA 1
ATOM 3308 C C . LEU E 1 61 ? 50.47100 -4.80000 81.53700 1.000 17.27000 60 LEU E C 1
ATOM 3309 O O . LEU E 1 61 ? 50.74700 -3.86800 82.30200 1.000 13.20000 60 LEU E O 1
ATOM 3314 N N . ASP E 1 62 ? 49.21500 -5.08500 81.18600 1.000 18.02000 61 ASP E N 1
ATOM 3315 C CA . ASP E 1 62 ? 48.10000 -4.34400 81.76700 1.000 19.95000 61 ASP E CA 1
ATOM 3316 C C . ASP E 1 62 ? 48.03800 -4.54300 83.27500 1.000 20.96000 61 ASP E C 1
ATOM 3317 O O . ASP E 1 62 ? 47.82400 -3.58700 84.02900 1.000 16.31000 61 ASP E O 1
ATOM 3322 N N . GLN E 1 63 ? 48.22400 -5.78200 83.73400 1.000 14.45000 62 GLN E N 1
ATOM 3323 C CA . GLN E 1 63 ? 48.11300 -6.06400 85.16000 1.000 16.68000 62 GLN E CA 1
ATOM 3324 C C . GLN E 1 63 ? 49.26200 -5.44800 85.94900 1.000 15.25000 62 GLN E C 1
ATOM 3325 O O . GLN E 1 63 ? 49.07600 -5.06000 87.10800 1.000 15.26000 62 GLN E O 1
ATOM 3331 N N . LEU E 1 64 ? 50.4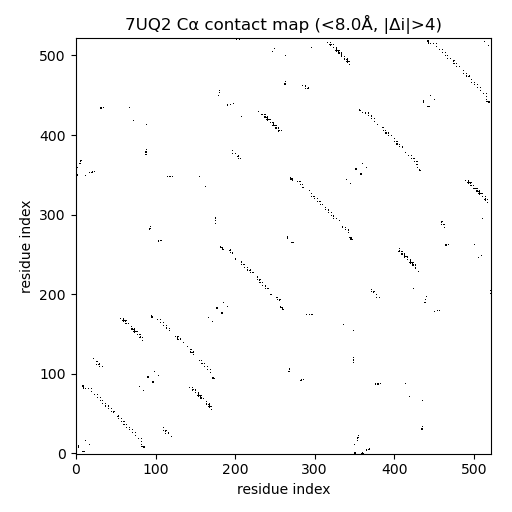4800 -5.33900 85.34400 1.000 15.18000 63 LEU E N 1
ATOM 3332 C CA . LEU E 1 64 ? 51.54900 -4.66000 86.02000 1.000 16.09000 63 LEU E CA 1
ATOM 3333 C C . LEU E 1 64 ? 51.32600 -3.15400 86.07400 1.000 22.23000 63 LEU E C 1
ATOM 3334 O O . LEU E 1 64 ? 51.74900 -2.49900 87.03400 1.000 15.89000 63 LEU E O 1
ATOM 3339 N N . THR E 1 65 ? 50.67500 -2.58700 85.05600 1.000 17.12000 64 THR E N 1
ATOM 3340 C CA . THR E 1 65 ? 50.29500 -1.18000 85.12600 1.000 13.91000 64 THR E CA 1
ATOM 3341 C C . THR E 1 65 ? 49.35100 -0.93500 86.29400 1.000 12.59000 64 THR E C 1
ATOM 3342 O O . THR E 1 65 ? 49.51000 0.04000 87.03900 1.000 13.21000 64 THR E O 1
ATOM 3346 N N . ILE E 1 66 ? 48.36400 -1.81600 86.47200 1.000 10.68000 65 ILE E N 1
ATOM 3347 C CA . ILE E 1 66 ? 47.47800 -1.72500 87.62900 1.000 12.53000 65 ILE E CA 1
ATOM 3348 C C . ILE E 1 66 ? 48.28200 -1.82500 88.92000 1.000 16.37000 65 ILE E C 1
ATOM 3349 O O . ILE E 1 66 ? 48.11800 -1.01600 89.84100 1.000 13.42000 65 ILE E O 1
ATOM 3354 N N . ALA E 1 67 ? 49.16900 -2.82000 89.00300 1.000 17.52000 66 ALA E N 1
ATOM 3355 C CA . ALA E 1 67 ? 49.96900 -3.00000 90.21000 1.000 15.11000 66 ALA E CA 1
ATOM 3356 C C . ALA E 1 67 ? 50.74700 -1.73600 90.55400 1.000 14.20000 66 ALA E C 1
ATOM 3357 O O . ALA E 1 67 ? 50.79700 -1.32600 91.72000 1.000 12.44000 66 ALA E O 1
ATOM 3359 N N . LYS E 1 68 ? 51.36800 -1.10800 89.55300 1.000 12.82000 67 LYS E N 1
ATOM 3360 C CA . LYS E 1 68 ? 52.10200 0.12900 89.80100 1.000 20.60000 67 LYS E CA 1
ATOM 3361 C C . LYS E 1 68 ? 51.18500 1.21500 90.35000 1.000 17.87000 67 LYS E C 1
ATOM 3362 O O . LYS E 1 68 ? 51.57500 1.97600 91.24300 1.000 14.35000 67 LYS E O 1
ATOM 3368 N N . THR E 1 69 ? 49.96600 1.30500 89.81200 1.000 15.82000 68 THR E N 1
ATOM 3369 C CA . THR E 1 69 ? 49.00800 2.30300 90.27800 1.000 13.37000 68 THR E CA 1
ATOM 3370 C C . THR E 1 69 ? 48.62100 2.05000 91.72900 1.000 14.85000 68 THR E C 1
ATOM 3371 O O . THR E 1 69 ? 48.57100 2.97800 92.54400 1.000 12.81000 68 THR E O 1
ATOM 3375 N N . LYS E 1 70 ? 48.33800 0.79000 92.06700 1.000 16.66000 69 LYS E N 1
ATOM 3376 C CA . LYS E 1 70 ? 47.98900 0.45100 93.44200 1.000 14.05000 69 LYS E CA 1
ATOM 3377 C C . LYS E 1 70 ? 49.12500 0.80000 94.39400 1.000 15.04000 69 LYS E C 1
ATOM 3378 O O . LYS E 1 70 ? 48.89100 1.32100 95.49100 1.000 13.45000 69 LYS E O 1
ATOM 3384 N N . LEU E 1 71 ? 50.36600 0.52000 93.98800 1.000 15.60000 70 LEU E N 1
ATOM 3385 C CA . LEU E 1 71 ? 51.50800 0.79400 94.85300 1.000 13.65000 70 LEU E CA 1
ATOM 3386 C C . LEU E 1 71 ? 51.64000 2.28400 95.14100 1.000 10.88000 70 LEU E C 1
ATOM 3387 O O . LEU E 1 71 ? 51.89700 2.68300 96.28200 1.000 15.00000 70 LEU E O 1
ATOM 3392 N N . LYS E 1 72 ? 51.47400 3.12400 94.11700 1.000 10.63000 71 LYS E N 1
ATOM 3393 C CA . LYS E 1 72 ? 51.55100 4.56400 94.33700 1.000 12.66000 71 LYS E CA 1
ATOM 3394 C C . LYS E 1 72 ? 50.43400 5.03600 95.25900 1.000 11.90000 71 LYS E C 1
ATOM 3395 O O . LYS E 1 72 ? 50.63300 5.94600 96.07300 1.000 11.16000 71 LYS E O 1
ATOM 3401 N N . GLU E 1 73 ? 49.25300 4.42300 95.15200 1.000 11.23000 72 GLU E N 1
ATOM 3402 C CA . GLU E 1 73 ? 48.16100 4.76300 96.05900 1.000 17.53000 72 GLU E CA 1
ATOM 3403 C C . GLU E 1 73 ? 48.47500 4.32800 97.48400 1.000 11.60000 72 GLU E C 1
ATOM 3404 O O . GLU E 1 73 ? 48.19900 5.06400 98.43900 1.000 15.43000 72 GLU E O 1
ATOM 3410 N N . ALA E 1 74 ? 49.07000 3.16100 97.64500 1.000 9.45000 73 ALA E N 1
ATOM 3411 C CA . ALA E 1 74 ? 49.48300 2.67700 98.95400 1.000 14.05000 73 ALA E CA 1
ATOM 3412 C C . ALA E 1 74 ? 50.43900 3.70600 99.59900 1.000 13.22000 73 ALA E C 1
ATOM 3413 O O . ALA E 1 74 ? 50.25000 4.10300 100.70000 1.000 13.04000 73 ALA E O 1
ATOM 3415 N N . SER E 1 75 ? 51.43700 4.13000 98.85400 1.000 14.12000 74 SER E N 1
ATOM 3416 C CA . SER E 1 75 ? 52.40700 5.09300 99.33500 1.000 13.02000 74 SER E CA 1
ATOM 3417 C C . SER E 1 75 ? 51.79100 6.45600 99.67300 1.000 14.43000 74 SER E C 1
ATOM 3418 O O . SER E 1 75 ? 52.10600 7.05100 100.65700 1.000 11.91000 74 SER E O 1
ATOM 3421 N N . MET E 1 76 ? 50.90600 6.91300 98.82700 1.000 11.91000 75 MET E N 1
ATOM 3422 C CA . MET E 1 76 ? 50.27900 8.17700 99.06300 1.000 10.22000 75 MET E CA 1
ATOM 3423 C C . MET E 1 76 ? 49.46600 8.15900 100.37800 1.000 14.50000 75 MET E C 1
ATOM 3424 O O . MET E 1 76 ? 49.54500 9.05500 101.15300 1.000 12.01000 75 MET E O 1
ATOM 3429 N N . TRP E 1 77 ? 48.72300 7.09400 100.59500 1.000 9.75000 76 TRP E N 1
ATOM 3430 C CA . TRP E 1 77 ? 47.93300 6.97600 101.79400 1.000 16.80000 76 TRP E CA 1
ATOM 3431 C C . TRP E 1 77 ? 48.84400 6.92000 103.04200 1.000 14.49000 76 TRP E C 1
ATOM 3432 O O . TRP E 1 77 ? 48.60400 7.60700 103.97000 1.000 14.18000 76 TRP E O 1
ATOM 3443 N N . ALA E 1 78 ? 49.91500 6.14600 102.97300 1.000 13.91000 77 ALA E N 1
ATOM 3444 C CA . ALA E 1 78 ? 50.85600 6.01500 104.08700 1.000 12.38000 77 ALA E CA 1
ATOM 3445 C C . ALA E 1 78 ? 51.54900 7.32800 104.37700 1.000 16.37000 77 ALA E C 1
ATOM 3446 O O . ALA E 1 78 ? 51.63100 7.75300 105.48900 1.000 14.07000 77 ALA E O 1
ATOM 3448 N N . CYS E 1 79 ? 52.00300 7.98600 103.32700 1.000 13.10000 78 CYS E N 1
ATOM 3449 C CA . CYS E 1 79 ? 52.63200 9.26200 103.47700 1.000 12.75000 78 CYS E CA 1
ATOM 3450 C C . CYS E 1 79 ? 51.66100 10.29200 104.06100 1.000 16.75000 78 CYS E C 1
ATOM 3451 O O . CYS E 1 79 ? 52.03400 11.07600 104.88900 1.000 12.87000 78 CYS E O 1
ATOM 3454 N N . ARG E 1 80 ? 50.41100 10.23200 103.63900 1.000 13.98000 79 ARG E N 1
ATOM 3455 C CA . ARG E 1 80 ? 49.37300 11.12700 104.13100 1.000 15.19000 79 ARG E CA 1
ATOM 3456 C C . ARG E 1 80 ? 49.19000 10.92300 105.62400 1.000 11.60000 79 ARG E C 1
ATOM 3457 O O . ARG E 1 80 ? 49.10700 11.84800 106.34900 1.000 13.95000 79 ARG E O 1
ATOM 3465 N N . ALA E 1 81 ? 49.17400 9.67600 106.04600 1.000 12.01000 80 ALA E N 1
ATOM 3466 C CA . ALA E 1 81 ? 49.03700 9.29300 107.43400 1.000 17.62000 80 ALA E CA 1
ATOM 3467 C C . ALA E 1 81 ? 50.16300 9.86800 108.30300 1.000 17.10000 80 ALA E C 1
ATOM 3468 O O . ALA E 1 81 ? 49.93100 10.24100 109.39700 1.000 14.78000 80 ALA E O 1
ATOM 3470 N N . VAL E 1 82 ? 51.37200 9.91200 107.77700 1.000 14.49000 81 VAL E N 1
ATOM 3471 C CA . VAL E 1 82 ? 52.51400 10.46000 108.47300 1.000 14.09000 81 VAL E CA 1
ATOM 3472 C C . VAL E 1 82 ? 52.51500 11.99800 108.50000 1.000 21.27000 81 VAL E C 1
ATOM 3473 O O . VAL E 1 82 ? 52.66800 12.58900 109.52900 1.000 19.14000 81 VAL E O 1
ATOM 3477 N N . PHE E 1 83 ? 52.31200 12.63100 107.35200 1.000 14.06000 82 PHE E N 1
ATOM 3478 C CA . PHE E 1 83 ? 52.26700 14.07200 107.26700 1.000 18.38000 82 PHE E CA 1
ATOM 3479 C C . PHE E 1 83 ? 51.18500 14.70000 108.13500 1.000 22.31000 82 PHE E C 1
ATOM 3480 O O . PHE E 1 83 ? 51.39200 15.73200 108.70700 1.000 20.27000 82 PHE E O 1
ATOM 3488 N N . GLN E 1 84 ? 50.04000 14.04500 108.17900 1.000 12.92000 83 GLN E N 1
ATOM 3489 C CA . GLN E 1 84 ? 48.90000 14.48100 108.91000 1.000 17.81000 83 GLN E CA 1
ATOM 3490 C C . GLN E 1 84 ? 48.48900 15.88700 108.53500 1.000 25.21000 83 GLN E C 1
ATOM 3491 O O . GLN E 1 84 ? 48.49600 16.78200 109.32800 1.000 18.17000 83 GLN E O 1
ATOM 3497 N N . PRO E 1 85 ? 48.03000 16.06000 107.29300 1.000 23.21000 84 PRO E N 1
ATOM 3498 C CA . PRO E 1 85 ? 47.49700 17.34200 106.86700 1.000 17.30000 84 PRO E CA 1
ATOM 3499 C C . PRO E 1 85 ? 46.15500 17.63200 107.51500 1.000 21.02000 84 PRO E C 1
ATOM 3500 O O . PRO E 1 85 ? 45.50100 16.79900 108.08400 1.000 19.14000 84 PRO E O 1
ATOM 3504 N N . GLU E 1 86 ? 45.73000 18.86200 107.38100 1.000 18.49000 85 GLU E N 1
ATOM 3505 C CA . GLU E 1 86 ? 44.44000 19.20500 107.88700 1.000 25.86000 85 GLU E CA 1
ATOM 3506 C C . GLU E 1 86 ? 43.40200 18.40900 107.06900 1.000 22.65000 85 GLU E C 1
ATOM 3507 O O . GLU E 1 86 ? 43.43600 18.39200 105.86800 1.000 23.56000 85 GLU E O 1
ATOM 3513 N N . GLU E 1 87 ? 42.52900 17.71600 107.76600 1.000 21.65000 86 GLU E N 1
ATOM 3514 C CA . GLU E 1 87 ? 41.47600 16.91900 107.16000 1.000 20.66000 86 GLU E CA 1
ATOM 3515 C C . GLU E 1 87 ? 40.11400 17.58400 107.41100 1.000 27.22000 86 GLU E C 1
ATOM 3516 O O . GLU E 1 87 ? 39.52900 17.43000 108.45600 1.000 27.81000 86 GLU E O 1
ATOM 3522 N N . LYS E 1 88 ? 39.61500 18.31700 106.43700 1.000 17.85000 87 LYS E N 1
ATOM 3523 C CA . LYS E 1 88 ? 38.33900 18.99700 106.55900 1.000 19.55000 87 LYS E CA 1
ATOM 3524 C C . LYS E 1 88 ? 37.08200 18.11600 106.49300 1.000 25.06000 87 LYS E C 1
ATOM 3525 O O . LYS E 1 88 ? 36.01400 18.57500 106.73800 1.000 24.10000 87 LYS E O 1
ATOM 3531 N N . TYR E 1 89 ? 37.23700 16.86700 106.10900 1.000 21.02000 88 TYR E N 1
ATOM 3532 C CA . TYR E 1 89 ? 36.12900 15.96900 106.02000 1.000 19.30000 88 TYR E CA 1
ATOM 3533 C C . TYR E 1 89 ? 36.64000 14.55600 106.15800 1.000 24.57000 88 TYR E C 1
ATOM 3534 O O . TYR E 1 89 ? 37.79700 14.27600 106.06100 1.000 25.47000 88 TYR E O 1
ATOM 3544 N N . ILE F 1 3 ? 52.70000 -25.63400 96.15100 1.000 70.73000 2 ILE F N 1
ATOM 3545 C CA . ILE F 1 3 ? 52.37300 -24.43400 96.93500 1.000 58.33000 2 ILE F CA 1
ATOM 3546 C C . ILE F 1 3 ? 53.49500 -24.00300 97.87500 1.000 61.25000 2 ILE F C 1
ATOM 3547 O O . ILE F 1 3 ? 53.75200 -22.83900 97.97900 1.000 44.80000 2 ILE F O 1
ATOM 3552 N N . GLU F 1 4 ? 54.24700 -24.94400 98.45500 1.000 60.12000 3 GLU F N 1
ATOM 3553 C CA . GLU F 1 4 ? 55.34100 -24.64300 99.39500 1.000 54.91000 3 GLU F CA 1
ATOM 3554 C C . GLU F 1 4 ? 56.43800 -23.76800 98.83200 1.000 45.97000 3 GLU F C 1
ATOM 3555 O O . GLU F 1 4 ? 57.14200 -23.13100 99.56700 1.000 47.15000 3 GLU F O 1
ATOM 3557 N N . ASP F 1 5 ? 56.69600 -23.86500 97.55300 1.000 38.24000 4 ASP F N 1
ATOM 3558 C CA . ASP F 1 5 ? 57.65900 -22.99800 96.95300 1.000 41.76000 4 ASP F CA 1
ATOM 3559 C C . ASP F 1 5 ? 57.25100 -21.51100 97.14000 1.000 31.95000 4 ASP F C 1
ATOM 3560 O O . ASP F 1 5 ? 58.09300 -20.68800 97.34200 1.000 35.35000 4 ASP F O 1
ATOM 3565 N N . ILE F 1 6 ? 55.95900 -21.20200 97.11200 1.000 36.79000 5 ILE F N 1
ATOM 3566 C CA . ILE F 1 6 ? 55.47100 -19.83700 97.26200 1.000 32.53000 5 ILE F CA 1
ATOM 3567 C C . ILE F 1 6 ? 55.35700 -19.36000 98.69500 1.000 22.20000 5 ILE F C 1
ATOM 3568 O O . ILE F 1 6 ? 54.59000 -19.87300 99.46100 1.000 29.37000 5 ILE F O 1
ATOM 3573 N N . LYS F 1 7 ? 56.07400 -18.30000 98.99200 1.000 22.09000 6 LYS F N 1
ATOM 3574 C CA . LYS F 1 7 ? 56.12200 -17.73600 100.31000 1.000 27.36000 6 LYS F CA 1
ATOM 3575 C C . LYS F 1 7 ? 54.76200 -17.35100 100.83200 1.000 41.93000 6 LYS F C 1
ATOM 3576 O O . LYS F 1 7 ? 54.02800 -16.68200 100.15600 1.000 31.07000 6 LYS F O 1
ATOM 3582 N N . GLY F 1 8 ? 54.45000 -17.79400 102.03500 1.000 24.48000 7 GLY F N 1
ATOM 3583 C CA . GLY F 1 8 ? 53.17200 -17.49700 102.64000 1.000 28.37000 7 GLY F CA 1
ATOM 3584 C C . GLY F 1 8 ? 52.04800 -18.44200 102.27300 1.000 25.84000 7 GLY F C 1
ATOM 3585 O O . GLY F 1 8 ? 50.99300 -18.39800 102.91800 1.000 29.88000 7 GLY F O 1
ATOM 3586 N N . TYR F 1 9 ? 52.23200 -19.28900 101.26500 1.000 23.91000 8 TYR F N 1
ATOM 3587 C CA . TYR F 1 9 ? 51.18100 -20.21500 100.87100 1.000 24.06000 8 TYR F CA 1
ATOM 3588 C C . TYR F 1 9 ? 51.07300 -21.35900 101.87000 1.000 38.10000 8 TYR F C 1
ATOM 3589 O O . TYR F 1 9 ? 52.04600 -21.73600 102.52800 1.000 35.36000 8 TYR F O 1
ATOM 3598 N N . LYS F 1 10 ? 49.87400 -21.91800 101.98100 1.000 28.03000 9 LYS F N 1
ATOM 3599 C CA . LYS F 1 10 ? 49.57500 -23.04100 102.84300 1.000 34.39000 9 LYS F CA 1
ATOM 3600 C C . LYS F 1 10 ? 48.91900 -24.13500 102.01200 1.000 40.33000 9 LYS F C 1
ATOM 3601 O O . LYS F 1 10 ? 48.55100 -23.91500 100.85600 1.000 36.02000 9 LYS F O 1
ATOM 3607 N N . PRO F 1 11 ? 48.77400 -25.33400 102.57100 1.000 45.88000 10 PRO F N 1
ATOM 3608 C CA . PRO F 1 11 ? 48.24400 -26.44700 101.77600 1.000 34.86000 10 PRO F CA 1
ATOM 3609 C C . PRO F 1 11 ? 46.77900 -26.25000 101.42400 1.000 28.97000 10 PRO F C 1
ATOM 3610 O O . PRO F 1 11 ? 46.01900 -25.59700 102.14400 1.000 34.31000 10 PRO F O 1
ATOM 3614 N N . HIS F 1 12 ? 46.38800 -26.83300 100.29500 1.000 32.34000 11 HIS F N 1
ATOM 3615 C CA . HIS F 1 12 ? 44.98600 -26.86100 99.92100 1.000 27.50000 11 HIS F CA 1
ATOM 3616 C C . HIS F 1 12 ? 44.22300 -27.85600 100.79000 1.000 38.33000 11 HIS F C 1
ATOM 3617 O O . HIS F 1 12 ? 44.79600 -28.76000 101.40400 1.000 54.68000 11 HIS F O 1
ATOM 3624 N N . THR F 1 13 ? 42.90900 -27.67100 100.84000 1.000 39.21000 12 THR F N 1
ATOM 3625 C CA . THR F 1 13 ? 41.99900 -28.64700 101.41700 1.000 31.84000 12 THR F CA 1
ATOM 3626 C C . THR F 1 13 ? 40.80600 -28.79900 100.48600 1.000 43.53000 12 THR F C 1
ATOM 3627 O O . THR F 1 13 ? 40.50900 -27.91700 99.67700 1.000 34.67000 12 THR F O 1
ATOM 3631 N N . GLU F 1 14 ? 40.12500 -29.94200 100.60000 1.000 33.92000 13 GLU F N 1
ATOM 3632 C CA . GLU F 1 14 ? 38.96700 -30.18800 99.74800 1.000 37.51000 13 GLU F CA 1
ATOM 3633 C C . GLU F 1 14 ? 37.91700 -29.09800 99.92200 1.000 36.80000 13 GLU F C 1
ATOM 3634 O O . GLU F 1 14 ? 37.32000 -28.63600 98.94200 1.000 35.81000 13 GLU F O 1
ATOM 3636 N N . GLU F 1 15 ? 37.68000 -28.67100 101.16400 1.000 36.45000 14 GLU F N 1
ATOM 3637 C CA . GLU F 1 15 ? 36.70200 -27.61800 101.41000 1.000 36.86000 14 GLU F CA 1
ATOM 3638 C C . GLU F 1 15 ? 37.12000 -26.31200 100.74600 1.000 33.53000 14 GLU F C 1
ATOM 3639 O O . GLU F 1 15 ? 36.28800 -25.61400 100.15400 1.000 28.83000 14 GLU F O 1
ATOM 3645 N N . LYS F 1 16 ? 38.40600 -25.96700 100.82800 1.000 25.49000 15 LYS F N 1
ATOM 3646 C CA . LYS F 1 16 ? 38.87800 -24.72500 100.22500 1.000 34.10000 15 LYS F CA 1
ATOM 3647 C C . LYS F 1 16 ? 38.78700 -24.78200 98.70500 1.000 36.63000 15 LYS F C 1
ATOM 3648 O O . LYS F 1 16 ? 38.31600 -23.83300 98.06700 1.000 28.85000 15 LYS F O 1
ATOM 3654 N N . ILE F 1 17 ? 39.23500 -25.88900 98.10700 1.000 33.01000 16 ILE F N 1
ATOM 3655 C CA . ILE F 1 17 ? 39.19000 -26.02000 96.65300 1.000 29.29000 16 ILE F CA 1
ATOM 3656 C C . ILE F 1 17 ? 37.76700 -25.82100 96.14700 1.000 27.75000 16 ILE F C 1
ATOM 3657 O O . ILE F 1 17 ? 37.52600 -25.07000 95.19500 1.000 29.29000 16 ILE F O 1
ATOM 3662 N N . GLY F 1 18 ? 36.80300 -26.49300 96.77800 1.000 21.82000 17 GLY F N 1
ATOM 3663 C CA . GLY F 1 18 ? 35.41900 -26.33500 96.36200 1.000 25.55000 17 GLY F CA 1
ATOM 3664 C C . GLY F 1 18 ? 34.95300 -24.89500 96.44300 1.000 31.25000 17 GLY F C 1
ATOM 3665 O O . GLY F 1 18 ? 34.35100 -24.36800 95.50500 1.000 25.01000 17 GLY F O 1
ATOM 3666 N N . LYS F 1 19 ? 35.23500 -24.23500 97.56900 1.000 27.93000 18 LYS F N 1
ATOM 3667 C CA . LYS F 1 19 ? 34.78100 -22.86000 97.75000 1.000 26.30000 18 LYS F CA 1
ATOM 3668 C C . LYS F 1 19 ? 35.44500 -21.91900 96.75300 1.000 18.70000 18 LYS F C 1
ATOM 3669 O O . LYS F 1 19 ? 34.77900 -21.06600 96.15500 1.000 20.58000 18 LYS F O 1
ATOM 3675 N N . VAL F 1 20 ? 36.75900 -22.05600 96.56100 1.000 20.89000 19 VAL F N 1
ATOM 3676 C CA . VAL F 1 20 ? 37.46700 -21.16800 95.64300 1.000 23.11000 19 VAL F CA 1
ATOM 3677 C C . VAL F 1 20 ? 36.94800 -21.34400 94.22200 1.000 30.77000 19 VAL F C 1
ATOM 3678 O O . VAL F 1 20 ? 36.74000 -20.36400 93.49500 1.000 22.58000 19 VAL F O 1
ATOM 3682 N N . ASN F 1 21 ? 36.72800 -22.59200 93.80200 1.000 22.76000 20 ASN F N 1
ATOM 3683 C CA . ASN F 1 21 ? 36.20000 -22.82500 92.46200 1.000 18.77000 20 ASN F CA 1
ATOM 3684 C C . ASN F 1 21 ? 34.76300 -22.33300 92.33400 1.000 20.70000 20 ASN F C 1
ATOM 3685 O O . ASN F 1 21 ? 34.35100 -21.90700 91.24900 1.000 24.10000 20 ASN F O 1
ATOM 3690 N N . ALA F 1 22 ? 33.98900 -22.38000 93.42100 1.000 21.07000 21 ALA F N 1
ATOM 3691 C CA . ALA F 1 22 ? 32.64200 -21.82200 93.38800 1.000 21.45000 21 ALA F CA 1
ATOM 3692 C C . ALA F 1 22 ? 32.67800 -20.31200 93.18300 1.000 20.26000 21 ALA F C 1
ATOM 3693 O O . ALA F 1 22 ? 31.84600 -19.75700 92.45500 1.000 17.98000 21 ALA F O 1
ATOM 3695 N N . ILE F 1 23 ? 33.63200 -19.63200 93.81900 1.000 18.27000 22 ILE F N 1
ATOM 3696 C CA . ILE F 1 23 ? 33.77800 -18.19300 93.62500 1.000 22.28000 22 ILE F CA 1
ATOM 3697 C C . ILE F 1 23 ? 34.17600 -17.89200 92.18600 1.000 19.64000 22 ILE F C 1
ATOM 3698 O O . ILE F 1 23 ? 33.55100 -17.06700 91.50900 1.000 18.24000 22 ILE F O 1
ATOM 3703 N N . LYS F 1 24 ? 35.20800 -18.56400 91.72500 1.000 19.75000 23 LYS F N 1
ATOM 3704 C CA . LYS F 1 24 ? 35.69300 -18.34000 90.38500 1.000 25.88000 23 LYS F CA 1
ATOM 3705 C C . LYS F 1 24 ? 34.61800 -18.60900 89.31100 1.000 29.59000 23 LYS F C 1
ATOM 3706 O O . LYS F 1 24 ? 34.53400 -17.89600 88.33800 1.000 22.79000 23 LYS F O 1
ATOM 3712 N N . ASP F 1 25 ? 33.78600 -19.61400 89.53400 1.000 20.35000 24 ASP F N 1
ATOM 3713 C CA . ASP F 1 25 ? 32.74400 -19.94900 88.58400 1.000 24.82000 24 ASP F CA 1
ATOM 3714 C C . ASP F 1 25 ? 31.71900 -18.83200 88.46800 1.000 24.14000 24 ASP F C 1
ATOM 3715 O O . ASP F 1 25 ? 31.37000 -18.44000 87.39300 1.000 20.02000 24 ASP F O 1
ATOM 3720 N N . ALA F 1 26 ? 31.26400 -18.31600 89.59400 1.000 14.68000 25 ALA F N 1
ATOM 3721 C CA . ALA F 1 26 ? 30.32700 -17.21800 89.56400 1.000 21.28000 25 ALA F CA 1
ATOM 3722 C C . ALA F 1 26 ? 30.99100 -15.93600 88.98900 1.000 21.38000 25 ALA F C 1
ATOM 3723 O O . ALA F 1 26 ? 30.36400 -15.18300 88.27800 1.000 22.88000 25 ALA F O 1
ATOM 3725 N N . GLU F 1 27 ? 32.27100 -15.74600 89.28200 1.000 18.86000 26 GLU F N 1
ATOM 3726 C CA . GLU F 1 27 ? 33.04300 -14.62500 88.79800 1.000 15.83000 26 GLU F CA 1
ATOM 3727 C C . GLU F 1 27 ? 33.05300 -14.61900 87.27400 1.000 24.83000 26 GLU F C 1
ATOM 3728 O O . GLU F 1 27 ? 32.66900 -13.67400 86.65400 1.000 18.64000 26 GLU F O 1
ATOM 3734 N N . VAL F 1 28 ? 33.44300 -15.74400 86.70300 1.000 25.25000 27 VAL F N 1
ATOM 3735 C CA . VAL F 1 28 ? 33.52100 -15.90600 85.27300 1.000 18.27000 27 VAL F CA 1
ATOM 3736 C C . VAL F 1 28 ? 32.18300 -15.67400 84.57500 1.000 20.17000 27 VAL F C 1
ATOM 3737 O O . VAL F 1 28 ? 32.15000 -15.08300 83.53800 1.000 22.66000 27 VAL F O 1
ATOM 3741 N N . ARG F 1 29 ? 31.09600 -16.13200 85.18100 1.000 21.87000 28 ARG F N 1
ATOM 3742 C CA . ARG F 1 29 ? 29.76800 -15.93200 84.65400 1.000 21.37000 28 ARG F CA 1
ATOM 3743 C C . ARG F 1 29 ? 29.51800 -14.44300 84.48100 1.000 23.64000 28 ARG F C 1
ATOM 3744 O O . ARG F 1 29 ? 29.11500 -14.00400 83.44200 1.000 21.64000 28 ARG F O 1
ATOM 3752 N N . LEU F 1 30 ? 29.76800 -13.68000 85.52700 1.000 17.92000 29 LEU F N 1
ATOM 3753 C CA . LEU F 1 30 ? 29.56300 -12.24000 85.42300 1.000 20.23000 29 LEU F CA 1
ATOM 3754 C C . LEU F 1 30 ? 30.55400 -11.61300 84.45100 1.000 14.13000 29 LEU F C 1
ATOM 3755 O O . LEU F 1 30 ? 30.18200 -10.74800 83.64900 1.000 16.41000 29 LEU F O 1
ATOM 3760 N N . GLY F 1 31 ? 31.81700 -12.04200 84.50200 1.000 15.82000 30 GLY F N 1
ATOM 3761 C CA . GLY F 1 31 ? 32.81800 -11.48500 83.60900 1.000 15.29000 30 GLY F CA 1
ATOM 3762 C C . GLY F 1 31 ? 32.50800 -11.71300 82.14400 1.000 24.30000 30 GLY F C 1
ATOM 3763 O O . GLY F 1 31 ? 32.81200 -10.86300 81.30200 1.000 16.55000 30 GLY F O 1
ATOM 3764 N N . LEU F 1 32 ? 31.90700 -12.85900 81.81400 1.000 19.58000 31 LEU F N 1
ATOM 3765 C CA . LEU F 1 32 ? 31.53500 -13.11600 80.42700 1.000 18.08000 31 LEU F CA 1
ATOM 3766 C C . LEU F 1 32 ? 30.37400 -12.23300 79.98900 1.000 15.26000 31 LEU F C 1
ATOM 3767 O O . LEU F 1 32 ? 30.25600 -11.91100 78.80100 1.000 18.09000 31 LEU F O 1
ATOM 3772 N N . ILE F 1 33 ? 29.50900 -11.83600 80.92300 1.000 19.17000 32 ILE F N 1
ATOM 3773 C CA . ILE F 1 33 ? 28.49200 -10.83600 80.60700 1.000 20.23000 32 ILE F CA 1
ATOM 3774 C C . ILE F 1 33 ? 29.15600 -9.50800 80.26500 1.000 19.11000 32 ILE F C 1
ATOM 3775 O O . ILE F 1 33 ? 28.81400 -8.85900 79.27000 1.000 17.39000 32 ILE F O 1
ATOM 3780 N N . PHE F 1 34 ? 30.12100 -9.08700 81.08800 1.000 16.47000 33 PHE F N 1
ATOM 3781 C CA . PHE F 1 34 ? 30.90100 -7.89600 80.76400 1.000 16.98000 33 PHE F CA 1
ATOM 3782 C C . PHE F 1 34 ? 31.55600 -8.03100 79.39600 1.000 17.67000 33 PHE F C 1
ATOM 3783 O O . PHE F 1 34 ? 31.53400 -7.09300 78.59000 1.000 17.86000 33 PHE F O 1
ATOM 3791 N N . ASP F 1 35 ? 32.14300 -9.19800 79.11800 1.000 17.97000 34 ASP F N 1
ATOM 3792 C CA . ASP F 1 35 ? 32.83700 -9.40700 77.85200 1.000 20.82000 34 ASP F CA 1
ATOM 3793 C C . ASP F 1 35 ? 31.88600 -9.28100 76.66800 1.000 17.03000 34 ASP F C 1
ATOM 3794 O O . ASP F 1 35 ? 32.22500 -8.66200 75.65300 1.000 15.27000 34 ASP F O 1
ATOM 3799 N N . ALA F 1 36 ? 30.69200 -9.86800 76.77600 1.000 18.60000 35 ALA F N 1
ATOM 3800 C CA . ALA F 1 36 ? 29.72700 -9.78100 75.68500 1.000 22.74000 35 ALA F CA 1
ATOM 3801 C C . ALA F 1 36 ? 29.29500 -8.34100 75.44500 1.000 25.78000 35 ALA F C 1
ATOM 3802 O O . ALA F 1 36 ? 29.20600 -7.89300 74.29600 1.000 17.22000 35 ALA F O 1
ATOM 3804 N N . LEU F 1 37 ? 29.01500 -7.59900 76.51900 1.000 17.90000 36 LEU F N 1
ATOM 3805 C CA . LEU F 1 37 ? 28.66200 -6.19200 76.36800 1.000 18.55000 36 LEU F CA 1
ATOM 3806 C C . LEU F 1 37 ? 29.80900 -5.40600 75.74700 1.000 13.18000 36 LEU F C 1
ATOM 3807 O O . LEU F 1 37 ? 29.58700 -4.52900 74.90400 1.000 13.98000 36 LEU F O 1
ATOM 3812 N N . TYR F 1 38 ? 31.03400 -5.70800 76.12800 1.000 14.94000 37 TYR F N 1
ATOM 3813 C CA . TYR F 1 38 ? 32.20200 -5.03900 75.59000 1.000 14.11000 37 TYR F CA 1
ATOM 3814 C C . TYR F 1 38 ? 32.28900 -5.20200 74.07600 1.000 19.59000 37 TYR F C 1
ATOM 3815 O O . TYR F 1 38 ? 32.48100 -4.26500 73.37100 1.000 16.28000 37 TYR F O 1
ATOM 3824 N N . ASP F 1 39 ? 32.14200 -6.42400 73.62800 1.000 19.78000 38 ASP F N 1
ATOM 3825 C CA . ASP F 1 39 ? 32.18000 -6.73000 72.21500 1.000 25.18000 38 ASP F CA 1
ATOM 3826 C C . ASP F 1 39 ? 31.08600 -6.00500 71.43400 1.000 17.15000 38 ASP F C 1
ATOM 3827 O O . ASP F 1 39 ? 31.31700 -5.51900 70.40000 1.000 25.88000 38 ASP F O 1
ATOM 3832 N N . GLU F 1 40 ? 29.90600 -5.91300 71.99300 1.000 21.92000 39 GLU F N 1
ATOM 3833 C CA . GLU F 1 40 ? 28.80400 -5.20200 71.38100 1.000 23.95000 39 GLU F CA 1
ATOM 3834 C C . GLU F 1 40 ? 29.16500 -3.72500 71.18500 1.000 25.16000 39 GLU F C 1
ATOM 3835 O O . GLU F 1 40 ? 29.00300 -3.18800 70.12900 1.000 19.07000 39 GLU F O 1
ATOM 3841 N N . PHE F 1 41 ? 29.65400 -3.09700 72.24500 1.000 15.70000 40 PHE F N 1
ATOM 3842 C CA . PHE F 1 41 ? 30.03700 -1.71900 72.18700 1.000 16.02000 40 PHE F CA 1
ATOM 3843 C C . PHE F 1 41 ? 31.15600 -1.50700 71.17000 1.000 19.71000 40 PHE F C 1
ATOM 3844 O O . PHE F 1 41 ? 31.15600 -0.53500 70.47600 1.000 16.21000 40 PHE F O 1
ATOM 3852 N N . TRP F 1 42 ? 32.08100 -2.45100 71.10600 1.000 18.10000 41 TRP F N 1
ATOM 3853 C CA . TRP F 1 42 ? 33.19300 -2.35400 70.18100 1.000 24.61000 41 TRP F CA 1
ATOM 3854 C C . TRP F 1 42 ? 32.73200 -2.33800 68.72800 1.000 21.14000 41 TRP F C 1
ATOM 3855 O O . TRP F 1 42 ? 33.14100 -1.49700 67.97400 1.000 25.58000 41 TRP F O 1
ATOM 3866 N N . GLU F 1 43 ? 31.86500 -3.26900 68.38000 1.000 20.82000 42 GLU F N 1
ATOM 3867 C CA . GLU F 1 43 ? 31.34400 -3.33400 67.02700 1.000 27.98000 42 GLU F CA 1
ATOM 3868 C C . GLU F 1 43 ? 30.59200 -2.05400 66.69100 1.000 31.73000 42 GLU F C 1
ATOM 3869 O O . GLU F 1 43 ? 30.77900 -1.48800 65.64500 1.000 32.10000 42 GLU F O 1
ATOM 3875 N N . ALA F 1 44 ? 29.76800 -1.57800 67.60200 1.000 21.90000 43 ALA F N 1
ATOM 3876 C CA . ALA F 1 44 ? 29.04400 -0.35100 67.38100 1.000 28.29000 43 ALA F CA 1
ATOM 3877 C C . ALA F 1 44 ? 29.97500 0.85200 67.14700 1.000 30.59000 43 ALA F C 1
ATOM 3878 O O . ALA F 1 44 ? 29.68800 1.68700 66.34000 1.000 28.66000 43 ALA F O 1
ATOM 3880 N N . LEU F 1 45 ? 31.07100 0.92500 67.88200 1.000 24.13000 44 LEU F N 1
ATOM 3881 C CA . LEU F 1 45 ? 32.01000 2.01300 67.74300 1.000 20.50000 44 LEU F CA 1
ATOM 3882 C C . LEU F 1 45 ? 32.73800 1.89100 66.42700 1.000 32.32000 44 LEU F C 1
ATOM 3883 O O . LEU F 1 45 ? 32.97200 2.86400 65.74900 1.000 30.79000 44 LEU F O 1
ATOM 3888 N N . ASP F 1 46 ? 33.08000 0.67000 66.06800 1.000 24.07000 45 ASP F N 1
ATOM 3889 C CA . ASP F 1 46 ? 33.78200 0.40600 64.83100 1.000 32.96000 45 ASP F CA 1
ATOM 3890 C C . ASP F 1 46 ? 33.02000 0.84400 63.57700 1.000 34.13000 45 ASP F C 1
ATOM 3891 O O . ASP F 1 46 ? 33.63200 1.24200 62.64000 1.000 31.24000 45 ASP F O 1
ATOM 3896 N N . ASN F 1 47 ? 31.69300 0.76600 63.58100 1.000 37.36000 46 ASN F N 1
ATOM 3897 C CA . ASN F 1 47 ? 30.88900 1.19200 62.45000 1.000 35.76000 46 ASN F CA 1
ATOM 3898 C C . ASN F 1 47 ? 31.01900 2.64500 62.09300 1.000 38.48000 46 ASN F C 1
ATOM 3899 O O . ASN F 1 47 ? 30.89100 2.98000 60.94100 1.000 41.73000 46 ASN F O 1
ATOM 3904 N N . CYS F 1 48 ? 31.21200 3.51300 63.06900 1.000 29.02000 47 CYS F N 1
ATOM 3905 C CA . CYS F 1 48 ? 31.30200 4.92700 62.78700 1.000 29.17000 47 CYS F CA 1
ATOM 3906 C C . CYS F 1 48 ? 32.03600 5.67100 63.87500 1.000 35.37000 47 CYS F C 1
ATOM 3907 O O . CYS F 1 48 ? 31.44400 6.11400 64.82500 1.000 32.68000 47 CYS F O 1
ATOM 3910 N N . GLU F 1 49 ? 33.33000 5.84100 63.71600 1.000 36.62000 48 GLU F N 1
ATOM 3911 C CA . GLU F 1 49 ? 34.07700 6.56800 64.72700 1.000 40.57000 48 GLU F CA 1
ATOM 3912 C C . GLU F 1 49 ? 33.82200 8.08000 64.78800 1.000 42.08000 48 GLU F C 1
ATOM 3913 O O . GLU F 1 49 ? 34.22300 8.69400 65.73600 1.000 43.75000 48 GLU F O 1
ATOM 3919 N N . ASP F 1 50 ? 33.16000 8.67500 63.80400 1.000 38.06000 49 ASP F N 1
ATOM 3920 C CA . ASP F 1 50 ? 32.88500 10.10300 63.84800 1.000 33.52000 49 ASP F CA 1
ATOM 3921 C C . ASP F 1 50 ? 31.43700 10.48700 64.13600 1.000 38.16000 49 ASP F C 1
ATOM 3922 O O . ASP F 1 50 ? 31.08900 11.63700 64.15100 1.000 53.47000 49 ASP F O 1
ATOM 3927 N N . CYS F 1 51 ? 30.60600 9.50100 64.39600 1.000 35.69000 50 CYS F N 1
ATOM 3928 C CA . CYS F 1 51 ? 29.22700 9.74700 64.72600 1.000 31.67000 50 CYS F CA 1
ATOM 3929 C C . CYS F 1 51 ? 29.03700 10.32200 66.12700 1.000 38.80000 50 CYS F C 1
ATOM 3930 O O . CYS F 1 51 ? 29.92600 10.28300 66.95400 1.000 41.78000 50 CYS F O 1
ATOM 3933 N N . GLU F 1 52 ? 27.84600 10.82900 66.39000 1.000 34.22000 51 GLU F N 1
ATOM 3934 C CA . GLU F 1 52 ? 27.54000 11.40100 67.68500 1.000 59.59000 51 GLU F CA 1
ATOM 3935 C C . GLU F 1 52 ? 27.81300 10.44100 68.83300 1.000 43.70000 51 GLU F C 1
ATOM 3936 O O . GLU F 1 52 ? 28.48600 10.78400 69.74100 1.000 49.94000 51 GLU F O 1
ATOM 3942 N N . PHE F 1 53 ? 27.31200 9.22500 68.73200 1.000 43.52000 52 PHE F N 1
ATOM 3943 C CA . PHE F 1 53 ? 27.46800 8.24700 69.78800 1.000 38.97000 52 PHE F CA 1
ATOM 3944 C C . PHE F 1 53 ? 28.83800 7.59200 69.96800 1.000 27.22000 52 PHE F C 1
ATOM 3945 O O . PHE F 1 53 ? 29.02900 6.86100 70.90700 1.000 24.41000 52 PHE F O 1
ATOM 3953 N N . ALA F 1 54 ? 29.77800 7.86800 69.07900 1.000 26.85000 53 ALA F N 1
ATOM 3954 C CA . ALA F 1 54 ? 31.09500 7.26500 69.16600 1.000 22.08000 53 ALA F CA 1
ATOM 3955 C C . ALA F 1 54 ? 31.75900 7.52800 70.51700 1.000 24.46000 53 ALA F C 1
ATOM 3956 O O . ALA F 1 54 ? 32.30000 6.64600 71.11900 1.000 19.83000 53 ALA F O 1
ATOM 3958 N N . LYS F 1 55 ? 31.68500 8.76000 70.97200 1.000 20.11000 54 LYS F N 1
ATOM 3959 C CA . LYS F 1 55 ? 32.25800 9.11800 72.23800 1.000 28.62000 54 LYS F CA 1
ATOM 3960 C C . LYS F 1 55 ? 31.62400 8.30400 73.37900 1.000 26.81000 54 LYS F C 1
ATOM 3961 O O . LYS F 1 55 ? 32.31300 7.80700 74.22700 1.000 20.53000 54 LYS F O 1
ATOM 3967 N N . ASN F 1 56 ? 30.31200 8.17200 73.35000 1.000 17.56000 55 ASN F N 1
ATOM 3968 C CA . ASN F 1 56 ? 29.58200 7.43300 74.34100 1.000 21.39000 55 ASN F CA 1
ATOM 3969 C C . ASN F 1 56 ? 29.98600 5.94100 74.35600 1.000 27.55000 55 ASN F C 1
ATOM 3970 O O . ASN F 1 56 ? 30.15800 5.35100 75.40500 1.000 16.98000 55 ASN F O 1
ATOM 3975 N N . TYR F 1 57 ? 30.14100 5.37000 73.17100 1.000 21.01000 56 TYR F N 1
ATOM 3976 C CA . TYR F 1 57 ? 30.54300 3.98700 73.05100 1.000 21.18000 56 TYR F CA 1
ATOM 3977 C C . TYR F 1 57 ? 31.96600 3.79500 73.58100 1.000 22.79000 56 TYR F C 1
ATOM 3978 O O . TYR F 1 57 ? 32.22200 2.85300 74.29200 1.000 13.98000 56 TYR F O 1
ATOM 3987 N N . ALA F 1 58 ? 32.85400 4.71500 73.24800 1.000 13.78000 57 ALA F N 1
ATOM 3988 C CA . ALA F 1 58 ? 34.22400 4.61100 73.73900 1.000 22.47000 57 ALA F CA 1
ATOM 3989 C C . ALA F 1 58 ? 34.26900 4.68500 75.26000 1.000 21.36000 57 ALA F C 1
ATOM 3990 O O . ALA F 1 58 ? 35.03300 3.95600 75.90300 1.000 18.57000 57 ALA F O 1
ATOM 3992 N N . GLU F 1 59 ? 33.45800 5.56300 75.85300 1.000 17.40000 58 GLU F N 1
ATOM 3993 C CA . GLU F 1 59 ? 33.41400 5.65600 77.30800 1.000 18.81000 58 GLU F CA 1
ATOM 3994 C C . GLU F 1 59 ? 32.87300 4.37000 77.92400 1.000 16.35000 58 GLU F C 1
ATOM 3995 O O . GLU F 1 59 ? 33.39300 3.89300 78.94000 1.000 13.99000 58 GLU F O 1
ATOM 4001 N N . SER F 1 60 ? 31.83200 3.79000 77.32200 1.000 12.74000 59 SER F N 1
ATOM 4002 C CA . SER F 1 60 ? 31.28900 2.54100 77.84900 1.000 12.47000 59 SER F CA 1
ATOM 4003 C C . SER F 1 60 ? 32.33000 1.43000 77.81700 1.000 15.65000 59 SER F C 1
ATOM 4004 O O . SER F 1 60 ? 32.38800 0.59900 78.73100 1.000 13.88000 59 SER F O 1
ATOM 4007 N N . LEU F 1 61 ? 33.16300 1.39700 76.77400 1.000 11.09000 60 LEU F N 1
ATOM 4008 C CA . LEU F 1 61 ? 34.24400 0.41700 76.72500 1.000 15.08000 60 LEU F CA 1
ATOM 4009 C C . LEU F 1 61 ? 35.20100 0.60300 77.89600 1.000 13.64000 60 LEU F C 1
ATOM 4010 O O . LEU F 1 61 ? 35.56400 -0.36300 78.57700 1.000 13.99000 60 LEU F O 1
ATOM 4015 N N . ASP F 1 62 ? 35.62200 1.84600 78.14500 1.000 12.69000 61 ASP F N 1
ATOM 4016 C CA . ASP F 1 62 ? 36.51100 2.11400 79.27100 1.000 11.93000 61 ASP F CA 1
ATOM 4017 C C . ASP F 1 62 ? 35.86000 1.72600 80.59200 1.000 16.02000 61 ASP F C 1
ATOM 4018 O O . ASP F 1 62 ? 36.52900 1.21900 81.50000 1.000 13.92000 61 ASP F O 1
ATOM 4023 N N . GLN F 1 63 ? 34.55200 1.95700 80.71700 1.000 12.15000 62 GLN F N 1
ATOM 4024 C CA . GLN F 1 63 ? 33.86500 1.64100 81.96300 1.000 11.61000 62 GLN F CA 1
ATOM 4025 C C . GLN F 1 63 ? 33.70600 0.13800 82.15300 1.000 16.91000 62 GLN F C 1
ATOM 4026 O O . GLN F 1 63 ? 33.76000 -0.35000 83.28800 1.000 14.75000 62 GLN F O 1
ATOM 4032 N N . LEU F 1 64 ? 33.51600 -0.61000 81.06300 1.000 14.06000 63 LEU F N 1
ATOM 4033 C CA . LEU F 1 64 ? 33.46500 -2.06300 81.17700 1.000 11.82000 63 LEU F CA 1
ATOM 4034 C C . LEU F 1 64 ? 34.84200 -2.64700 81.46700 1.000 13.00000 63 LEU F C 1
ATOM 4035 O O . LEU F 1 64 ? 34.94800 -3.67400 82.14700 1.000 14.59000 63 LEU F O 1
ATOM 4040 N N . THR F 1 65 ? 35.90500 -2.01300 80.96600 1.000 10.24000 64 THR F N 1
ATOM 4041 C CA . THR F 1 65 ? 37.25100 -2.43300 81.34000 1.000 16.66000 64 THR F CA 1
ATOM 4042 C C . THR F 1 65 ? 37.49400 -2.21500 82.82800 1.000 18.03000 64 THR F C 1
ATOM 4043 O O . THR F 1 65 ? 38.13100 -3.04200 83.49100 1.000 15.47000 64 THR F O 1
ATOM 4047 N N . ILE F 1 66 ? 36.99000 -1.10500 83.37100 1.000 14.64000 65 ILE F N 1
ATOM 4048 C CA . ILE F 1 66 ? 37.06200 -0.88600 84.81300 1.000 10.92000 65 ILE F CA 1
ATOM 4049 C C . ILE F 1 66 ? 36.27300 -1.95900 85.54900 1.000 9.54000 65 ILE F C 1
ATOM 4050 O O . ILE F 1 66 ? 36.73100 -2.50700 86.55900 1.000 11.64000 65 ILE F O 1
ATOM 4055 N N . ALA F 1 67 ? 35.07300 -2.27600 85.05500 1.000 9.06000 66 ALA F N 1
ATOM 4056 C CA . ALA F 1 67 ? 34.22900 -3.26400 85.71800 1.000 14.16000 66 ALA F CA 1
ATOM 4057 C C . ALA F 1 67 ? 34.92300 -4.61800 85.79700 1.000 11.05000 66 ALA F C 1
ATOM 4058 O O . ALA F 1 67 ? 34.91300 -5.27400 86.84500 1.000 9.34000 66 ALA F O 1
ATOM 4060 N N . LYS F 1 68 ? 35.52400 -5.05800 84.68800 1.000 8.51000 67 LYS F N 1
ATOM 4061 C CA . LYS F 1 68 ? 36.26000 -6.31800 84.69800 1.000 14.18000 67 LYS F CA 1
ATOM 4062 C C . LYS F 1 68 ? 37.37200 -6.29700 85.73800 1.000 13.25000 67 LYS F C 1
ATOM 4063 O O . LYS F 1 68 ? 37.57400 -7.27700 86.46500 1.000 15.69000 67 LYS F O 1
ATOM 4069 N N . THR F 1 69 ? 38.10900 -5.18800 85.81800 1.000 13.62000 68 THR F N 1
ATOM 4070 C CA . THR F 1 69 ? 39.18800 -5.08300 86.79500 1.000 10.08000 68 THR F CA 1
ATOM 4071 C C . THR F 1 69 ? 38.65500 -5.19600 88.21800 1.000 14.59000 68 THR F C 1
ATOM 4072 O O . THR F 1 69 ? 39.23500 -5.89900 89.05300 1.000 12.70000 68 THR F O 1
ATOM 4076 N N . LYS F 1 70 ? 37.54900 -4.50900 88.51200 1.000 12.53000 69 LYS F N 1
ATOM 4077 C CA . LYS F 1 70 ? 36.96600 -4.58000 89.84800 1.000 12.61000 69 LYS F CA 1
ATOM 4078 C C . LYS F 1 70 ? 36.49900 -5.99300 90.17000 1.000 11.61000 69 LYS F C 1
ATOM 4079 O O . LYS F 1 70 ? 36.64700 -6.46100 91.30500 1.000 13.19000 69 LYS F O 1
ATOM 4085 N N . LEU F 1 71 ? 35.92700 -6.68700 89.18400 1.000 10.49000 70 LEU F N 1
ATOM 4086 C CA . LEU F 1 71 ? 35.44200 -8.04300 89.41900 1.000 11.59000 70 LEU F CA 1
ATOM 4087 C C . LEU F 1 71 ? 36.59000 -8.99500 89.73300 1.000 15.12000 70 LEU F C 1
ATOM 4088 O O . LEU F 1 71 ? 36.46900 -9.85300 90.61600 1.000 11.55000 70 LEU F O 1
ATOM 4093 N N . LYS F 1 72 ? 37.71000 -8.86600 89.01900 1.000 13.98000 71 LYS F N 1
ATOM 4094 C CA . LYS F 1 72 ? 38.86100 -9.71600 89.30500 1.000 16.36000 71 LYS F CA 1
ATOM 4095 C C . LYS F 1 72 ? 39.41800 -9.43300 90.69500 1.000 20.46000 71 LYS F C 1
ATOM 4096 O O . LYS F 1 72 ? 39.82000 -10.35700 91.41300 1.000 13.60000 71 LYS F O 1
ATOM 4102 N N . GLU F 1 73 ? 39.44800 -8.16000 91.09400 1.000 12.09000 72 GLU F N 1
ATOM 4103 C CA . GLU F 1 73 ? 39.87700 -7.82300 92.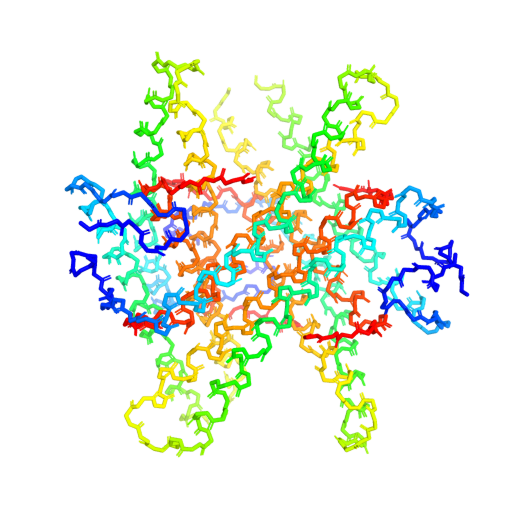44700 1.000 11.56000 72 GLU F CA 1
ATOM 4104 C C . GLU F 1 73 ? 38.94400 -8.43300 93.48600 1.000 10.05000 72 GLU F C 1
ATOM 4105 O O . GLU F 1 73 ? 39.39900 -8.98800 94.49200 1.000 16.51000 72 GLU F O 1
ATOM 4111 N N . ALA F 1 74 ? 37.63100 -8.34600 93.25500 1.000 10.93000 73 ALA F N 1
ATOM 4112 C CA . ALA F 1 74 ? 36.67800 -8.94100 94.18600 1.000 15.12000 73 ALA F CA 1
ATOM 4113 C C . ALA F 1 74 ? 36.92500 -10.43600 94.34900 1.000 14.71000 73 ALA F C 1
ATOM 4114 O O . ALA F 1 74 ? 36.91500 -10.95700 95.47200 1.000 12.76000 73 ALA F O 1
ATOM 4116 N N . SER F 1 75 ? 37.15500 -11.14300 93.24000 1.000 11.70000 74 SER F N 1
ATOM 4117 C CA . SER F 1 75 ? 37.38200 -12.58200 93.31900 1.000 13.11000 74 SER F CA 1
ATOM 4118 C C . SER F 1 75 ? 38.70400 -12.89000 94.01400 1.000 15.59000 74 SER F C 1
ATOM 4119 O O . SER F 1 75 ? 38.79000 -13.83700 94.80600 1.000 15.78000 74 SER F O 1
ATOM 4122 N N . MET F 1 76 ? 39.74500 -12.10200 93.73800 1.000 12.45000 75 MET F N 1
ATOM 4123 C CA . MET F 1 76 ? 41.03500 -12.33400 94.38300 1.000 13.89000 75 MET F CA 1
ATOM 4124 C C . MET F 1 76 ? 40.94500 -12.12600 95.89100 1.000 17.34000 75 MET F C 1
ATOM 4125 O O . MET F 1 76 ? 41.49700 -12.91600 96.66700 1.000 14.44000 75 MET F O 1
ATOM 4130 N N . TRP F 1 77 ? 40.25200 -11.07100 96.32800 1.000 12.83000 76 TRP F N 1
ATOM 4131 C CA . TRP F 1 77 ? 40.07800 -10.85200 97.76100 1.000 15.93000 76 TRP F CA 1
ATOM 4132 C C . TRP F 1 77 ? 39.27100 -11.97700 98.39700 1.000 17.73000 76 TRP F C 1
ATOM 4133 O O . TRP F 1 77 ? 39.58500 -12.42800 99.50400 1.000 14.26000 76 TRP F O 1
ATOM 4144 N N . ALA F 1 78 ? 38.22200 -12.44200 97.71500 1.000 14.35000 77 ALA F N 1
ATOM 4145 C CA . ALA F 1 78 ? 37.38500 -13.49900 98.27400 1.000 18.79000 77 ALA F CA 1
ATOM 4146 C C . ALA F 1 78 ? 38.14500 -14.81900 98.36100 1.000 18.86000 77 ALA F C 1
ATOM 4147 O O . ALA F 1 78 ? 38.10200 -15.50500 99.38900 1.000 16.62000 77 ALA F O 1
ATOM 4149 N N . CYS F 1 79 ? 38.85300 -15.16300 97.30400 1.000 15.55000 78 CYS F N 1
ATOM 4150 C CA . CYS F 1 79 ? 39.65900 -16.36500 97.27000 1.000 15.48000 78 CYS F CA 1
ATOM 4151 C C . CYS F 1 79 ? 40.74300 -16.34000 98.35400 1.000 20.13000 78 CYS F C 1
ATOM 4152 O O . CYS F 1 79 ? 40.95500 -17.31600 99.01500 1.000 17.14000 78 CYS F O 1
ATOM 4155 N N . ARG F 1 80 ? 41.37200 -15.18800 98.54500 1.000 15.75000 79 ARG F N 1
ATOM 4156 C CA . ARG F 1 80 ? 42.37000 -14.98500 99.57700 1.000 14.23000 79 ARG F CA 1
ATOM 4157 C C . ARG F 1 80 ? 41.78000 -15.26400 100.96500 1.000 20.99000 79 ARG F C 1
ATOM 4158 O O . ARG F 1 80 ? 42.39800 -15.88500 101.77200 1.000 15.65000 79 ARG F O 1
ATOM 4166 N N . ALA F 1 81 ? 40.56300 -14.79900 101.19000 1.000 14.58000 80 ALA F N 1
ATOM 4167 C CA . ALA F 1 81 ? 39.86300 -15.00800 102.43000 1.000 18.02000 80 ALA F CA 1
ATOM 4168 C C . ALA F 1 81 ? 39.64700 -16.50000 102.71600 1.000 23.94000 80 ALA F C 1
ATOM 4169 O O . ALA F 1 81 ? 39.72900 -16.90500 103.83700 1.000 19.13000 80 ALA F O 1
ATOM 4171 N N . VAL F 1 82 ? 39.35700 -17.27700 101.68000 1.000 17.05000 81 VAL F N 1
ATOM 4172 C CA . VAL F 1 82 ? 39.14200 -18.71000 101.78600 1.000 20.60000 81 VAL F CA 1
ATOM 4173 C C . VAL F 1 82 ? 40.44700 -19.48000 101.98600 1.000 22.10000 81 VAL F C 1
ATOM 4174 O O . VAL F 1 82 ? 40.55800 -20.26500 102.87900 1.000 24.37000 81 VAL F O 1
ATOM 4178 N N . PHE F 1 83 ? 41.42000 -19.22700 101.11700 1.000 21.43000 82 PHE F N 1
ATOM 4179 C CA . PHE F 1 83 ? 42.71300 -19.89400 101.20100 1.000 22.54000 82 PHE F CA 1
ATOM 4180 C C . PHE F 1 83 ? 43.38300 -19.60100 102.53800 1.000 32.09000 82 PHE F C 1
ATOM 4181 O O . PHE F 1 83 ? 44.19700 -20.39000 103.02000 1.000 22.68000 82 PHE F O 1
ATOM 4189 N N . GLN F 1 84 ? 43.03100 -18.46000 103.12700 1.000 21.28000 83 GLN F N 1
ATOM 4190 C CA . GLN F 1 84 ? 43.57800 -18.03100 104.41200 1.000 23.51000 83 GLN F CA 1
ATOM 4191 C C . GLN F 1 84 ? 45.10200 -18.11500 104.45300 1.000 25.17000 83 GLN F C 1
ATOM 4192 O O . GLN F 1 84 ? 45.66500 -18.89400 105.22200 1.000 28.56000 83 GLN F O 1
ATOM 4198 N N . PRO F 1 85 ? 45.77300 -17.30600 103.62000 1.000 26.34000 84 PRO F N 1
ATOM 4199 C CA . PRO F 1 85 ? 47.23800 -17.27500 103.55000 1.000 23.94000 84 PRO F CA 1
ATOM 4200 C C . PRO F 1 85 ? 47.84500 -16.57900 104.76300 1.000 27.08000 84 PRO F C 1
ATOM 4201 O O . PRO F 1 85 ? 47.14900 -15.84400 105.46300 1.000 24.90000 84 PRO F O 1
ATOM 4205 N N . GLU F 1 86 ? 49.13100 -16.81100 105.00400 1.000 29.15000 85 GLU F N 1
ATOM 4206 C CA . GLU F 1 86 ? 49.82000 -16.20100 106.13500 1.000 38.55000 85 GLU F CA 1
ATOM 4207 C C . GLU F 1 86 ? 49.93600 -14.69000 105.96600 1.000 26.65000 85 GLU F C 1
ATOM 4208 O O . GLU F 1 86 ? 50.61700 -14.20700 105.06200 1.000 34.57000 85 GLU F O 1
ATOM 4214 N N . GLU F 1 87 ? 49.26500 -13.94800 106.84200 1.000 23.55000 86 GLU F N 1
ATOM 4215 C CA . GLU F 1 87 ? 49.29600 -12.49200 106.79400 1.000 24.45000 86 GLU F CA 1
ATOM 4216 C C . GLU F 1 87 ? 50.40800 -11.94700 107.68400 1.000 25.28000 86 GLU F C 1
ATOM 4217 O O . GLU F 1 87 ? 50.35200 -12.06800 108.90800 1.000 30.14000 86 GLU F O 1
ATOM 4223 N N . LYS F 1 88 ? 51.41900 -11.35000 107.06100 1.000 26.65000 87 LYS F N 1
ATOM 4224 C CA . LYS F 1 88 ? 52.54800 -10.79100 107.79400 1.000 27.05000 87 LYS F CA 1
ATOM 4225 C C . LYS F 1 88 ? 52.27500 -9.35900 108.24200 1.000 32.77000 87 LYS F C 1
ATOM 4226 O O . LYS F 1 88 ? 52.95500 -8.83700 109.12500 1.000 30.79000 87 LYS F O 1
ATOM 4232 N N . TYR F 1 89 ? 51.27800 -8.72700 107.63100 1.000 28.52000 88 TYR F N 1
ATOM 4233 C CA . TYR F 1 89 ? 50.92800 -7.35400 107.97200 1.000 24.16000 88 TYR F CA 1
ATOM 4234 C C . TYR F 1 89 ? 49.47400 -7.08400 107.60000 1.000 37.65000 88 TYR F C 1
ATOM 4235 O O . TYR F 1 89 ? 48.82100 -7.92000 106.97400 1.000 25.37000 88 TYR F O 1
#

Sequence (522 aa):
SMIEDIKGYKPHTEEKIGKVNAIKDAEVRLGLIFDALYDEFWEALDNCEDCEFAKNYAESLDQLTIAKTKLKEASMWACRAVFQPEEKYIEDIKGYKPHTEEKIGKVNAIKDAEVRLGLIFDALYDEFWEALLDNCEDCEFAKNYAESLDQLTIAKTKLKEASMWACRAVFQPEEKYIEDIKGYKPHTEEKIGKVNAIKDAEVRLGLIFDALYDEFWEALDNCEDCEFAKNYAESLDQLTIAKTKLKEASMWACRAVFQPEEKYMIEDIKGYKPHTEEKIGKVNAIKDAEVRLGLIFDALYDEFWEALDNCCEFAKNYAESLDQLTIAKTKLKEASMWACRAVFQPEEKYMIEDIKGYKPHTEEEKIGKVNAIKDAEVRLGLIFDALYDEFWEALDNCCEFAKNYAESLDQLTIAKTKLKEASMWACRAVFQPEEKYIEDIKGYKPHTEEKIGKVNAIKDAEVRLGLIFDALYDEFWEALDNCEDCEFAKNYAESLDQLTIAKTKLKEASMWACRAVFQPEEKY

Foldseek 3Di:
DDQVVDPQFDDDDPVLVVQLVVLVVVLVVVLVVLVVVLVVLVVVLVVQPPHPCNVVSVVSNVVSVVVNVVSVVVSVVSSCVSRVTDDPD/DVVDPQFDDDDPVLVVQLVVLVVVLVVVLVVLVVVLVVLVVVCVVQVPHPCNVVSVVSNVVSVVVNVVSVVVSVVSSCVSRVTDDPD/DVVDPQFDDDDPVLVVVLVVLVVVLVVVLVVLVVLLVVLVVVCVVPVPDPCNVVSVVSNVVSVVVNVVSVVVSVVVSCVSRVTDDPD/DDDDDPQADDDDPVLVVVLVVLVVVLVVVLVVLVVLLVVLVVDLVPDDDCNVVSVVSNVVSVVVNVVSVVVSVVVSCVSRVTDDPD/DQVVPPQFDDDDPVLVVVLVVLVVVLVVVLVVLVVVLVVLVVVLVPDDDCNVVSVVVNVVSVVVNVVSVVVSVVSSCVSRVTDDPD/DVVDPQADDDDPVLVVVLVVLVVVLVVVLVVLVVVLVVLVVVLVVDVPDPCNVVSVVSNVVSVVVNVVSVVVSVVVSCVSSVTDDPD

Solvent-accessible surface area: 24858 Å² total; per-residue (Å²): 64,116,15,111,65,3,106,19,76,88,86,38,65,141,116,41,22,42,58,0,20,43,0,38,55,3,10,32,105,0,0,88,46,0,39,64,12,53,80,84,25,144,99,29,47,85,108,19,124,136,48,145,96,21,68,50,45,41,64,2,12,93,9,0,70,41,0,28,30,16,0,11,3,0,2,28,4,0,7,36,0,6,38,33,22,97,44,98,26,75,93,84,2,106,22,82,79,94,54,64,159,108,40,33,41,50,0,37,44,0,33,71,6,11,18,118,0,0,82,47,0,40,57,9,54,81,89,27,151,91,30,44,89,112,21,122,129,47,144,103,18,171,50,42,42,54,2,12,92,8,0,68,39,0,28,28,15,0,8,4,0,3,27,4,0,7,41,0,6,39,31,27,106,40,89,26,37,140,90,3,104,16,78,80,90,48,65,141,105,39,17,42,51,0,20,41,0,42,55,1,12,27,96,0,0,87,49,0,43,62,10,65,77,86,26,120,97,33,32,73,125,40,126,134,64,142,120,8,153,37,57,38,58,2,15,92,7,0,68,38,0,31,32,17,0,12,2,0,3,27,3,0,8,37,0,5,38,27,21,99,50,82,26,161,159,84,78,2,69,21,76,80,108,64,66,139,115,42,18,43,53,0,21,43,0,40,62,3,10,30,113,0,0,87,49,0,41,64,11,65,69,74,22,123,98,36,50,91,128,53,98,92,118,31,160,53,40,42,44,2,15,88,6,0,67,39,0,27,31,17,0,17,4,0,3,29,2,0,7,38,0,5,36,26,21,85,44,94,24,138,4,116,63,2,109,26,75,101,79,26,67,142,104,41,20,42,47,0,21,42,0,39,64,15,11,32,154,0,0,89,46,0,41,63,9,64,76,83,23,112,90,37,50,87,119,71,101,145,100,31,176,40,46,44,49,2,15,86,7,0,71,39,0,29,30,15,0,14,3,0,3,29,3,0,7,36,0,4,36,30,23,84,45,109,26,58,94,87,2,108,19,79,85,93,50,64,90,106,33,34,42,49,0,22,45,0,36,54,5,11,27,100,0,0,85,47,0,42,53,8,62,76,85,24,116,107,34,17,83,129,39,127,137,62,123,122,10,132,32,51,39,49,2,16,88,2,0,68,38,0,28,31,15,0,14,3,0,4,30,3,0,9,40,0,5,37,28,25,94,43,92,24